Protein 7D54 (pdb70)

InterPro domains:
  IPR017926 Glutamine amidotransferase [PF00117] (78-181)
  IPR029062 Class I glutamine amidotransferase-like [G3DSA:3.40.50.880] (1-235)
  IPR029062 Class I glutamine amidotransferase-like [SSF52317] (1-197)
  IPR044992 Glutamine amidotransferase domain containing protein ChyE-like [PTHR42695] (47-231)
  IPR044992 Glutamine amidotransferase domain containing protein ChyE-like [cd01741] (4-189)

Structure (mmCIF, N/CA/C/O backbone):
data_7D54
#
_entry.id   7D54
#
_cell.length_a   69.376
_cell.length_b   72.494
_cell.length_c   69.529
_cell.angle_alpha   90.000
_cell.angle_beta   111.370
_cell.angle_gamma   90.000
#
_symmetry.space_group_name_H-M   'P 1 21 1'
#
loop_
_entity.id
_entity.type
_entity.pdbx_description
1 polymer 'Glutamine amidotransferase class-I'
2 non-polymer GLUTAMINE
3 water water
#
loop_
_atom_site.group_PDB
_atom_site.id
_atom_site.type_symbol
_atom_site.label_atom_id
_atom_site.label_alt_id
_atom_site.label_comp_id
_atom_site.label_asym_id
_atom_site.label_entity_id
_atom_site.label_seq_id
_atom_site.pdbx_PDB_ins_code
_atom_site.Cartn_x
_atom_site.Cartn_y
_atom_site.Cartn_z
_atom_site.occupancy
_atom_site.B_iso_or_equiv
_atom_site.auth_seq_id
_atom_site.auth_comp_id
_atom_site.auth_asym_id
_atom_site.auth_atom_id
_atom_site.pdbx_PDB_model_num
ATOM 1 N N . GLU A 1 1 ? 18.18009 2.26792 48.53629 1.000 64.73888 -1 GLU A N 1
ATOM 2 C CA . GLU A 1 1 ? 18.62686 1.85382 47.20574 1.000 68.31498 -1 GLU A CA 1
ATOM 3 C C . GLU A 1 1 ? 19.41380 2.98940 46.55033 1.000 65.07788 -1 GLU A C 1
ATOM 4 O O . GLU A 1 1 ? 18.93898 4.11372 46.46270 1.000 63.86277 -1 GLU A O 1
ATOM 10 N N . PHE A 1 2 ? 20.64210 2.67521 46.14776 1.000 69.79946 0 PHE A N 1
ATOM 11 C CA . PHE A 1 2 ? 21.53869 3.65073 45.53518 1.000 77.70210 0 PHE A CA 1
ATOM 12 C C . PHE A 1 2 ? 21.08189 3.90570 44.09164 1.000 71.15216 0 PHE A C 1
ATOM 13 O O . PHE A 1 2 ? 20.76861 2.94737 43.38572 1.000 60.61766 0 PHE A O 1
ATOM 21 N N . MET A 1 3 ? 20.98680 5.18357 43.63311 1.000 65.44857 1 MET A N 1
ATOM 22 C CA . MET A 1 3 ? 20.59087 5.47379 42.24087 1.000 67.04873 1 MET A CA 1
ATOM 23 C C . MET A 1 3 ? 21.85745 5.63103 41.39205 1.000 49.33667 1 MET A C 1
ATOM 24 O O . MET A 1 3 ? 22.50131 6.68852 41.43978 1.000 44.75643 1 MET A O 1
ATOM 38 N N . ALA A 1 4 ? 22.13387 4.66442 40.51671 1.000 44.25067 2 ALA A N 1
ATOM 39 C CA . ALA A 1 4 ? 23.13851 4.85171 39.47281 1.000 38.06822 2 ALA A CA 1
ATOM 40 C C . ALA A 1 4 ? 22.68737 5.93936 38.50141 1.000 36.59070 2 ALA A C 1
ATOM 41 O O . ALA A 1 4 ? 21.48429 6.06701 38.24006 1.000 36.24896 2 ALA A O 1
ATOM 48 N N . PRO A 1 5 ? 23.60794 6.74822 37.96874 1.000 31.09107 3 PRO A N 1
ATOM 49 C CA . PRO A 1 5 ? 23.20164 7.71482 36.94111 1.000 26.27378 3 PRO A CA 1
ATOM 50 C C . PRO A 1 5 ? 22.66013 6.98446 35.71662 1.000 26.74770 3 PRO A C 1
ATOM 51 O O . PRO A 1 5 ? 23.00042 5.82741 35.44179 1.000 28.09160 3 PRO A O 1
ATOM 62 N N . LYS A 1 6 ? 21.78251 7.66507 34.98166 1.000 28.72109 4 LYS A N 1
ATOM 63 C CA . LYS A 1 6 ? 21.05567 7.05408 33.87275 1.000 24.47430 4 LYS A CA 1
ATOM 64 C C . LYS A 1 6 ? 21.31723 7.86566 32.61925 1.000 22.80400 4 LYS A C 1
ATOM 65 O O . LYS A 1 6 ? 21.31689 9.09013 32.67923 1.000 22.96275 4 LYS A O 1
ATOM 84 N N . VAL A 1 7 ? 21.56949 7.19470 31.49631 1.000 25.91794 5 VAL A N 1
ATOM 85 C CA . VAL A 1 7 ? 21.71570 7.85978 30.20485 1.000 19.83331 5 VAL A CA 1
ATOM 86 C C . VAL A 1 7 ? 20.70124 7.24523 29.25460 1.000 19.66426 5 VAL A C 1
ATOM 87 O O . VAL A 1 7 ? 20.45200 6.03860 29.30682 1.000 22.98305 5 VAL A O 1
ATOM 100 N N . LEU A 1 8 ? 20.12337 8.08184 28.40965 1.000 21.78840 6 LEU A N 1
ATOM 101 C CA . LEU A 1 8 ? 19.28045 7.66295 27.29632 1.000 22.08674 6 LEU A CA 1
ATOM 102 C C . LEU A 1 8 ? 19.97978 7.92783 25.96789 1.000 20.68309 6 LEU A C 1
ATOM 103 O O . LEU A 1 8 ? 20.25702 9.08540 25.63623 1.000 24.10708 6 LEU A O 1
ATOM 119 N N . PHE A 1 9 ? 20.20502 6.86886 25.18634 1.000 21.28777 7 PHE A N 1
ATOM 120 C CA . PHE A 1 9 ? 20.67853 7.00068 23.80886 1.000 23.52537 7 PHE A CA 1
ATOM 121 C C . PHE A 1 9 ? 19.46649 7.11961 22.86975 1.000 21.80716 7 PHE A C 1
ATOM 122 O O . PHE A 1 9 ? 18.58594 6.25262 22.86028 1.000 21.26304 7 PHE A O 1
ATOM 139 N N . ILE A 1 10 ? 19.42205 8.19620 22.09040 1.000 21.99708 8 ILE A N 1
ATOM 140 C CA . ILE A 1 10 ? 18.31577 8.46157 21.16739 1.000 21.14859 8 ILE A CA 1
ATOM 141 C C . ILE A 1 10 ? 18.78333 8.02701 19.78826 1.000 21.81489 8 ILE A C 1
ATOM 142 O O . ILE A 1 10 ? 19.63827 8.68960 19.19047 1.000 20.19632 8 ILE A O 1
ATOM 158 N N . HIS A 1 11 ? 18.24373 6.89847 19.29914 1.000 18.47327 9 HIS A N 1
ATOM 159 C CA . HIS A 1 11 ? 18.56671 6.30920 18.00637 1.000 21.99185 9 HIS A CA 1
ATOM 160 C C . HIS A 1 11 ? 17.73441 7.03245 16.96607 1.000 23.56479 9 HIS A C 1
ATOM 161 O O . HIS A 1 11 ? 16.63103 6.60922 16.60763 1.000 24.64909 9 HIS A O 1
ATOM 175 N N . ASN A 1 12 ? 18.26178 8.13064 16.46930 1.000 21.01208 10 ASN A N 1
ATOM 176 C CA . ASN A 1 12 ? 17.56593 8.82357 15.39663 1.000 22.17825 10 ASN A CA 1
ATOM 177 C C . ASN A 1 12 ? 17.45567 7.94632 14.16248 1.000 24.09046 10 ASN A C 1
ATOM 178 O O . ASN A 1 12 ? 16.44044 8.01031 13.46394 1.000 29.45274 10 ASN A O 1
ATOM 189 N N . GLU A 1 13 ? 18.45997 7.10749 13.89685 1.000 21.69970 11 GLU A N 1
ATOM 190 C CA . GLU A 1 13 ? 18.40443 6.12959 12.81986 1.000 23.59063 11 GLU A CA 1
ATOM 191 C C . GLU A 1 13 ? 18.94975 4.81063 13.33492 1.000 22.16757 11 GLU A C 1
ATOM 192 O O . GLU A 1 13 ? 19.85546 4.78061 14.17511 1.000 23.78271 11 GLU A O 1
ATOM 204 N N . HIS A 1 14 ? 18.40519 3.71677 12.80853 1.000 24.79208 12 HIS A N 1
ATOM 205 C CA . HIS A 1 14 ? 18.59544 2.43464 13.46664 1.000 24.86286 12 HIS A CA 1
ATOM 206 C C . HIS A 1 14 ? 20.00974 1.91569 13.28868 1.000 25.68237 12 HIS A C 1
ATOM 207 O O . HIS A 1 14 ? 20.47460 1.14173 14.12069 1.000 30.39745 12 HIS A O 1
ATOM 221 N N . MET A 1 15 ? 20.72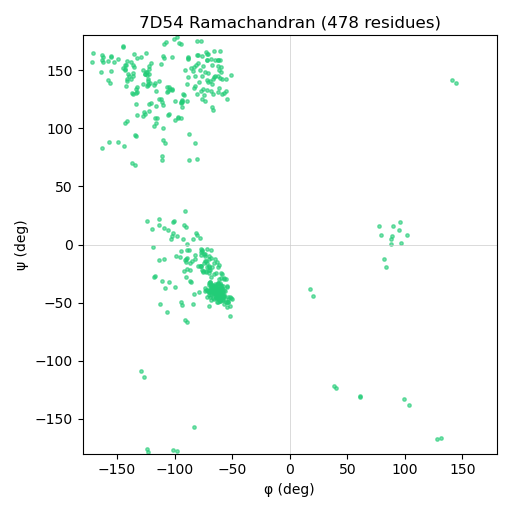593 2.34297 12.26154 1.000 27.68573 13 MET A N 1
ATOM 222 C CA . MET A 1 15 ? 22.10112 1.88936 12.10766 1.000 32.28543 13 MET A CA 1
ATOM 223 C C . MET A 1 15 ? 23.10380 2.79176 12.82818 1.000 24.54569 13 MET A C 1
ATOM 224 O O . MET A 1 15 ? 24.30427 2.55023 12.73300 1.000 25.51350 13 MET A O 1
ATOM 238 N N . CYS A 1 16 ? 22.63896 3.84412 13.49663 1.000 25.24390 14 CYS A N 1
ATOM 239 C CA . CYS A 1 16 ? 23.50677 4.78954 14.17895 1.000 25.48831 14 CYS A CA 1
ATOM 240 C C . CYS A 1 16 ? 23.32140 4.65704 15.68748 1.000 28.15470 14 CYS A C 1
ATOM 241 O O . CYS A 1 16 ? 22.71647 5.50391 16.35576 1.000 23.86397 14 CYS A O 1
ATOM 249 N N . THR A 1 17 ? 23.84990 3.56500 16.22444 1.000 25.53025 15 THR A N 1
ATOM 250 C CA . THR A 1 17 ? 23.67123 3.22273 17.62088 1.000 29.61374 15 THR A CA 1
ATOM 251 C C . THR A 1 17 ? 24.87847 3.66400 18.46071 1.000 23.06815 15 THR A C 1
ATOM 252 O O . THR A 1 17 ? 25.86227 4.18581 17.95476 1.000 24.88671 15 THR A O 1
ATOM 263 N N . GLU A 1 18 ? 24.80885 3.42818 19.76837 1.000 27.12145 16 GLU A N 1
ATOM 264 C CA . GLU A 1 18 ? 25.75497 4.09014 20.67850 1.000 25.94303 16 GLU A CA 1
ATOM 265 C C . GLU A 1 18 ? 27.16975 3.49843 20.65303 1.000 26.82035 16 GLU A C 1
ATOM 266 O O . GLU A 1 18 ? 28.12377 4.20264 20.99995 1.000 25.07614 16 GLU A O 1
ATOM 278 N N . ALA A 1 19 ? 27.32666 2.24370 20.23493 1.000 26.82809 17 ALA A N 1
ATOM 279 C CA . ALA A 1 19 ? 28.62635 1.59956 20.15095 1.000 27.84530 17 ALA A CA 1
ATOM 280 C C . ALA A 1 19 ? 29.52341 1.98547 21.32723 1.000 26.32988 17 ALA A C 1
ATOM 281 O O . ALA A 1 19 ? 29.15277 1.79276 22.48611 1.000 27.81731 17 ALA A O 1
ATOM 288 N N . MET A 1 20 ? 30.68599 2.56523 21.05374 1.000 25.28149 18 MET A N 1
ATOM 289 C CA . MET A 1 20 ? 31.67876 2.73185 22.12513 1.000 25.40656 18 MET A CA 1
ATOM 290 C C . MET A 1 20 ? 31.29594 3.80098 23.14470 1.000 24.64264 18 MET A C 1
ATOM 291 O O . MET A 1 20 ? 31.89631 3.83853 24.23228 1.000 28.12970 18 MET A O 1
ATOM 305 N N . LEU A 1 21 ? 30.38850 4.72448 22.80129 1.000 23.52083 19 LEU A N 1
ATOM 306 C CA . LEU A 1 21 ? 29.85130 5.62008 23.81154 1.000 26.15201 19 LEU A CA 1
ATOM 307 C C . LEU A 1 21 ? 29.06250 4.85119 24.86598 1.000 27.34759 19 LEU A C 1
ATOM 308 O O . LEU A 1 21 ? 29.07173 5.23221 26.05042 1.000 27.97781 19 LEU A O 1
ATOM 324 N N . GLY A 1 22 ? 28.36714 3.78968 24.46207 1.000 24.12890 20 GLY A N 1
ATOM 325 C CA . GLY A 1 22 ? 27.73040 2.92484 25.43654 1.000 23.71905 20 GLY A CA 1
ATOM 326 C C . GLY A 1 22 ? 28.73659 2.33735 26.40882 1.000 27.55360 20 GLY A C 1
ATOM 327 O O . GLY A 1 22 ? 28.50970 2.32355 27.62168 1.000 30.36792 20 GLY A O 1
ATOM 331 N N . ASP A 1 23 ? 29.84889 1.81652 25.88047 1.000 27.85842 21 ASP A N 1
ATOM 332 C CA . ASP A 1 23 ? 30.88612 1.26638 26.74243 1.000 30.19342 21 ASP A CA 1
ATOM 333 C C . ASP A 1 23 ? 31.42092 2.34782 27.67797 1.000 30.27131 21 ASP A C 1
ATOM 334 O O . ASP A 1 23 ? 31.56039 2.13068 28.88565 1.000 34.77654 21 ASP A O 1
ATOM 343 N N . ALA A 1 24 ? 31.75391 3.51323 27.11681 1.000 28.38619 22 ALA A N 1
ATOM 344 C CA . ALA A 1 24 ? 32.26468 4.63321 27.89156 1.000 24.37151 22 ALA A CA 1
ATOM 345 C C . ALA A 1 24 ? 31.32664 5.01027 29.02593 1.000 29.32053 22 ALA A C 1
ATOM 346 O O . ALA A 1 24 ? 31.76320 5.17641 30.16480 1.000 29.92407 22 ALA A O 1
ATOM 353 N N . PHE A 1 25 ? 30.02995 5.17939 28.73590 1.000 27.63302 23 PHE A N 1
ATOM 354 C CA . PHE A 1 25 ? 29.09248 5.51417 29.80881 1.000 25.45265 23 PHE A CA 1
ATOM 355 C C . PHE A 1 25 ? 28.96868 4.36365 30.81287 1.000 30.70777 23 PHE A C 1
ATOM 356 O O . PHE A 1 25 ? 28.98091 4.59469 32.03220 1.000 31.47332 23 PHE A O 1
ATOM 373 N N . SER A 1 26 ? 28.92117 3.11446 30.33037 1.000 27.45993 24 SER A N 1
ATOM 374 C CA . SER A 1 26 ? 28.87350 1.97603 31.25122 1.000 34.87915 24 SER A CA 1
ATOM 375 C C . SER A 1 26 ? 30.06905 1.97912 32.19851 1.000 35.80937 24 SER A C 1
ATOM 376 O O . SER A 1 26 ? 29.95062 1.64127 33.38554 1.000 32.26870 24 SER A O 1
ATOM 384 N N . GLU A 1 27 ? 31.23699 2.33567 31.68252 1.000 32.24695 25 GLU A N 1
ATOM 385 C CA . GLU A 1 27 ? 32.44106 2.30837 32.49619 1.000 33.39895 25 GLU A CA 1
ATOM 386 C C . GLU A 1 27 ? 32.50142 3.47267 33.46949 1.000 33.26514 25 GLU A C 1
ATOM 387 O O . GLU A 1 27 ? 33.15456 3.34878 34.49929 1.000 35.22321 25 GLU A O 1
ATOM 399 N N . CYS A 1 28 ? 31.81691 4.57541 33.18347 1.000 29.13321 26 CYS A N 1
ATOM 400 C CA . CYS A 1 28 ? 31.59474 5.65727 34.12851 1.000 30.06256 26 CYS A CA 1
ATOM 401 C C . CYS A 1 28 ? 30.43357 5.37067 35.07481 1.000 25.31738 26 CYS A C 1
ATOM 402 O O . CYS A 1 28 ? 29.98020 6.27972 35.76948 1.000 29.70411 26 CYS A O 1
ATOM 410 N N . GLY A 1 29 ? 29.90790 4.14959 35.07704 1.000 28.31916 27 GLY A N 1
ATOM 411 C CA . GLY A 1 29 ? 28.93114 3.72820 36.05412 1.000 30.70321 27 GLY A CA 1
ATOM 412 C C . GLY A 1 29 ? 27.49134 3.96808 35.71124 1.000 27.75642 27 GLY A C 1
ATOM 413 O O . GLY A 1 29 ? 26.64148 3.85918 36.60318 1.000 29.31676 27 GLY A O 1
ATOM 417 N N . PHE A 1 30 ? 27.17719 4.24490 34.44653 1.000 30.54710 28 PHE A N 1
ATOM 418 C CA . PHE A 1 30 ? 25.83134 4.60084 34.03912 1.000 31.47181 28 PHE A CA 1
ATOM 419 C C . PHE A 1 30 ? 24.99192 3.38096 33.66991 1.000 30.44899 28 PHE A C 1
ATOM 420 O O . PHE A 1 30 ? 25.46117 2.47988 32.97640 1.000 32.36446 28 PHE A O 1
ATOM 437 N N . ASP A 1 31 ? 23.73000 3.38431 34.09562 1.000 26.59844 29 ASP A N 1
ATOM 438 C CA . ASP A 1 31 ? 22.73073 2.51230 33.49232 1.000 35.26107 29 ASP A CA 1
ATOM 439 C C . ASP A 1 31 ? 22.33002 3.09657 32.13720 1.000 26.65311 29 ASP A C 1
ATOM 440 O O . ASP A 1 31 ? 22.25636 4.31738 31.99066 1.000 27.45529 29 ASP A O 1
ATOM 449 N N . ILE A 1 32 ? 22.05327 2.22581 31.16110 1.000 29.75782 30 ILE A N 1
ATOM 450 C CA . ILE A 1 32 ? 21.81002 2.63558 29.77712 1.000 25.13190 30 ILE A CA 1
ATOM 451 C C . ILE A 1 32 ? 20.38515 2.28798 29.39369 1.000 31.55853 30 ILE A C 1
ATOM 452 O O . ILE A 1 32 ? 19.93398 1.15851 29.60592 1.000 26.24896 30 ILE A O 1
ATOM 468 N N . GLU A 1 33 ? 19.68370 3.24782 28.80051 1.000 27.74256 31 GLU A N 1
ATOM 469 C CA . GLU A 1 33 ? 18.45860 2.97120 28.07075 1.000 25.90938 31 GLU A CA 1
ATOM 470 C C . GLU A 1 33 ? 18.58583 3.52625 26.65749 1.000 26.93087 31 GLU A C 1
ATOM 471 O O . GLU A 1 33 ? 19.48743 4.31633 26.34766 1.000 23.98137 31 GLU A O 1
ATOM 483 N N . THR A 1 34 ? 17.68268 3.07867 25.78569 1.000 26.59185 32 THR A N 1
ATOM 484 C CA . THR A 1 34 ? 17.65031 3.57151 24.41534 1.000 30.74598 32 THR A CA 1
ATOM 485 C C . THR A 1 34 ? 16.21709 3.84458 23.98919 1.000 26.56913 32 THR A C 1
ATOM 486 O O . THR A 1 34 ? 15.27313 3.24034 24.50471 1.000 24.04173 32 THR A O 1
ATOM 497 N N . PHE A 1 35 ? 16.07285 4.75948 23.02411 1.000 25.69770 33 PHE A N 1
ATOM 498 C CA . PHE A 1 35 ? 14.79468 5.14012 22.45698 1.000 23.50691 33 PHE A CA 1
ATOM 499 C C . PHE A 1 35 ? 14.92776 5.16508 20.94316 1.000 23.35445 33 PHE A C 1
ATOM 500 O O . PHE A 1 35 ? 15.86726 5.77491 20.41747 1.000 24.14420 33 PHE A O 1
ATOM 517 N N . GLU A 1 36 ? 13.98525 4.51457 20.25341 1.000 22.72453 34 GLU A N 1
ATOM 518 C CA . GLU A 1 36 ? 13.97581 4.43085 18.80048 1.000 27.56482 34 GLU A CA 1
ATOM 519 C C . GLU A 1 36 ? 13.09367 5.53268 18.22166 1.000 22.17511 34 GLU A C 1
ATOM 520 O O . GLU A 1 36 ? 11.90385 5.60139 18.52760 1.000 24.72275 34 GLU A O 1
ATOM 532 N N . VAL A 1 37 ? 13.67099 6.37486 17.37681 1.000 19.21055 35 VAL A N 1
ATOM 533 C CA . VAL A 1 37 ? 12.91524 7.45890 16.76145 1.000 22.24999 35 VAL A CA 1
ATOM 534 C C . VAL A 1 37 ? 12.32934 6.96602 15.43318 1.000 21.12920 35 VAL A C 1
ATOM 535 O O . VAL A 1 37 ? 11.10679 6.86709 15.27897 1.000 22.79012 35 VAL A O 1
ATOM 548 N N . VAL A 1 38 ? 13.18841 6.65617 14.47704 1.000 20.41956 36 VAL A N 1
ATOM 549 C CA . VAL A 1 38 ? 12.76164 6.21379 13.14128 1.000 24.47741 36 VAL A CA 1
ATOM 550 C C . VAL A 1 38 ? 13.02275 4.71730 13.06204 1.000 24.87106 36 VAL A C 1
ATOM 551 O O . VAL A 1 38 ? 14.19834 4.30360 13.04052 1.000 28.23692 36 VAL A O 1
ATOM 564 N N . PRO A 1 39 ? 11.98744 3.87974 13.00871 1.000 24.45107 37 PRO A N 1
ATOM 565 C CA . PRO A 1 39 ? 12.21509 2.42842 12.90662 1.000 28.75065 37 PRO A CA 1
ATOM 566 C C . PRO A 1 39 ? 12.74450 2.06673 11.53396 1.000 31.95111 37 PRO A C 1
ATOM 567 O O . PRO A 1 39 ? 12.65562 2.86886 10.58969 1.000 29.85369 37 PRO A O 1
ATOM 578 N N . PRO A 1 40 ? 13.31185 0.86564 11.38046 1.000 36.13251 38 PRO A N 1
ATOM 579 C CA . PRO A 1 40 ? 13.94470 0.52569 10.08870 1.000 33.44452 38 PRO A CA 1
ATOM 580 C C . PRO A 1 40 ? 12.98320 0.56722 8.90941 1.000 35.83690 38 PRO A C 1
ATOM 581 O O . PRO A 1 40 ? 13.40476 0.88596 7.78524 1.000 29.33354 38 PRO A O 1
ATOM 592 N N . GLU A 1 41 ? 11.69146 0.30312 9.12897 1.000 31.24067 39 GLU A N 1
ATOM 593 C CA . GLU A 1 41 ? 10.75063 0.34032 8.00675 1.000 37.48235 39 GLU A CA 1
ATOM 594 C C . GLU A 1 41 ? 10.50367 1.75713 7.48965 1.000 31.57405 39 GLU A C 1
ATOM 595 O O . GLU A 1 41 ? 9.94110 1.90163 6.39494 1.000 30.78174 39 GLU A O 1
ATOM 607 N N . ARG A 1 42 ? 10.98105 2.79238 8.19563 1.000 23.38515 40 ARG A N 1
ATOM 608 C CA . ARG A 1 42 ? 10.81653 4.17877 7.76072 1.000 24.06617 40 ARG A CA 1
ATOM 609 C C . ARG A 1 42 ? 12.10457 4.83389 7.28813 1.000 26.45019 40 ARG A C 1
ATOM 610 O O . ARG A 1 42 ? 12.12615 6.06259 7.11210 1.000 23.69392 40 ARG A O 1
ATOM 631 N N . VAL A 1 43 ? 13.16556 4.05407 7.03261 1.000 27.69316 41 VAL A N 1
ATOM 632 C CA . VAL A 1 43 ? 14.46069 4.64749 6.69779 1.000 28.12577 41 VAL A CA 1
ATOM 633 C C . VAL A 1 43 ? 14.39128 5.47642 5.41920 1.000 28.14423 41 VAL A C 1
ATOM 634 O O . VAL A 1 43 ? 15.09292 6.48614 5.30053 1.000 29.49150 41 VAL A O 1
ATOM 647 N N . GLU A 1 44 ? 13.50781 5.12451 4.47318 1.000 30.69596 42 GLU A N 1
ATOM 648 C CA . GLU A 1 44 ? 13.32055 5.92645 3.26227 1.000 31.13381 42 GLU A CA 1
ATOM 649 C C . GLU A 1 44 ? 12.16276 6.92152 3.36999 1.000 24.31680 42 GLU A C 1
ATOM 650 O O . GLU A 1 44 ? 12.02340 7.80087 2.50733 1.000 26.39998 42 GLU A O 1
ATOM 662 N N . THR A 1 45 ? 11.34342 6.81587 4.40993 1.000 23.88225 43 THR A N 1
ATOM 663 C CA . THR A 1 45 ? 10.23831 7.73971 4.66346 1.000 26.13526 43 THR A CA 1
ATOM 664 C C . THR A 1 45 ? 10.27023 8.12237 6.13550 1.000 26.41451 43 THR A C 1
ATOM 665 O O . THR A 1 45 ? 9.41391 7.71210 6.92929 1.000 23.43340 43 THR A O 1
ATOM 676 N N . PRO A 1 46 ? 11.29338 8.87482 6.55025 1.000 25.64244 44 PRO A N 1
ATOM 677 C CA . PRO A 1 46 ? 11.43128 9.20520 7.97545 1.000 21.34058 44 PRO A CA 1
ATOM 678 C C . PRO A 1 46 ? 10.34973 10.12853 8.52780 1.000 24.63186 44 PRO A C 1
ATOM 679 O O . PRO A 1 46 ? 10.21243 10.18336 9.75179 1.000 25.72666 44 PRO A O 1
ATOM 690 N N . ALA A 1 47 ? 9.60994 10.87299 7.69384 1.000 20.79196 45 ALA A N 1
ATOM 691 C CA . ALA A 1 47 ? 8.68013 11.86859 8.22779 1.000 19.80621 45 ALA A CA 1
ATOM 692 C C . ALA A 1 47 ? 7.52200 11.21938 8.99619 1.000 24.33734 45 ALA A C 1
ATOM 693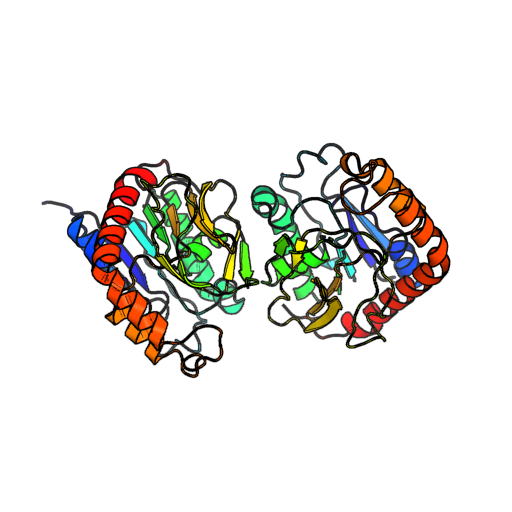 O O . ALA A 1 47 ? 7.00870 10.15930 8.62316 1.000 23.68659 45 ALA A O 1
ATOM 700 N N . GLY A 1 48 ? 7.11603 11.86709 10.08464 1.000 22.15677 46 GLY A N 1
ATOM 701 C CA . GLY A 1 48 ? 5.99530 11.43149 10.89655 1.000 26.13618 46 GLY A CA 1
ATOM 702 C C . GLY A 1 48 ? 6.21575 11.69269 12.37335 1.000 25.07169 46 GLY A C 1
ATOM 703 O O . GLY A 1 48 ? 7.30342 11.45619 12.89360 1.000 22.95978 46 GLY A O 1
ATOM 707 N N . ASP A 1 49 ? 5.17804 12.14702 13.07033 1.000 26.46624 47 ASP A N 1
ATOM 708 C CA . ASP A 1 49 ? 5.30487 12.50848 14.47687 1.000 26.79001 47 ASP A CA 1
ATOM 709 C C . ASP A 1 49 ? 5.75176 11.31617 15.31854 1.000 27.86180 47 ASP A C 1
ATOM 710 O O . ASP A 1 49 ? 5.40300 10.15832 15.04804 1.000 23.81739 47 ASP A O 1
ATOM 719 N N . VAL A 1 50 ? 6.50725 11.62399 16.37551 1.000 25.62037 48 VAL A N 1
ATOM 720 C CA . VAL A 1 50 ? 7.03448 10.62700 17.30088 1.000 22.87122 48 VAL A CA 1
ATOM 721 C C . VAL A 1 50 ? 6.97441 11.21824 18.70899 1.000 27.22068 48 VAL A C 1
ATOM 722 O O . VAL A 1 50 ? 7.32184 12.38544 18.91263 1.000 26.25185 48 VAL A O 1
ATOM 735 N N . ALA A 1 51 ? 6.53502 10.42439 19.68297 1.000 29.48714 49 ALA A N 1
ATOM 736 C CA . ALA A 1 51 ? 6.33834 10.90815 21.04821 1.000 28.24192 49 ALA A CA 1
ATOM 737 C C . ALA A 1 51 ? 7.58099 10.55504 21.86005 1.000 26.11266 49 ALA A C 1
ATOM 738 O O . ALA A 1 51 ? 7.81708 9.38753 22.16800 1.000 26.38358 49 ALA A O 1
ATOM 745 N N . PHE A 1 52 ? 8.36070 11.55392 22.19461 1.000 28.66887 50 PHE A N 1
ATOM 746 C CA . PHE A 1 52 ? 9.60569 11.34237 22.90496 1.000 26.85397 50 PHE A CA 1
ATOM 747 C C . PHE A 1 52 ? 9.36499 11.17585 24.39819 1.000 26.78136 50 PHE A C 1
ATOM 748 O O . PHE A 1 52 ? 8.39495 11.69656 24.95302 1.000 27.99028 50 PHE A O 1
ATOM 765 N N . PRO A 1 53 ? 10.25741 10.48232 25.07991 1.000 26.25988 51 PRO A N 1
ATOM 766 C CA . PRO A 1 53 ? 10.09967 10.32045 26.52539 1.000 33.07216 51 PRO A CA 1
ATOM 767 C C . PRO A 1 53 ? 10.48827 11.57176 27.29507 1.000 31.25102 51 PRO A C 1
ATOM 768 O O . PRO A 1 53 ? 11.14720 12.48963 26.79433 1.000 30.72147 51 PRO A O 1
ATOM 779 N N . ASP A 1 54 ? 10.02916 11.60244 28.53157 1.000 32.58873 52 ASP A N 1
ATOM 780 C CA . ASP A 1 54 ? 10.32086 12.69187 29.43473 1.000 33.97229 52 ASP A CA 1
ATOM 781 C C . ASP A 1 54 ? 11.80685 12.68779 29.74822 1.000 27.95285 52 ASP A C 1
ATOM 782 O O . ASP A 1 54 ? 12.29804 11.72422 30.34656 1.000 29.42475 52 ASP A O 1
ATOM 791 N N . PRO A 1 55 ? 12.55711 13.72571 29.36696 1.000 31.90732 53 PRO A N 1
ATOM 792 C CA . PRO A 1 55 ? 14.01710 13.68351 29.57002 1.000 30.18066 53 PRO A CA 1
ATOM 793 C C . PRO A 1 55 ? 14.44294 13.75760 31.02020 1.000 32.47733 53 PRO A C 1
ATOM 794 O O . PRO A 1 55 ? 15.56322 13.33587 31.34812 1.000 26.50343 53 PRO A O 1
ATOM 805 N N . THR A 1 56 ? 13.59848 14.28004 31.90094 1.000 30.45663 54 THR A N 1
ATOM 806 C CA . THR A 1 56 ? 14.03646 14.49367 33.27811 1.000 28.48613 54 THR A CA 1
ATOM 807 C C . THR A 1 56 ? 14.17705 13.18684 34.05247 1.000 30.28412 54 THR A C 1
ATOM 808 O O . THR A 1 56 ? 14.61358 13.21536 35.21165 1.000 34.81460 54 THR A O 1
ATOM 819 N N . ALA A 1 57 ? 13.82471 12.04937 33.45029 1.000 29.97285 55 ALA A N 1
ATOM 820 C CA . ALA A 1 57 ? 14.10074 10.74052 34.02734 1.000 32.10214 55 ALA A CA 1
ATOM 821 C C . ALA A 1 57 ? 15.57093 10.34999 33.92890 1.000 32.69576 55 ALA A C 1
ATOM 822 O O . ALA A 1 57 ? 15.96803 9.33560 34.50713 1.000 28.56648 55 ALA A O 1
ATOM 829 N N . TYR A 1 58 ? 16.37449 11.12508 33.21556 1.000 30.52674 56 TYR A N 1
ATOM 830 C CA . TYR A 1 58 ? 17.75746 10.80380 32.90379 1.000 26.70978 56 TYR A CA 1
ATOM 831 C C . TYR A 1 58 ? 18.68449 11.88820 33.41368 1.000 22.24383 56 TYR A C 1
ATOM 832 O O . TYR A 1 58 ? 18.28817 13.04708 33.54430 1.000 26.98433 56 TYR A O 1
ATOM 850 N N . ASP A 1 59 ? 19.93149 11.49890 33.69363 1.000 27.97005 57 ASP A N 1
ATOM 851 C CA . ASP A 1 59 ? 20.98186 12.46489 33.98108 1.000 28.33902 57 ASP A CA 1
ATOM 852 C C . ASP A 1 59 ? 21.64277 12.97892 32.71219 1.000 24.76943 57 ASP A C 1
ATOM 853 O O . ASP A 1 59 ? 22.10877 14.13029 32.66505 1.000 24.76143 57 ASP A O 1
ATOM 862 N N . VAL A 1 60 ? 21.72205 12.14943 31.68928 1.000 23.18929 58 VAL A N 1
ATOM 863 C CA . VAL A 1 60 ? 22.28925 12.56511 30.41000 1.000 21.25091 58 VAL A CA 1
ATOM 864 C C . VAL A 1 60 ? 21.39233 11.99898 29.32270 1.000 21.58274 58 VAL A C 1
ATOM 865 O O . VAL A 1 60 ? 20.88760 10.88188 29.45955 1.000 20.75402 58 VAL A O 1
ATOM 878 N N . ILE A 1 61 ? 21.18609 12.75848 28.25285 1.000 20.45040 59 ILE A N 1
ATOM 879 C CA . ILE A 1 61 ? 20.54493 12.20744 27.06389 1.000 23.54866 59 ILE A CA 1
ATOM 880 C C . ILE A 1 61 ? 21.46779 12.42931 25.86765 1.000 21.95897 59 ILE A C 1
ATOM 881 O O . ILE A 1 61 ? 22.18044 13.43432 25.80016 1.000 22.35205 59 ILE A O 1
ATOM 897 N N . VAL A 1 62 ? 21.42063 11.51407 24.90053 1.000 24.64207 60 VAL A N 1
ATOM 898 C CA . VAL A 1 62 ? 22.41516 11.49387 23.82927 1.000 20.10123 60 VAL A CA 1
ATOM 899 C C . VAL A 1 62 ? 21.72386 11.30318 22.48868 1.000 23.77969 60 VAL A C 1
ATOM 900 O O . VAL A 1 62 ? 21.47609 10.16846 22.07228 1.000 23.24829 60 VAL A O 1
ATOM 913 N N . PRO A 1 63 ? 21.40860 12.37031 21.76301 1.000 22.61546 61 PRO A N 1
ATOM 914 C CA . PRO A 1 63 ? 20.90087 12.17630 20.39720 1.000 20.65071 61 PRO A CA 1
ATOM 915 C C . PRO A 1 63 ? 22.04919 11.81987 19.45261 1.000 19.72689 61 PRO A C 1
ATOM 916 O O . PRO A 1 63 ? 23.03431 12.55052 19.34086 1.000 20.53102 61 PRO A O 1
ATOM 927 N N . LEU A 1 64 ? 21.89862 10.70061 18.75104 1.000 19.88437 62 LEU A N 1
ATOM 928 C CA . LEU A 1 64 ? 22.93261 10.15352 17.88531 1.000 21.50778 62 LEU A CA 1
ATOM 929 C C . LEU A 1 64 ? 22.63831 10.48246 16.41929 1.000 25.48359 62 LEU A C 1
ATOM 930 O O . LEU A 1 64 ? 21.69866 11.19851 16.10047 1.000 20.98101 62 LEU A O 1
ATOM 946 N N . GLY A 1 65 ? 23.47549 9.97682 15.51279 1.000 18.65590 63 GLY A N 1
ATOM 947 C CA . GLY A 1 65 ? 23.51520 10.48268 14.15681 1.000 22.80894 63 GLY A CA 1
ATOM 948 C C . GLY A 1 65 ? 22.39614 9.91453 13.28539 1.000 19.66205 63 GLY A C 1
ATOM 949 O O . GLY A 1 65 ? 21.62476 9.04808 13.69014 1.000 21.97864 63 GLY A O 1
ATOM 953 N N . ALA A 1 66 ? 22.32466 10.42614 12.06312 1.000 23.22055 64 ALA A N 1
ATOM 954 C CA . ALA A 1 66 ? 21.34005 9.94419 11.09635 1.000 19.71725 64 ALA A CA 1
ATOM 955 C C . ALA A 1 66 ? 21.67324 10.55810 9.75472 1.000 24.53268 64 ALA A C 1
ATOM 956 O O . ALA A 1 66 ? 22.43623 11.53103 9.66398 1.000 24.30423 64 ALA A O 1
ATOM 963 N N . ARG A 1 67 ? 21.08089 9.97893 8.70591 1.000 22.96138 65 ARG A N 1
ATOM 964 C CA . ARG A 1 67 ? 21.44360 10.37956 7.34728 1.000 28.38200 65 ARG A CA 1
ATOM 965 C C . ARG A 1 67 ? 20.61296 11.52114 6.79152 1.000 28.96822 65 ARG A C 1
ATOM 966 O O . ARG A 1 67 ? 20.95978 12.05184 5.72586 1.000 30.05433 65 ARG A O 1
ATOM 987 N N . TRP A 1 68 ? 19.51452 11.87840 7.42339 1.000 24.64050 66 TRP A N 1
ATOM 988 C CA . TRP A 1 68 ? 18.65431 12.89250 6.80910 1.000 24.91131 66 TRP A CA 1
ATOM 989 C C . TRP A 1 68 ? 19.08221 14.29644 7.21507 1.000 22.22263 66 TRP A C 1
ATOM 990 O O . TRP A 1 68 ? 19.79632 14.47721 8.21414 1.000 24.07830 66 TRP A O 1
ATOM 1011 N N . PRO A 1 69 ? 18.67109 15.32475 6.45830 1.000 27.36357 67 PRO A N 1
ATOM 1012 C CA . PRO A 1 69 ? 18.97719 16.70008 6.88467 1.000 23.14990 67 PRO A CA 1
ATOM 1013 C C . PRO A 1 69 ? 18.08516 17.08757 8.04941 1.000 22.80312 67 PRO A C 1
ATOM 1014 O O . PRO A 1 69 ? 16.85519 16.97710 7.97813 1.000 25.02438 67 PRO A O 1
ATOM 1025 N N . VAL A 1 70 ? 18.71898 17.58788 9.11205 1.000 24.22338 68 VAL A N 1
ATOM 1026 C CA . VAL A 1 70 ? 17.99320 18.03094 10.29342 1.000 22.76482 68 VAL A CA 1
ATOM 1027 C C . VAL A 1 70 ? 17.06698 19.19857 9.99471 1.000 24.02183 68 VAL A C 1
ATOM 1028 O O . VAL A 1 70 ? 16.14785 19.46871 10.77980 1.000 23.00606 68 VAL A O 1
ATOM 1041 N N . TYR A 1 71 ? 17.24426 19.86305 8.85142 1.000 21.31831 69 TYR A N 1
ATOM 1042 C CA . TYR A 1 71 ? 16.44384 21.01833 8.46887 1.000 25.42839 69 TYR A CA 1
ATOM 1043 C C . TYR A 1 71 ? 15.37642 20.66455 7.44064 1.000 27.18492 69 TYR A C 1
ATOM 1044 O O . TYR A 1 71 ? 14.68580 21.56163 6.93772 1.000 25.40760 69 TYR A O 1
ATOM 1062 N N . GLU A 1 72 ? 15.20454 19.38386 7.15136 1.000 25.57024 70 GLU A N 1
ATOM 1063 C CA . GLU A 1 72 ? 14.20570 18.94760 6.18171 1.000 28.72907 70 GLU A CA 1
ATOM 1064 C C . GLU A 1 72 ? 12.81514 19.40590 6.60763 1.000 25.98513 70 GLU A C 1
ATOM 1065 O O . GLU A 1 72 ? 12.37540 19.16151 7.73090 1.000 26.29202 70 GLU A O 1
ATOM 1077 N N . GLN A 1 73 ? 12.10020 20.04571 5.68796 1.000 25.89643 71 GLN A N 1
ATOM 1078 C CA . GLN A 1 73 ? 10.80933 20.63155 6.03041 1.000 22.70797 71 GLN A CA 1
ATOM 1079 C C . GLN A 1 73 ? 9.89813 19.64263 6.72985 1.000 16.61609 71 GLN A C 1
ATOM 1080 O O . GLN A 1 73 ? 9.19914 19.99900 7.68149 1.000 24.52395 71 GLN A O 1
ATOM 1094 N N . SER A 1 74 ? 9.80108 18.41077 6.20845 1.000 20.00746 72 SER A N 1
ATOM 1095 C CA . SER A 1 74 ? 8.84030 17.47734 6.77514 1.000 23.67695 72 SER A CA 1
ATOM 1096 C C . SER A 1 74 ? 9.36178 16.77685 8.02136 1.000 25.16314 72 SER A C 1
ATOM 1097 O O . SER A 1 74 ? 8.55685 16.15599 8.73460 1.000 23.23720 72 SER A O 1
ATOM 1105 N N . LEU A 1 75 ? 10.66638 16.88416 8.29970 1.000 22.16229 73 LEU A N 1
ATOM 1106 C CA . LEU A 1 75 ? 11.19847 16.38994 9.56330 1.000 26.86367 73 LEU A CA 1
ATOM 1107 C C . LEU A 1 75 ? 11.01817 17.45500 10.63049 1.000 22.79107 73 LEU A C 1
ATOM 1108 O O . LEU A 1 75 ? 10.43775 17.18057 11.68160 1.000 22.90808 73 LEU A O 1
ATOM 1124 N N . VAL A 1 76 ? 11.46189 18.69530 10.35646 1.000 24.48866 74 VAL A N 1
ATOM 1125 C CA . VAL A 1 76 ? 11.18026 19.80063 11.28032 1.000 25.09551 74 VAL A CA 1
ATOM 1126 C C . VAL A 1 76 ? 9.67463 19.88602 11.52593 1.000 24.98175 74 VAL A C 1
ATOM 1127 O O . VAL A 1 76 ? 9.19949 20.22984 12.61834 1.000 24.17875 74 VAL A O 1
ATOM 1140 N N . GLY A 1 77 ? 8.90205 19.62307 10.48447 1.000 26.91877 75 GLY A N 1
ATOM 1141 C CA . GLY A 1 77 ? 7.47458 19.64281 10.58861 1.000 27.29720 75 GLY A CA 1
ATOM 1142 C C . GLY A 1 77 ? 6.89941 18.52332 11.40041 1.000 24.62008 75 GLY A C 1
ATOM 1143 O O . GLY A 1 77 ? 5.74523 18.64567 11.80129 1.000 21.89381 75 GLY A O 1
ATOM 1147 N N . THR A 1 78 ? 7.68955 17.49376 11.72889 1.000 22.84287 76 THR A N 1
ATOM 1148 C CA . THR A 1 78 ? 7.23714 16.41170 12.59607 1.000 22.18408 76 THR A CA 1
ATOM 1149 C C . THR A 1 78 ? 8.23523 16.16970 13.71789 1.000 24.89692 76 THR A C 1
ATOM 1150 O O . THR A 1 78 ? 8.34778 17.01307 14.61584 1.000 25.18590 76 THR A O 1
ATOM 1161 N N . TRP A 1 79 ? 8.97828 15.05633 13.68383 1.000 23.79012 77 TRP A N 1
ATOM 1162 C CA . TRP A 1 79 ? 9.65182 14.61563 14.91313 1.000 23.58633 77 TRP A CA 1
ATOM 1163 C C . TRP A 1 79 ? 10.91702 15.39092 15.25712 1.000 24.65994 77 TRP A C 1
ATOM 1164 O O . TRP A 1 79 ? 11.36882 15.33201 16.41730 1.000 22.63602 77 TRP A O 1
ATOM 1185 N N . VAL A 1 80 ? 11.51659 16.10236 14.30291 1.000 20.54099 78 VAL A N 1
ATOM 1186 C CA . VAL A 1 80 ? 12.70318 16.88712 14.65833 1.000 23.84296 78 VAL A CA 1
ATOM 1187 C C . VAL A 1 80 ? 12.35363 17.99318 15.64310 1.000 22.57995 78 VAL A C 1
ATOM 1188 O O . VAL A 1 80 ? 13.08858 18.24124 16.61832 1.000 20.69743 78 VAL A O 1
ATOM 1201 N N . THR A 1 81 ? 11.24333 18.67620 15.41505 1.000 25.85660 79 THR A N 1
ATOM 1202 C CA . THR A 1 81 ? 10.81448 19.70125 16.35749 1.000 22.53341 79 THR A CA 1
ATOM 1203 C C . THR A 1 81 ? 10.44464 19.09647 17.71052 1.000 24.86822 79 THR A C 1
ATOM 1204 O O . THR A 1 81 ? 10.75294 19.68781 18.76253 1.000 22.24321 79 THR A O 1
ATOM 1215 N N . ALA A 1 82 ? 9.81572 17.91788 17.72412 1.000 22.53275 80 ALA A N 1
ATOM 1216 C CA . ALA A 1 82 ? 9.56696 17.24786 19.00704 1.000 23.42835 80 ALA A CA 1
ATOM 1217 C C . ALA A 1 82 ? 10.88048 16.91204 19.73402 1.000 26.26386 80 ALA A C 1
ATOM 1218 O O . ALA A 1 82 ? 10.96671 17.00493 20.96592 1.000 22.25482 80 ALA A O 1
ATOM 1225 N N . GLU A 1 83 ? 11.91055 16.48637 18.99097 1.000 25.60017 81 GLU A N 1
ATOM 1226 C CA . GLU A 1 83 ? 13.20460 16.20690 19.62267 1.000 19.99643 81 GLU A CA 1
ATOM 1227 C C . GLU A 1 83 ? 13.85193 17.48786 20.11778 1.000 22.40176 81 GLU A C 1
ATOM 1228 O O . GLU A 1 83 ? 14.42974 17.52305 21.22992 1.000 18.44178 81 GLU A O 1
ATOM 1240 N N . MET A 1 84 ? 13.73836 18.55670 19.31633 1.000 18.70294 82 MET A N 1
ATOM 1241 C CA . MET A 1 84 ? 14.24578 19.86452 19.73287 1.000 19.59954 82 MET A CA 1
ATOM 1242 C C . MET A 1 84 ? 13.56045 20.31407 21.00623 1.000 23.81227 82 MET A C 1
ATOM 1243 O O . MET A 1 84 ? 14.21569 20.83218 21.92435 1.000 23.25087 82 MET A O 1
ATOM 1257 N N . ASP A 1 85 ? 12.24972 20.10301 21.09364 1.000 20.06877 83 ASP A N 1
ATOM 1258 C CA . ASP A 1 85 ? 11.51358 20.44239 22.31571 1.000 23.90151 83 ASP A CA 1
ATOM 1259 C C . ASP A 1 85 ? 12.01006 19.62141 23.50768 1.000 25.93248 83 ASP A C 1
ATOM 1260 O O . ASP A 1 85 ? 12.20025 20.15775 24.61206 1.000 25.44349 83 ASP A O 1
ATOM 1269 N N . MET A 1 86 ? 12.22631 18.31935 23.30350 1.000 23.41257 84 MET A N 1
ATOM 1270 C CA . MET A 1 86 ? 12.82237 17.49772 24.36264 1.000 27.40320 84 MET A CA 1
ATOM 1271 C C . MET A 1 86 ? 14.17959 18.02885 24.80827 1.000 25.55360 84 MET A C 1
ATOM 1272 O O . MET A 1 86 ? 14.47503 18.06070 26.01065 1.000 24.25593 84 MET A O 1
ATOM 1286 N N . MET A 1 87 ? 15.05068 18.40040 23.86822 1.000 22.22100 85 MET A N 1
ATOM 1287 C CA . MET A 1 87 ? 16.35101 18.93968 24.27046 1.000 19.61063 85 MET A CA 1
ATOM 1288 C C . MET A 1 87 ? 16.20246 20.22078 25.09647 1.000 24.63282 85 MET A C 1
ATOM 1289 O O . MET A 1 87 ? 16.94245 20.42989 26.07075 1.000 28.09594 85 MET A O 1
ATOM 1303 N N . ARG A 1 88 ? 15.28136 21.11215 24.69685 1.000 26.08956 86 ARG A N 1
ATOM 1304 C CA . ARG A 1 88 ? 15.06995 22.35379 25.44006 1.000 26.60386 86 ARG A CA 1
ATOM 1305 C C . ARG A 1 88 ? 14.58461 22.06298 26.85426 1.000 28.73496 86 ARG A C 1
ATOM 1306 O O . ARG A 1 88 ? 15.11778 22.60939 27.84044 1.000 25.76689 86 ARG A O 1
ATOM 1327 N N . LYS A 1 89 ? 13.61810 21.15461 26.97503 1.000 23.16375 87 LYS A N 1
ATOM 1328 C CA . LYS A 1 89 ? 13.10875 20.77092 28.28777 1.000 31.54772 87 LYS A CA 1
ATOM 1329 C C . LYS A 1 89 ? 14.20588 20.15811 29.15310 1.000 28.34448 87 LYS A C 1
ATOM 1330 O O . LYS A 1 89 ? 14.31662 20.45548 30.34685 1.000 28.73095 87 LYS A O 1
ATOM 1349 N N . ALA A 1 90 ? 15.02736 19.29344 28.56574 1.000 29.00352 88 ALA A N 1
ATOM 1350 C CA . ALA A 1 90 ? 16.15360 18.72510 29.30459 1.000 28.51536 88 ALA A CA 1
ATOM 1351 C C . ALA A 1 90 ? 17.14811 19.80025 29.71784 1.000 24.92412 88 ALA A C 1
ATOM 1352 O O . ALA A 1 90 ? 17.57790 19.85767 30.88133 1.000 27.71418 88 ALA A O 1
ATOM 1359 N N . ALA A 1 91 ? 17.55714 20.65331 28.77615 1.000 25.64373 89 ALA A N 1
ATOM 1360 C CA . ALA A 1 91 ? 18.46453 21.73302 29.14642 1.000 24.20275 89 ALA A CA 1
ATOM 1361 C C . ALA A 1 91 ? 17.90203 22.50847 30.33351 1.000 30.21181 89 ALA A C 1
ATOM 1362 O O . ALA A 1 91 ? 18.60637 22.80317 31.30808 1.000 28.13345 89 ALA A O 1
ATOM 1369 N N . ASP A 1 92 ? 16.61920 22.82083 30.27860 1.000 23.18926 90 ASP A N 1
ATOM 1370 C CA . ASP A 1 92 ? 16.03701 23.68008 31.30056 1.000 29.13984 90 ASP A CA 1
ATOM 1371 C C . ASP A 1 92 ? 15.97039 22.97750 32.64549 1.000 33.03065 90 ASP A C 1
ATOM 1372 O O . ASP A 1 92 ? 16.10375 23.63203 33.69183 1.000 32.58578 90 ASP A O 1
ATOM 1381 N N . ALA A 1 93 ? 15.78734 21.65442 32.63837 1.000 31.07763 91 ALA A N 1
ATOM 1382 C CA . ALA A 1 93 ? 15.77115 20.87453 33.86934 1.000 31.51848 91 ALA A CA 1
ATOM 1383 C C . ALA A 1 93 ? 17.16037 20.48294 34.36510 1.000 33.46529 91 ALA A C 1
ATOM 1384 O O . ALA A 1 93 ? 17.24659 19.69466 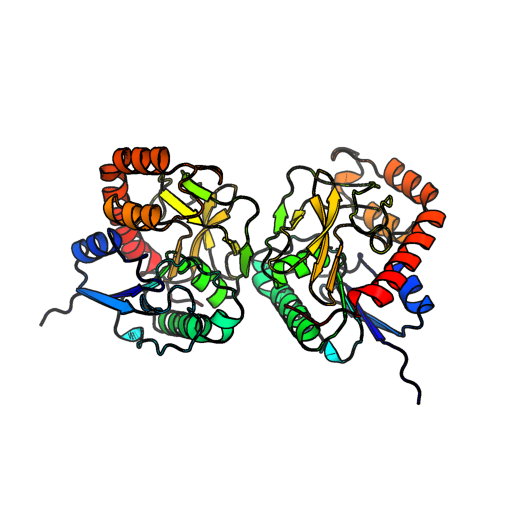35.31769 1.000 33.72147 91 ALA A O 1
ATOM 1391 N N . GLY A 1 94 ? 18.23207 20.94354 33.71608 1.000 30.78419 92 GLY A N 1
ATOM 1392 C CA . GLY A 1 94 ? 19.57737 20.58875 34.14442 1.000 32.65568 92 GLY A CA 1
ATOM 1393 C C . GLY A 1 94 ? 20.05833 19.20954 33.76020 1.000 30.38074 92 GLY A C 1
ATOM 1394 O O . GLY A 1 94 ? 21.01464 18.70371 34.36067 1.000 29.61246 92 GLY A O 1
ATOM 1398 N N . VAL A 1 95 ? 19.39452 18.55329 32.81324 1.000 24.86739 93 VAL A N 1
ATOM 1399 C CA . VAL A 1 95 ? 19.90468 17.30043 32.28592 1.000 22.97974 93 VAL A CA 1
ATOM 1400 C C . VAL A 1 95 ? 21.14039 17.60089 31.44547 1.000 18.81306 93 VAL A C 1
ATOM 1401 O O . VAL A 1 95 ? 21.26839 18.67815 30.86425 1.000 24.41461 93 VAL A O 1
ATOM 1414 N N . GLY A 1 96 ? 22.09466 16.67649 31.42546 1.000 24.75957 94 GLY A N 1
ATOM 1415 C CA . GLY A 1 96 ? 23.21603 16.81044 30.50209 1.000 22.24621 94 GLY A CA 1
ATOM 1416 C C . GLY A 1 96 ? 22.85331 16.28769 29.12062 1.000 22.05245 94 GLY A C 1
ATOM 1417 O O . GLY A 1 96 ? 21.99693 15.41690 28.96255 1.000 22.11219 94 GLY A O 1
ATOM 1421 N N . ILE A 1 97 ? 23.52161 16.83423 28.10099 1.000 21.13944 95 ILE A N 1
ATOM 1422 C CA . ILE A 1 97 ? 23.21828 16.47419 26.72339 1.000 19.55987 95 ILE A CA 1
ATOM 1423 C C . ILE A 1 97 ? 24.53341 16.30090 25.97750 1.000 20.63469 95 ILE A C 1
ATOM 1424 O O . ILE A 1 97 ? 25.36060 17.21431 25.95464 1.000 20.02488 95 ILE A O 1
ATOM 1440 N N . LEU A 1 98 ? 24.67659 15.18495 25.27344 1.000 18.40794 96 LEU A N 1
ATOM 1441 C CA . LEU A 1 98 ? 25.80782 14.94972 24.37704 1.000 19.39675 96 LEU A CA 1
ATOM 1442 C C . LEU A 1 98 ? 25.22946 14.56307 23.02048 1.000 20.53045 96 LEU A C 1
ATOM 1443 O O . LEU A 1 98 ? 24.55996 13.53331 22.90971 1.000 22.65753 96 LEU A O 1
ATOM 1459 N N . GLY A 1 99 ? 25.38030 15.44155 22.02860 1.000 21.01222 97 GLY A N 1
ATOM 1460 C CA . GLY A 1 99 ? 24.80046 15.24430 20.71236 1.000 21.48767 97 GLY A CA 1
ATOM 1461 C C . GLY A 1 99 ? 25.88170 14.88559 19.72280 1.000 20.32577 97 GLY A C 1
ATOM 1462 O O . GLY A 1 99 ? 26.95551 15.50246 19.69635 1.000 22.21901 97 GLY A O 1
ATOM 1466 N N . VAL A 1 100 ? 25.59490 13.88619 18.89281 1.000 22.11580 98 VAL A N 1
ATOM 1467 C CA . VAL A 1 100 ? 26.58305 13.39758 17.94026 1.000 20.93622 98 VAL A CA 1
ATOM 1468 C C . VAL A 1 100 ? 26.11248 13.52799 16.49547 1.000 22.34094 98 VAL A C 1
ATOM 1469 O O . VAL A 1 100 ? 25.09234 12.96959 16.13666 1.000 20.95899 98 VAL A O 1
ATOM 1494 N N . PHE A 1 102 ? 24.34711 14.36439 13.40982 1.000 22.03518 100 PHE A N 1
ATOM 1495 C CA . PHE A 1 102 ? 22.94663 14.82422 13.31096 1.000 24.27323 100 PHE A CA 1
ATOM 1496 C C . PHE A 1 102 ? 22.44401 15.32560 14.68564 1.000 25.22833 100 PHE A C 1
ATOM 1497 O O . PHE A 1 102 ? 21.76155 16.35142 14.79601 1.000 19.33679 100 PHE A O 1
ATOM 1514 N N . GLY A 1 103 ? 22.84556 14.63174 15.75301 1.000 23.02688 101 GLY A N 1
ATOM 1515 C CA . GLY A 1 103 ? 22.40867 15.03671 17.07414 1.000 22.88770 101 GLY A CA 1
ATOM 1516 C C . GLY A 1 103 ? 23.03757 16.33316 17.54317 1.000 20.95316 101 GLY A C 1
ATOM 1517 O O . GLY A 1 103 ? 22.38773 17.11916 18.23996 1.000 23.98452 101 GLY A O 1
ATOM 1521 N N . GLY A 1 104 ? 24.29830 16.57375 17.16571 1.000 19.72750 102 GLY A N 1
ATOM 1522 C CA . GLY A 1 104 ? 24.92187 17.85290 17.44591 1.000 20.38154 102 GLY A CA 1
ATOM 1523 C C . GLY A 1 104 ? 24.30260 18.94172 16.60017 1.000 21.88159 102 GLY A C 1
ATOM 1524 O O . GLY A 1 104 ? 24.09821 20.06339 17.07109 1.000 19.54838 102 GLY A O 1
ATOM 1528 N N . GLN A 1 105 ? 24.02979 18.63409 15.32977 1.000 20.06347 103 GLN A N 1
ATOM 1529 C CA . GLN A 1 105 ? 23.33004 19.59463 14.47463 1.000 18.64487 103 GLN A CA 1
ATOM 1530 C C . GLN A 1 105 ? 21.94256 19.90211 15.01712 1.000 15.92816 103 GLN A C 1
ATOM 1531 O O . GLN A 1 105 ? 21.51302 21.05659 15.00968 1.000 19.08301 103 GLN A O 1
ATOM 1545 N N . LEU A 1 106 ? 21.25226 18.90267 15.53932 1.000 17.14148 104 LEU A N 1
ATOM 1546 C CA . LEU A 1 106 ? 19.94390 19.13495 16.14020 1.000 25.84090 104 LEU A CA 1
ATOM 1547 C C . LEU A 1 106 ? 20.06147 20.07653 17.32981 1.000 20.26924 104 LEU A C 1
ATOM 1548 O O . LEU A 1 106 ? 19.21648 20.95611 17.52086 1.000 18.40788 104 LEU A O 1
ATOM 1564 N N . LEU A 1 107 ? 21.12650 19.93836 18.12054 1.000 21.27157 105 LEU A N 1
ATOM 1565 C CA . LEU A 1 107 ? 21.31227 20.85262 19.23469 1.000 19.08795 105 LEU A CA 1
ATOM 1566 C C . LEU A 1 107 ? 21.49975 22.27221 18.73377 1.000 18.50980 105 LEU A C 1
ATOM 1567 O O . LEU A 1 107 ? 20.95178 23.22343 19.30441 1.000 18.88103 105 LEU A O 1
ATOM 1583 N N . ALA A 1 108 ? 22.30557 22.44271 17.68422 1.000 18.34756 106 ALA A N 1
ATOM 1584 C CA . ALA A 1 108 ? 22.50743 23.76944 17.14187 1.000 17.48865 106 ALA A CA 1
ATOM 1585 C C . ALA A 1 108 ? 21.18292 24.38411 16.70832 1.000 23.19261 106 ALA A C 1
ATOM 1586 O O . ALA A 1 108 ? 20.86182 25.51586 17.08082 1.000 22.49936 106 ALA A O 1
ATOM 1593 N N . GLN A 1 109 ? 20.37199 23.63443 15.96517 1.000 19.73745 107 GLN A N 1
ATOM 1594 C CA . GLN A 1 109 ? 19.07393 24.15870 15.52678 1.000 20.40987 107 GLN A CA 1
ATOM 1595 C C . GLN A 1 109 ? 18.15181 24.44832 16.71422 1.000 21.09312 107 GLN A C 1
ATOM 1596 O O . GLN A 1 109 ? 17.42768 25.45528 16.73223 1.000 19.19057 107 GLN A O 1
ATOM 1610 N N . THR A 1 110 ? 18.14515 23.56699 17.70027 1.000 18.92830 108 THR A N 1
ATOM 1611 C CA . THR A 1 110 ? 17.34211 23.79970 18.89335 1.000 21.92266 108 THR A CA 1
ATOM 1612 C C . THR A 1 110 ? 17.57556 25.19388 19.48013 1.000 23.87768 108 THR A C 1
ATOM 1613 O O . THR A 1 110 ? 16.63210 25.86012 19.93253 1.000 21.86482 108 THR A O 1
ATOM 1624 N N . PHE A 1 111 ? 18.84823 25.58896 19.60539 1.000 23.60382 109 PHE A N 1
ATOM 1625 C CA . PHE A 1 111 ? 19.22217 26.81768 20.29263 1.000 22.27858 109 PHE A CA 1
ATOM 1626 C C . PHE A 1 111 ? 19.53320 27.96365 19.33887 1.000 24.13826 109 PHE A C 1
ATOM 1627 O O . PHE A 1 111 ? 20.20702 28.91096 19.73039 1.000 26.47591 109 PHE A O 1
ATOM 1644 N N . GLY A 1 112 ? 19.06966 27.89990 18.09952 1.000 24.34749 110 GLY A N 1
ATOM 1645 C CA . GLY A 1 112 ? 19.07796 29.05963 17.23426 1.000 22.70814 110 GLY A CA 1
ATOM 1646 C C . GLY A 1 112 ? 20.26244 29.18201 16.29355 1.000 20.24543 110 GLY A C 1
ATOM 1647 O O . GLY A 1 112 ? 20.49403 30.27335 15.77891 1.000 19.00014 110 GLY A O 1
ATOM 1651 N N . GLY A 1 113 ? 20.99148 28.10384 16.02561 1.000 19.51900 111 GLY A N 1
ATOM 1652 C CA . GLY A 1 113 ? 22.01403 28.09103 14.99529 1.000 22.03038 111 GLY A CA 1
ATOM 1653 C C . GLY A 1 113 ? 21.59673 27.19917 13.84813 1.000 23.00224 111 GLY A C 1
ATOM 1654 O O . GLY A 1 113 ? 21.25343 26.03216 14.03928 1.000 25.43517 111 GLY A O 1
ATOM 1658 N N . SER A 1 114 ? 21.59436 27.75181 12.64641 1.000 23.71176 112 SER A N 1
ATOM 1659 C CA . SER A 1 114 ? 21.07016 26.96716 11.54728 1.000 22.56736 112 SER A CA 1
ATOM 1660 C C . SER A 1 114 ? 22.09987 25.96006 11.03010 1.000 24.27347 112 SER A C 1
ATOM 1661 O O . SER A 1 114 ? 23.28788 26.01971 11.34437 1.000 24.45241 112 SER A O 1
ATOM 1669 N N . VAL A 1 115 ? 21.59110 24.98186 10.28629 1.000 22.16124 113 VAL A N 1
ATOM 1670 C CA . VAL A 1 115 ? 22.35513 23.87778 9.71827 1.000 22.17602 113 VAL A CA 1
ATOM 1671 C C . VAL A 1 115 ? 22.14500 23.88836 8.21738 1.000 21.93131 113 VAL A C 1
ATOM 1672 O O . VAL A 1 115 ? 21.03268 24.15324 7.74558 1.000 26.90738 113 VAL A O 1
ATOM 1685 N N . ALA A 1 116 ? 23.21009 23.60743 7.47449 1.000 25.67358 114 ALA A N 1
ATOM 1686 C CA . ALA A 1 116 ? 23.13913 23.72149 6.02795 1.000 30.50238 114 ALA A CA 1
ATOM 1687 C C . ALA A 1 116 ? 24.18197 22.82585 5.38359 1.000 31.44514 114 ALA A C 1
ATOM 1688 O O . ALA A 1 116 ? 25.17282 22.42084 6.00841 1.000 26.27912 114 ALA A O 1
ATOM 1695 N N . ARG A 1 117 ? 23.95479 22.56344 4.09638 1.000 28.46962 115 ARG A N 1
ATOM 1696 C CA . ARG A 1 117 ? 24.93451 21.82642 3.30840 1.000 34.80536 115 ARG A CA 1
ATOM 1697 C C . ARG A 1 117 ? 26.29978 22.51631 3.36448 1.000 33.58050 115 ARG A C 1
ATOM 1698 O O . ARG A 1 117 ? 26.41472 23.72681 3.23940 1.000 30.20298 115 ARG A O 1
ATOM 1719 N N . ALA A 1 118 ? 27.32954 21.74354 3.62905 1.000 35.37302 116 ALA A N 1
ATOM 1720 C CA . ALA A 1 118 ? 28.68353 22.24770 3.75421 1.000 37.84764 116 ALA A CA 1
ATOM 1721 C C . ALA A 1 118 ? 29.32314 22.36698 2.38229 1.000 43.90303 116 ALA A C 1
ATOM 1722 O O . ALA A 1 118 ? 29.02482 21.60510 1.45552 1.000 36.90850 116 ALA A O 1
ATOM 1729 N N . GLU A 1 119 ? 30.21679 23.33951 2.27318 1.000 41.19680 117 GLU A N 1
ATOM 1730 C CA . GLU A 1 119 ? 30.96181 23.50907 1.03904 1.000 46.65185 117 GLU A CA 1
ATOM 1731 C C . GLU A 1 119 ? 31.82459 22.28682 0.75235 1.000 48.92395 117 GLU A C 1
ATOM 1732 O O . GLU A 1 119 ? 31.92113 21.85060 -0.39873 1.000 37.83414 117 GLU A O 1
ATOM 1744 N N . THR A 1 120 ? 32.45834 21.70745 1.77426 1.000 42.75250 118 THR A N 1
ATOM 1745 C CA . THR A 1 120 ? 33.25789 20.50490 1.56569 1.000 44.12576 118 THR A CA 1
ATOM 1746 C C . THR A 1 120 ? 32.93547 19.47572 2.63371 1.000 44.17292 118 THR A C 1
ATOM 1747 O O . THR A 1 120 ? 33.13097 19.73140 3.82963 1.000 44.17319 118 THR A O 1
ATOM 1758 N N . ALA A 1 121 ? 32.47575 18.30703 2.19252 1.000 42.48622 119 ALA A N 1
ATOM 1759 C CA . ALA A 1 121 ? 32.18908 17.19950 3.08769 1.000 43.67748 119 ALA A CA 1
ATOM 1760 C C . ALA A 1 121 ? 33.45431 16.77757 3.83888 1.000 37.98780 119 ALA A C 1
ATOM 1761 O O . ALA A 1 121 ? 34.57978 17.18484 3.52894 1.000 33.79346 119 ALA A O 1
ATOM 1768 N N . GLU A 1 122 ? 33.24970 15.97575 4.87046 1.000 33.53139 120 GLU A N 1
ATOM 1769 C CA . GLU A 1 122 ? 34.32300 15.30010 5.58007 1.000 32.78411 120 GLU A CA 1
ATOM 1770 C C . GLU A 1 122 ? 33.88500 13.84683 5.71371 1.000 31.40345 120 GLU A C 1
ATOM 1771 O O . GLU A 1 122 ? 32.95560 13.55697 6.46925 1.000 23.21340 120 GLU A O 1
ATOM 1783 N N . VAL A 1 123 ? 34.57131 12.93343 5.01739 1.000 25.29225 121 VAL A N 1
ATOM 1784 C CA . VAL A 1 123 ? 34.35733 11.49287 5.14700 1.000 27.03335 121 VAL A CA 1
ATOM 1785 C C . VAL A 1 123 ? 35.70494 10.84916 5.46989 1.000 25.69479 121 VAL A C 1
ATOM 1786 O O . VAL A 1 123 ? 36.58749 10.81119 4.61204 1.000 26.61566 121 VAL A O 1
ATOM 1799 N N . GLY A 1 124 ? 35.85425 10.31839 6.66733 1.000 24.07068 122 GLY A N 1
ATOM 1800 C CA . GLY A 1 124 ? 37.09224 9.69317 7.09087 1.000 24.04393 122 GLY A CA 1
ATOM 1801 C C . GLY A 1 124 ? 37.58834 10.23463 8.41363 1.000 27.59963 122 GLY A C 1
ATOM 1802 O O . GLY A 1 124 ? 36.87735 10.94480 9.12961 1.000 29.04737 122 GLY A O 1
ATOM 1806 N N . TRP A 1 125 ? 38.83952 9.90004 8.73976 1.000 23.97616 123 TRP A N 1
ATOM 1807 C CA . TRP A 1 125 ? 39.46305 10.28182 10.01200 1.000 25.77963 123 TRP A CA 1
ATOM 1808 C C . TRP A 1 125 ? 40.23070 11.58492 9.87285 1.000 27.06518 123 TRP A C 1
ATOM 1809 O O . TRP A 1 125 ? 41.04512 11.73491 8.95658 1.000 30.09049 123 TRP A O 1
ATOM 1830 N N . PHE A 1 126 ? 39.97467 12.52259 10.78231 1.000 26.35242 124 PHE A N 1
ATOM 1831 C CA . PHE A 1 126 ? 40.52527 13.86566 10.66218 1.000 29.17855 124 PHE A CA 1
ATOM 1832 C C . PHE A 1 126 ? 40.96619 14.37846 12.02222 1.000 29.59252 124 PHE A C 1
ATOM 1833 O O . PHE A 1 126 ? 40.31468 14.10337 13.02909 1.000 27.72553 124 PHE A O 1
ATOM 1850 N N . GLU A 1 127 ? 42.04744 15.14530 12.04654 1.000 24.95188 125 GLU A N 1
ATOM 1851 C CA . GLU A 1 127 ? 42.39064 15.89742 13.24206 1.000 34.71940 125 GLU A CA 1
ATOM 1852 C C . GLU A 1 127 ? 41.54394 17.16213 13.30555 1.000 30.87295 125 GLU A C 1
ATOM 1853 O O . GLU A 1 127 ? 40.94510 17.58780 12.32973 1.000 32.62977 125 GLU A O 1
ATOM 1865 N N . LEU A 1 128 ? 41.48207 17.76356 14.47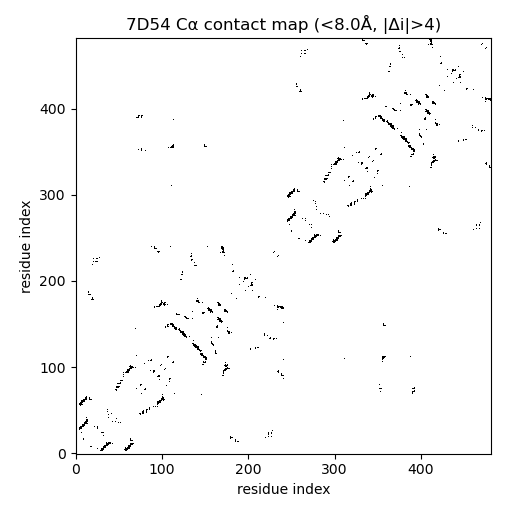701 1.000 29.55440 126 LEU A N 1
ATOM 1866 C CA . LEU A 1 128 ? 40.81603 19.04456 14.57738 1.000 32.31220 126 LEU A CA 1
ATOM 1867 C C . LEU A 1 128 ? 41.66839 19.98145 15.41991 1.000 35.20738 126 LEU A C 1
ATOM 1868 O O . LEU A 1 128 ? 42.59054 19.55874 16.13324 1.000 29.86360 126 LEU A O 1
ATOM 1884 N N . ASP A 1 129 ? 41.34336 21.26821 15.30883 1.000 30.01129 127 ASP A N 1
ATOM 1885 C CA . ASP A 1 129 ? 41.92314 22.31977 16.13688 1.000 33.16524 127 ASP A CA 1
ATOM 1886 C C . ASP A 1 129 ? 41.00388 22.53462 17.33481 1.000 31.20011 127 ASP A C 1
ATOM 1887 O O . ASP A 1 129 ? 39.81164 22.82121 17.15709 1.000 31.43779 127 ASP A O 1
ATOM 1896 N N . THR A 1 130 ? 41.54631 22.41375 18.54545 1.000 26.79459 128 THR A N 1
ATOM 1897 C CA . THR A 1 130 ? 40.74022 22.52407 19.75477 1.000 26.64840 128 THR A CA 1
ATOM 1898 C C . THR A 1 130 ? 41.30110 23.56503 20.71524 1.000 35.61509 128 THR A C 1
ATOM 1899 O O . THR A 1 130 ? 42.51630 23.71750 20.85176 1.000 32.57973 128 THR A O 1
ATOM 1910 N N . ASP A 1 131 ? 40.39799 24.23485 21.43374 1.000 32.55691 129 ASP A N 1
ATOM 1911 C CA . ASP A 1 131 ? 40.78164 25.22781 22.43497 1.000 32.87344 129 ASP A CA 1
ATOM 1912 C C . ASP A 1 131 ? 40.97831 24.62584 23.81585 1.000 36.46609 129 ASP A C 1
ATOM 1913 O O . ASP A 1 131 ? 41.53454 25.29529 24.69905 1.000 33.30249 129 ASP A O 1
ATOM 1922 N N . ASP A 1 132 ? 40.49364 23.39296 24.03152 1.000 35.06014 130 ASP A N 1
ATOM 1923 C CA . ASP A 1 132 ? 40.52866 22.71243 25.32791 1.000 34.82679 130 ASP A CA 1
ATOM 1924 C C . ASP A 1 132 ? 40.77996 21.22842 25.04941 1.000 34.88154 130 ASP A C 1
ATOM 1925 O O . ASP A 1 132 ? 39.84079 20.41917 25.00928 1.000 26.25212 130 ASP A O 1
ATOM 1934 N N . ALA A 1 133 ? 42.06395 20.85916 24.89338 1.000 31.76048 131 ALA A N 1
ATOM 1935 C CA . ALA A 1 133 ? 42.39263 19.47197 24.57314 1.000 32.36663 131 ALA A CA 1
ATOM 1936 C C . ALA A 1 133 ? 42.02730 18.54000 25.71454 1.000 32.81166 131 ALA A C 1
ATOM 1937 O O . ALA A 1 133 ? 41.90328 17.33177 25.50268 1.000 31.07978 131 ALA A O 1
ATOM 1944 N N . GLY A 1 134 ? 41.80032 19.08040 26.90680 1.000 34.13015 132 GLY A N 1
ATOM 1945 C CA . GLY A 1 134 ? 41.34610 18.26754 28.01417 1.000 38.07661 132 GLY A CA 1
ATOM 1946 C C . GLY A 1 134 ? 39.90001 17.84794 27.91328 1.000 35.89898 132 GLY A C 1
ATOM 1947 O O . GLY A 1 134 ? 39.48319 16.94579 28.64752 1.000 36.26617 132 GLY A O 1
ATOM 1951 N N . LEU A 1 135 ? 39.13137 18.47915 27.02976 1.000 31.14732 133 LEU A N 1
ATOM 1952 C CA . LEU A 1 135 ? 37.74093 18.11395 26.79140 1.000 28.98493 133 LEU A CA 1
ATOM 1953 C C . LEU A 1 135 ? 37.53685 17.53156 25.39981 1.000 26.70969 133 LEU A C 1
ATOM 1954 O O . LEU A 1 135 ? 37.01169 16.43263 25.26434 1.000 27.17890 133 LEU A O 1
ATOM 1970 N N . ILE A 1 136 ? 38.00369 18.21296 24.35864 1.000 25.54902 134 ILE A N 1
ATOM 1971 C CA . ILE A 1 136 ? 37.91785 17.70939 22.99146 1.000 29.25433 134 ILE A CA 1
ATOM 1972 C C . ILE A 1 136 ? 39.35037 17.54536 22.49371 1.000 24.16863 134 ILE A C 1
ATOM 1973 O O . ILE A 1 136 ? 39.99381 18.53613 22.13243 1.000 25.93068 134 ILE A O 1
ATOM 1989 N N . ALA A 1 137 ? 39.85771 16.31856 22.47991 1.000 24.33075 135 ALA A N 1
ATOM 1990 C CA . ALA A 1 137 ? 41.22886 16.08559 22.03030 1.000 28.90143 135 ALA A CA 1
ATOM 1991 C C . ALA A 1 137 ? 41.35487 16.34243 20.52995 1.000 31.40832 135 ALA A C 1
ATOM 1992 O O . ALA A 1 137 ? 40.36861 16.26910 19.78556 1.000 30.11915 135 ALA A O 1
ATOM 1999 N N . PRO A 1 138 ? 42.57480 16.58396 20.04028 1.000 29.08089 136 PRO A N 1
ATOM 2000 C CA . PRO A 1 138 ? 42.71754 16.81720 18.59882 1.000 27.55512 136 PRO A CA 1
ATOM 2001 C C . PRO A 1 138 ? 42.30772 15.61670 17.76952 1.000 28.93352 136 PRO A C 1
ATOM 2002 O O . PRO A 1 138 ? 42.01721 15.77863 16.58251 1.000 29.77649 136 PRO A O 1
ATOM 2013 N N . GLY A 1 139 ? 42.25388 14.42576 18.35408 1.000 26.33406 137 GLY A N 1
ATOM 2014 C CA . GLY A 1 139 ? 41.80163 13.26217 17.63624 1.000 26.65940 137 GLY A CA 1
ATOM 2015 C C . GLY A 1 139 ? 42.94547 12.36659 17.23110 1.000 28.98341 137 GLY A C 1
ATOM 2016 O O . GLY A 1 139 ? 43.87354 12.13565 18.01591 1.000 27.99856 137 GLY A O 1
ATOM 2020 N N . PRO A 1 140 ? 42.90588 11.83087 15.98404 1.000 25.78890 138 PRO A N 1
ATOM 2021 C CA . PRO A 1 140 ? 41.84534 12.01352 14.97452 1.000 25.55043 138 PRO A CA 1
ATOM 2022 C C . PRO A 1 140 ? 40.50155 11.42250 15.40588 1.000 22.43670 138 PRO A C 1
ATOM 2023 O O . PRO A 1 140 ? 40.42067 10.54235 16.27599 1.000 27.11173 138 PRO A O 1
ATOM 2034 N N . TRP A 1 141 ? 39.46200 11.94459 14.76544 1.000 23.89245 139 TRP A N 1
ATOM 2035 C CA . TRP A 1 141 ? 38.08946 11.52785 14.96117 1.000 25.64338 139 TRP A CA 1
ATOM 2036 C C . TRP A 1 141 ? 37.48416 11.12405 13.63274 1.000 21.40229 139 TRP A C 1
ATOM 2037 O O . TRP A 1 141 ? 37.80019 11.71897 12.59874 1.000 25.43539 139 TRP A O 1
ATOM 2058 N N . PHE A 1 142 ? 36.55416 10.16935 13.67607 1.000 22.05968 140 PHE A N 1
ATOM 2059 C CA . PHE A 1 142 ? 35.90117 9.75478 12.44257 1.000 22.13733 140 PHE A CA 1
ATOM 2060 C C . PHE A 1 142 ? 34.76888 10.69176 12.09431 1.000 25.58483 140 PHE A C 1
ATOM 2061 O O . PHE A 1 142 ? 33.94374 11.02784 12.95222 1.000 25.47946 140 PHE A O 1
ATOM 2078 N N . GLN A 1 143 ? 34.70919 11.06951 10.82313 1.000 21.27022 141 GLN A N 1
ATOM 2079 C CA . GLN A 1 143 ? 33.71432 11.98113 10.29996 1.000 24.44417 141 GLN A CA 1
ATOM 2080 C C . GLN A 1 143 ? 32.97644 11.32275 9.14509 1.000 25.23661 141 GLN A C 1
ATOM 2081 O O . GLN A 1 143 ? 33.57523 10.61152 8.34132 1.000 23.91852 141 GLN A O 1
ATOM 2095 N N . TRP A 1 144 ? 31.69400 11.62698 9.02172 1.000 22.45238 142 TRP A N 1
ATOM 2096 C CA . TRP A 1 144 ? 30.93660 11.26423 7.82718 1.000 23.56492 142 TRP A CA 1
ATOM 2097 C C . TRP A 1 144 ? 29.75030 12.23791 7.77958 1.000 29.13493 142 TRP A C 1
ATOM 2098 O O . TRP A 1 144 ? 28.68036 11.94913 8.31901 1.000 27.87069 142 TRP A O 1
ATOM 2119 N N . HIS A 1 145 ? 29.96378 13.39429 7.14413 1.000 24.71695 143 HIS A N 1
ATOM 2120 C CA . HIS A 1 145 ? 28.86767 14.36619 7.12186 1.000 31.13857 143 HIS A CA 1
ATOM 2121 C C . HIS A 1 145 ? 28.98624 15.30979 5.92815 1.000 31.49396 143 HIS A C 1
ATOM 2122 O O . HIS A 1 145 ? 30.09006 15.63850 5.48264 1.000 31.09077 143 HIS A O 1
ATOM 2137 N N . PHE A 1 146 ? 27.82091 15.76505 5.43710 1.000 24.44614 144 PHE A N 1
ATOM 2138 C CA . PHE A 1 146 ? 27.75600 16.72755 4.33978 1.000 28.59583 144 PHE A CA 1
ATOM 2139 C C . PHE A 1 146 ? 27.07380 18.04737 4.68175 1.000 32.83162 144 PHE A C 1
ATOM 2140 O O . PHE A 1 146 ? 27.01597 18.93469 3.81429 1.000 29.89014 144 PHE A O 1
ATOM 2157 N N . ASP A 1 147 ? 26.56218 18.18757 5.90231 1.000 21.16624 145 ASP A N 1
ATOM 2158 C CA . ASP A 1 147 ? 25.97279 19.38388 6.47918 1.000 21.46856 145 ASP A CA 1
ATOM 2159 C C . ASP A 1 147 ? 26.89343 19.88762 7.58698 1.000 25.08911 145 ASP A C 1
ATOM 2160 O O . ASP A 1 147 ? 27.67911 19.12938 8.16626 1.000 21.90298 145 ASP A O 1
ATOM 2169 N N . ARG A 1 148 ? 26.80960 21.17984 7.87440 1.000 22.62308 146 ARG A N 1
ATOM 2170 C CA . ARG A 1 148 ? 27.53450 21.76193 8.99507 1.000 22.36707 146 ARG A CA 1
ATOM 2171 C C . ARG A 1 148 ? 26.61599 22.73460 9.72166 1.000 24.29710 146 ARG A C 1
ATOM 2172 O O . ARG A 1 148 ? 25.68892 23.29809 9.13648 1.000 21.43846 146 ARG A O 1
ATOM 2193 N N . TRP A 1 149 ? 26.92353 22.99121 10.98587 1.000 25.22027 147 TRP A N 1
ATOM 2194 C CA . TRP A 1 149 ? 26.08924 23.87533 11.77784 1.000 22.44106 147 TRP A CA 1
ATOM 2195 C C . TRP A 1 149 ? 26.70656 25.25840 11.91896 1.000 25.96353 147 TRP A C 1
ATOM 2196 O O . TRP A 1 149 ? 27.89623 25.46556 11.67339 1.000 23.30611 147 TRP A O 1
ATOM 2217 N N . THR A 1 150 ? 25.84897 26.21415 12.27761 1.000 22.13365 148 THR A N 1
ATOM 2218 C CA . THR A 1 150 ? 26.23330 27.54300 12.73324 1.000 24.80615 148 THR A CA 1
ATOM 2219 C C . THR A 1 150 ? 26.14201 27.49055 14.25090 1.000 24.02833 148 THR A C 1
ATOM 2220 O O . THR A 1 150 ? 25.07549 27.14537 14.79302 1.000 22.65145 148 THR A O 1
ATOM 2231 N N . VAL A 1 151 ? 27.24224 27.81560 14.93747 1.000 24.97916 149 VAL A N 1
ATOM 2232 C CA . VAL A 1 151 ? 27.24136 27.72284 16.40169 1.000 24.72219 149 VAL A CA 1
ATOM 2233 C C . VAL A 1 151 ? 26.11673 28.59874 16.93368 1.000 26.61156 149 VAL A C 1
ATOM 2234 O O . VAL A 1 151 ? 25.97299 29.76073 16.47759 1.000 26.73948 149 VAL A O 1
ATOM 2247 N N . PRO A 1 152 ? 25.26051 28.09246 17.81566 1.000 24.37080 150 PRO A N 1
ATOM 2248 C CA . PRO A 1 152 ? 24.09897 28.86404 18.22470 1.000 20.44158 150 PRO A CA 1
ATOM 2249 C C . PRO A 1 152 ? 24.49203 30.02654 19.11674 1.000 29.28511 150 PRO A C 1
ATOM 2250 O O . PRO A 1 152 ? 25.54393 30.00972 19.75277 1.000 25.64776 150 PRO A O 1
ATOM 2261 N N . PRO A 1 153 ? 23.64443 31.03867 19.22189 1.000 28.44128 151 PRO A N 1
ATOM 2262 C CA . PRO A 1 153 ? 23.90435 32.11925 20.18676 1.000 29.02501 151 PRO A CA 1
ATOM 2263 C C . PRO A 1 153 ? 24.00707 31.59291 21.60410 1.000 32.22594 151 PRO A C 1
ATOM 2264 O O . PRO A 1 153 ? 23.26907 30.69015 22.00727 1.000 33.02028 151 PRO A O 1
ATOM 2275 N N . GLY A 1 154 ? 24.92121 32.18969 22.36841 1.000 32.69716 152 GLY A N 1
ATOM 2276 C CA . GLY A 1 154 ? 25.19354 31.76524 23.71721 1.000 31.39879 152 GLY A CA 1
ATOM 2277 C C . GLY A 1 154 ? 26.14486 30.60774 23.82671 1.000 32.91401 152 GLY A C 1
ATOM 2278 O O . GLY A 1 154 ? 26.72530 30.40618 24.90272 1.000 33.10934 152 GLY A O 1
ATOM 2282 N N . ALA A 1 155 ? 26.33687 29.84660 22.75025 1.000 24.77817 153 ALA A N 1
ATOM 2283 C CA . ALA A 1 155 ? 27.24999 28.70752 22.77701 1.000 25.71505 153 ALA A CA 1
ATOM 2284 C C . ALA A 1 155 ? 28.69775 29.16303 22.62599 1.000 28.86176 153 ALA A C 1
ATOM 2285 O O . ALA A 1 155 ? 28.98980 30.21934 22.06408 1.000 27.45682 153 ALA A O 1
ATOM 2292 N N . THR A 1 156 ? 29.61755 28.33234 23.11644 1.000 23.59411 154 THR A N 1
ATOM 2293 C CA . THR A 1 156 ? 31.03650 28.53679 22.89817 1.000 26.25394 154 THR A CA 1
ATOM 2294 C C . THR A 1 156 ? 31.56601 27.41332 22.02520 1.000 25.21027 154 THR A C 1
ATOM 2295 O O . THR A 1 156 ? 31.41095 26.24073 22.36995 1.000 22.53136 154 THR A O 1
ATOM 2306 N N . GLU A 1 157 ? 32.19499 27.77322 20.91198 1.000 24.82551 155 GLU A N 1
ATOM 2307 C CA . GLU A 1 157 ? 32.81059 26.78218 20.04816 1.000 28.72124 155 GLU A CA 1
ATOM 2308 C C . GLU A 1 157 ? 34.11140 26.34010 20.68936 1.000 31.24310 155 GLU A C 1
ATOM 2309 O O . GLU A 1 157 ? 34.92379 27.18209 21.09295 1.000 27.97302 155 GLU A O 1
ATOM 2321 N N . ILE A 1 158 ? 34.31710 25.02731 20.75485 1.000 25.96743 156 ILE A N 1
ATOM 2322 C CA . ILE A 1 158 ? 35.46592 24.44603 21.42775 1.000 26.72317 156 ILE A CA 1
ATOM 2323 C C . ILE A 1 158 ? 36.47089 23.94897 20.40330 1.000 30.50139 156 ILE A C 1
ATOM 2324 O O . ILE A 1 158 ? 37.66380 23.92054 20.67146 1.000 29.28669 156 ILE A O 1
ATOM 2340 N N . ALA A 1 159 ? 36.00014 23.48278 19.24819 1.000 26.98130 157 ALA A N 1
ATOM 2341 C CA . ALA A 1 159 ? 36.89665 22.83843 18.30483 1.000 27.31823 157 ALA A CA 1
ATOM 2342 C C . ALA A 1 159 ? 36.34866 23.01429 16.89402 1.000 24.81282 157 ALA A C 1
ATOM 2343 O O . ALA A 1 159 ? 35.15809 23.26791 16.69074 1.000 26.38872 157 ALA A O 1
ATOM 2350 N N . ARG A 1 160 ? 37.23863 22.91114 15.91516 1.000 21.60472 158 ARG A N 1
ATOM 2351 C CA . ARG A 1 160 ? 36.83698 23.08473 14.52758 1.000 26.02247 158 ARG A CA 1
ATOM 2352 C C . ARG A 1 160 ? 37.90858 22.52687 13.60865 1.000 28.09156 158 ARG A C 1
ATOM 2353 O O . ARG A 1 160 ? 39.05731 22.33228 14.01278 1.000 27.55258 158 ARG A O 1
ATOM 2374 N N . THR A 1 161 ? 37.49609 22.21934 12.37825 1.000 27.82695 159 THR A N 1
ATOM 2375 C CA . THR A 1 161 ? 38.41594 22.06206 11.26147 1.000 28.89186 159 THR A CA 1
ATOM 2376 C C . THR A 1 161 ? 38.23748 23.26740 10.35831 1.000 31.20133 159 THR A C 1
ATOM 2377 O O . THR A 1 161 ? 37.32828 24.07075 10.54863 1.000 28.92388 159 THR A O 1
ATOM 2388 N N . SER A 1 162 ? 39.08690 23.36257 9.33587 1.000 24.48551 160 SER A N 1
ATOM 2389 C CA . SER A 1 162 ? 38.90758 24.38610 8.32745 1.000 30.36522 160 SER A CA 1
ATOM 2390 C C . SER A 1 162 ? 37.53834 24.28758 7.68238 1.000 26.34216 160 SER A C 1
ATOM 2391 O O . SER A 1 162 ? 36.98170 25.29553 7.24875 1.000 31.77786 160 SER A O 1
ATOM 2399 N N . ARG A 1 163 ? 36.97755 23.08603 7.61510 1.000 30.80267 161 ARG A N 1
ATOM 2400 C CA . ARG A 1 163 ? 35.75973 22.84984 6.87023 1.000 27.63330 161 ARG A CA 1
ATOM 2401 C C . ARG A 1 163 ? 34.48140 22.99532 7.69153 1.000 28.09183 161 ARG A C 1
ATOM 2402 O O . ARG A 1 163 ? 33.42352 23.24520 7.09300 1.000 24.43992 161 ARG A O 1
ATOM 2423 N N . SER A 1 164 ? 34.53929 22.85357 9.01696 1.000 29.00688 162 SER A N 1
ATOM 2424 C CA . SER A 1 164 ? 33.30676 22.80238 9.79495 1.000 26.41402 162 SER A CA 1
ATOM 2425 C C . SER A 1 164 ? 33.62525 23.04045 11.25114 1.000 28.40815 162 SER A C 1
ATOM 2426 O O . SER A 1 164 ? 34.66734 22.58753 11.74284 1.000 26.76404 162 SER A O 1
ATOM 2434 N N . SER A 1 165 ? 32.66060 23.65073 11.95086 1.000 25.91067 163 SER A N 1
ATOM 2435 C CA . SER A 1 165 ? 32.67667 23.68566 13.39782 1.000 26.02020 163 SER A CA 1
ATOM 2436 C C . SER A 1 165 ? 32.44922 22.25742 13.88833 1.000 24.91920 163 SER A C 1
ATOM 2437 O O . SER A 1 165 ? 31.65841 21.50481 13.31011 1.000 22.82026 163 SER A O 1
ATOM 2445 N N . GLN A 1 166 ? 33.19053 21.85912 14.90104 1.000 24.36622 164 GLN A N 1
ATOM 2446 C CA . GLN A 1 166 ? 33.21385 20.45872 15.31710 1.000 23.85007 164 GLN A CA 1
ATOM 2447 C C . GLN A 1 166 ? 32.70232 20.20109 16.72480 1.000 24.14194 164 GLN A C 1
ATOM 2448 O O . GLN A 1 166 ? 32.25012 19.08698 16.99375 1.000 21.96172 164 GLN A O 1
ATOM 2462 N N . ALA A 1 167 ? 32.79063 21.17081 17.63037 1.000 22.31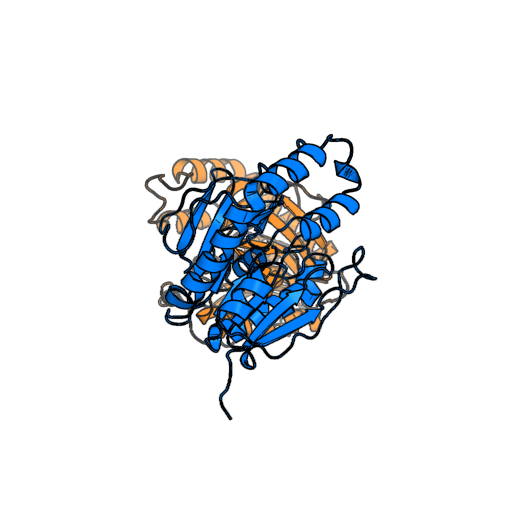471 165 ALA A N 1
ATOM 2463 C CA . ALA A 1 167 ? 32.26599 21.00603 18.97512 1.000 18.99466 165 ALA A CA 1
ATOM 2464 C C . ALA A 1 167 ? 31.95267 22.35777 19.59816 1.000 21.37015 165 ALA A C 1
ATOM 2465 O O . ALA A 1 167 ? 32.77144 23.28064 19.52987 1.000 26.53296 165 ALA A O 1
ATOM 2472 N N . PHE A 1 168 ? 30.81877 22.42446 20.30172 1.000 23.15150 166 PHE A N 1
ATOM 2473 C CA . PHE A 1 168 ? 30.43595 23.60077 21.07048 1.000 18.88483 166 PHE A CA 1
ATOM 2474 C C . PHE A 1 168 ? 29.75751 23.15266 22.35308 1.000 20.69489 166 PHE A C 1
ATOM 2475 O O . PHE A 1 168 ? 29.22111 22.04484 22.46589 1.000 19.70982 166 PHE A O 1
ATOM 2492 N N . VAL A 1 169 ? 29.84158 24.02933 23.34136 1.000 21.58979 167 VAL A N 1
ATOM 2493 C CA . VAL A 1 169 ? 29.21415 23.83455 24.63339 1.000 20.12488 167 VAL A CA 1
ATOM 2494 C C . VAL A 1 169 ? 28.19483 24.94415 24.81547 1.000 23.57558 167 VAL A C 1
ATOM 2495 O O . VAL A 1 169 ? 28.46116 26.10826 24.49601 1.000 24.59655 167 VAL A O 1
ATOM 2508 N N . LEU A 1 170 ? 27.04713 24.58333 25.36262 1.000 26.71969 168 LEU A N 1
ATOM 2509 C CA . LEU A 1 170 ? 26.02351 25.53888 25.77289 1.000 23.03381 168 LEU A CA 1
ATOM 2510 C C . LEU A 1 170 ? 25.46486 24.98616 27.06818 1.000 24.47582 168 LEU A C 1
ATOM 2511 O O . LEU A 1 170 ? 24.79611 23.95506 27.04614 1.000 25.14206 168 LEU A O 1
ATOM 2527 N N . GLY A 1 171 ? 25.80960 25.60198 28.20627 1.000 28.78855 169 GLY A N 1
ATOM 2528 C CA . GLY A 1 171 ? 25.35074 25.04875 29.46808 1.000 25.92642 169 GLY A CA 1
ATOM 2529 C C . GLY A 1 171 ? 25.90178 23.64436 29.62553 1.000 30.19749 169 GLY A C 1
ATOM 2530 O O . GLY A 1 171 ? 27.09809 23.39395 29.43829 1.000 28.98282 169 GLY A O 1
ATOM 2534 N N . ARG A 1 172 ? 25.03053 22.69865 29.95174 1.000 22.73893 170 ARG A N 1
ATOM 2535 C CA . ARG A 1 172 ? 25.42570 21.30487 30.10919 1.000 24.24404 170 ARG A CA 1
ATOM 2536 C C . ARG A 1 172 ? 25.27483 20.50730 28.82857 1.000 24.78820 170 ARG A C 1
ATOM 2537 O O . ARG A 1 172 ? 25.19934 19.27613 28.89454 1.000 22.78692 170 ARG A O 1
ATOM 2558 N N . ALA A 1 173 ? 25.15868 21.17924 27.67586 1.000 26.62385 171 ALA A N 1
ATOM 2559 C CA . ALA A 1 173 ? 25.09067 20.49745 26.39459 1.000 21.42511 171 ALA A CA 1
ATOM 2560 C C . ALA A 1 173 ? 26.43367 20.57776 25.67119 1.000 20.61939 171 ALA A C 1
ATOM 2561 O O . ALA A 1 173 ? 27.04209 21.64749 25.58450 1.000 21.99165 171 ALA A O 1
ATOM 2568 N N . LEU A 1 174 ? 26.88672 19.44299 25.15285 1.000 21.53573 172 LEU A N 1
ATOM 2569 C CA . LEU A 1 174 ? 28.01911 19.39058 24.23888 1.000 22.06174 172 LEU A CA 1
ATOM 2570 C C . LEU A 1 174 ? 27.56933 18.77942 22.90887 1.000 22.85422 172 LEU A C 1
ATOM 2571 O O . LEU A 1 174 ? 27.07378 17.65037 22.86498 1.000 21.89163 172 LEU A O 1
ATOM 2587 N N . ALA A 1 175 ? 27.74253 19.52521 21.83341 1.000 20.94091 173 ALA A N 1
ATOM 2588 C CA . ALA A 1 175 ? 27.45840 19.04989 20.49662 1.000 21.44811 173 ALA A CA 1
ATOM 2589 C C . ALA A 1 175 ? 28.75120 18.71525 19.77506 1.000 22.21030 173 ALA A C 1
ATOM 2590 O O . ALA A 1 175 ? 29.63525 19.56703 19.67838 1.000 19.99894 173 ALA A O 1
ATOM 2597 N N . LEU A 1 176 ? 28.77402 17.54901 19.12068 1.000 21.72266 174 LEU A N 1
ATOM 2598 C CA . LEU A 1 176 ? 29.92078 17.08145 18.34646 1.000 23.03081 174 LEU A CA 1
ATOM 2599 C C . LEU A 1 176 ? 29.51107 16.84018 16.90358 1.000 20.90753 174 LEU A C 1
ATOM 2600 O O . LEU A 1 176 ? 28.44874 16.27745 16.65420 1.000 20.27404 174 LEU A O 1
ATOM 2616 N N . GLN A 1 177 ? 30.36350 17.23240 15.95485 1.000 19.98138 175 GLN A N 1
ATOM 2617 C CA . GLN A 1 177 ? 30.06978 16.96431 14.54882 1.000 20.63259 175 GLN A CA 1
ATOM 2618 C C . GLN A 1 177 ? 30.62266 15.62035 14.09687 1.000 25.17860 175 GLN A C 1
ATOM 2619 O O . GLN A 1 177 ? 30.13322 15.06050 13.09394 1.000 25.53134 175 GLN A O 1
ATOM 2633 N N . PHE A 1 178 ? 31.60899 15.09767 14.82618 1.000 17.57275 176 PHE A N 1
ATOM 2634 C CA . PHE A 1 178 ? 32.24261 13.81434 14.54519 1.000 24.60954 176 PHE A CA 1
ATOM 2635 C C . PHE A 1 178 ? 31.59787 12.67598 15.33654 1.000 22.56099 176 PHE A C 1
ATOM 2636 O O . PHE A 1 178 ? 30.75760 12.88623 16.23628 1.000 21.69503 176 PHE A O 1
ATOM 2653 N N . HIS A 1 179 ? 32.02621 11.44424 15.00675 1.000 22.90292 177 HIS A N 1
ATOM 2654 C CA . HIS A 1 179 ? 31.50828 10.22244 15.61157 1.000 21.28151 177 HIS A CA 1
ATOM 2655 C C . HIS A 1 179 ? 32.54336 9.61087 16.53277 1.000 25.91527 177 HIS A C 1
ATOM 2656 O O . HIS A 1 179 ? 33.34979 8.78586 16.08719 1.000 26.09856 177 HIS A O 1
ATOM 2671 N N . PRO A 1 180 ? 32.61456 10.00091 17.80188 1.000 21.24170 178 PRO A N 1
ATOM 2672 C CA . PRO A 1 180 ? 33.63279 9.39515 18.67667 1.000 21.05632 178 PRO A CA 1
ATOM 2673 C C . PRO A 1 180 ? 33.34804 7.92114 18.96100 1.000 25.92614 178 PRO A C 1
ATOM 2674 O O . PRO A 1 180 ? 34.22600 7.20395 19.47063 1.000 28.65982 178 PRO A O 1
ATOM 2685 N N . GLU A 1 181 ? 32.16150 7.44110 18.62189 1.000 23.18197 179 GLU A N 1
ATOM 2686 C CA . GLU A 1 181 ? 31.70611 6.12265 19.03482 1.000 25.71203 179 GLU A CA 1
ATOM 2687 C C . GLU A 1 181 ? 32.08845 5.02621 18.05389 1.000 27.55421 179 GLU A C 1
ATOM 2688 O O . GLU A 1 181 ? 31.81366 3.85633 18.32211 1.000 24.45273 179 GLU A O 1
ATOM 2700 N N . VAL A 1 182 ? 32.68717 5.35642 16.92489 1.000 25.47203 180 VAL A N 1
ATOM 2701 C CA . VAL A 1 182 ? 32.71890 4.39469 15.83468 1.000 28.11016 180 VAL A CA 1
ATOM 2702 C C . VAL A 1 182 ? 33.82893 3.38210 16.06445 1.000 30.22006 180 VAL A C 1
ATOM 2703 O O . VAL A 1 182 ? 34.96825 3.73658 16.40305 1.000 29.29070 180 VAL A O 1
ATOM 2716 N N . ASP A 1 183 ? 33.46693 2.11074 15.95431 1.000 31.51281 181 ASP A N 1
ATOM 2717 C CA . ASP A 1 183 ? 34.39830 0.99470 15.98863 1.000 29.79528 181 ASP A CA 1
ATOM 2718 C C . ASP A 1 183 ? 34.20713 0.18221 14.71391 1.000 32.57997 181 ASP A C 1
ATOM 2719 O O . ASP A 1 183 ? 33.43319 0.55184 13.82500 1.000 26.64404 181 ASP A O 1
ATOM 2728 N N . VAL A 1 184 ? 34.92263 -0.93828 14.62272 1.000 30.96859 182 VAL A N 1
ATOM 2729 C CA . VAL A 1 184 ? 34.96280 -1.67712 13.36162 1.000 31.46627 182 VAL A CA 1
ATOM 2730 C C . VAL A 1 184 ? 33.55860 -2.12779 12.95399 1.000 30.66740 182 VAL A C 1
ATOM 2731 O O . VAL A 1 184 ? 33.12656 -1.92126 11.81381 1.000 34.48797 182 VAL A O 1
ATOM 2744 N N . ASP A 1 185 ? 32.80939 -2.73177 13.87907 1.000 29.73001 183 ASP A N 1
ATOM 2745 C CA . ASP A 1 185 ? 31.52198 -3.30460 13.47457 1.000 41.82418 183 ASP A CA 1
ATOM 2746 C C . ASP A 1 185 ? 30.49893 -2.22489 13.11885 1.000 32.25377 183 ASP A C 1
ATOM 2747 O O . ASP A 1 185 ? 29.70284 -2.39575 12.17758 1.000 29.56796 183 ASP A O 1
ATOM 2756 N N . LEU A 1 186 ? 30.47707 -1.11846 13.86844 1.000 27.51275 184 LEU A N 1
ATOM 2757 C CA . LEU A 1 186 ? 29.56256 -0.03931 13.51929 1.000 25.58645 184 LEU A CA 1
ATOM 2758 C C . LEU A 1 186 ? 29.88932 0.49232 12.12917 1.000 25.26439 184 LEU A C 1
ATOM 2759 O O . LEU A 1 186 ? 28.99531 0.72437 11.30750 1.000 25.43297 184 LEU A O 1
ATOM 2775 N N . LEU A 1 187 ? 31.17545 0.68681 11.83343 1.000 24.98173 185 LEU A N 1
ATOM 2776 C CA . LEU A 1 187 ? 31.52304 1.16122 10.50304 1.000 23.09613 185 LEU A CA 1
ATOM 2777 C C . LEU A 1 187 ? 31.03363 0.18366 9.43945 1.000 27.49838 185 LEU A C 1
ATOM 2778 O O . LEU A 1 187 ? 30.53969 0.60067 8.39491 1.000 26.72214 185 LEU A O 1
ATOM 2794 N N . GLU A 1 188 ? 31.20227 -1.11728 9.67463 1.000 30.13233 186 GLU A N 1
ATOM 2795 C CA . GLU A 1 188 ? 30.82781 -2.09773 8.66348 1.000 32.54483 186 GLU A CA 1
ATOM 2796 C C . GLU A 1 188 ? 29.34716 -1.99721 8.35199 1.000 31.36036 186 GLU A C 1
ATOM 2797 O O . GLU A 1 188 ? 28.92546 -2.26621 7.22367 1.000 30.36651 186 GLU A O 1
ATOM 2809 N N . GLY A 1 189 ? 28.53109 -1.68287 9.36565 1.000 30.33417 187 GLY A N 1
ATOM 2810 C CA . GLY A 1 189 ? 27.11453 -1.52039 9.12893 1.000 26.73911 187 GLY A CA 1
ATOM 2811 C C . GLY A 1 189 ? 26.84062 -0.37100 8.19026 1.000 29.66895 187 GLY A C 1
ATOM 2812 O O . GLY A 1 189 ? 26.00773 -0.47308 7.28497 1.000 31.61208 187 GLY A O 1
ATOM 2816 N N . TRP A 1 190 ? 27.55957 0.72886 8.37914 1.000 26.62119 188 TRP A N 1
ATOM 2817 C CA . TRP A 1 190 ? 27.45255 1.85803 7.47053 1.000 28.50390 188 TRP A CA 1
ATOM 2818 C C . TRP A 1 190 ? 27.98831 1.50864 6.09005 1.000 29.49849 188 TRP A C 1
ATOM 2819 O O . TRP A 1 190 ? 27.37769 1.85868 5.08182 1.000 28.82648 188 TRP A O 1
ATOM 2840 N N . LEU A 1 191 ? 29.16062 0.87041 6.01545 1.000 29.75512 189 LEU A N 1
ATOM 2841 C CA . LEU A 1 191 ? 29.73503 0.59734 4.69381 1.000 31.79122 189 LEU A CA 1
ATOM 2842 C C . LEU A 1 191 ? 28.81108 -0.29836 3.87405 1.000 31.55110 189 LEU A C 1
ATOM 2843 O O . LEU A 1 191 ? 28.63511 -0.08425 2.68047 1.000 32.57924 189 LEU A O 1
ATOM 2859 N N . ALA A 1 192 ? 28.16905 -1.27883 4.51353 1.000 33.61214 190 ALA A N 1
ATOM 2860 C CA . ALA A 1 192 ? 27.28966 -2.17660 3.76629 1.000 42.38443 190 ALA A CA 1
ATOM 2861 C C . ALA A 1 192 ? 26.07163 -1.44405 3.19985 1.000 40.69421 190 ALA A C 1
ATOM 2862 O O . ALA A 1 192 ? 25.49185 -1.89204 2.20357 1.000 39.52126 190 ALA A O 1
ATOM 2869 N N . ASP A 1 193 ? 25.65230 -0.32995 3.80227 1.000 34.58275 191 ASP A N 1
ATOM 2870 C CA . ASP A 1 193 ? 24.51168 0.39723 3.24100 1.000 41.49482 191 ASP A CA 1
ATOM 2871 C C . ASP A 1 193 ? 24.90321 1.52793 2.29604 1.000 41.73492 191 ASP A C 1
ATOM 2872 O O . ASP A 1 193 ? 24.01292 2.18188 1.72948 1.000 35.37719 191 ASP A O 1
ATOM 2881 N N . ASP A 1 194 ? 26.20017 1.82235 2.16155 1.000 35.00785 192 ASP A N 1
ATOM 2882 C CA . ASP A 1 194 ? 26.64878 2.92182 1.31103 1.000 36.95969 192 ASP A CA 1
ATOM 2883 C C . ASP A 1 194 ? 26.66673 2.48282 -0.15606 1.000 44.40948 192 ASP A C 1
ATOM 2884 O O . ASP A 1 194 ? 27.72170 2.29496 -0.76929 1.000 40.38113 192 ASP A O 1
ATOM 2893 N N . ARG A 1 195 ? 25.45718 2.37588 -0.71677 1.000 45.15420 193 ARG A N 1
ATOM 2894 C CA . ARG A 1 195 ? 25.25237 1.96387 -2.10556 1.000 52.84143 193 ARG A CA 1
ATOM 2895 C C . ARG A 1 195 ? 26.02970 2.82665 -3.08694 1.000 46.16338 193 ARG A C 1
ATOM 2896 O O . ARG A 1 195 ? 26.79173 2.30903 -3.91161 1.000 50.78170 193 ARG A O 1
ATOM 2917 N N . GLU A 1 196 ? 25.84825 4.14874 -3.01997 1.000 47.03267 194 GLU A N 1
ATOM 2918 C CA . GLU A 1 196 ? 26.46245 5.01732 -4.01931 1.000 49.61420 194 GLU A CA 1
ATOM 2919 C C . GLU A 1 196 ? 27.95888 5.23245 -3.82829 1.000 48.87119 194 GLU A C 1
ATOM 2920 O O . GLU A 1 196 ? 28.55986 5.95128 -4.63827 1.000 37.38265 194 GLU A O 1
ATOM 2932 N N . GLY A 1 197 ? 28.55551 4.70915 -2.75782 1.000 42.38951 195 GLY A N 1
ATOM 2933 C CA . GLY A 1 197 ? 29.95425 4.96289 -2.48130 1.000 42.63680 195 GLY A CA 1
ATOM 2934 C C . GLY A 1 197 ? 30.85968 3.77057 -2.67323 1.000 40.03074 195 GLY A C 1
ATOM 2935 O O . GLY A 1 197 ? 32.08523 3.92291 -2.69718 1.000 42.69023 195 GLY A O 1
ATOM 2939 N N . ILE A 1 198 ? 30.27618 2.57872 -2.82543 1.000 41.00479 196 ILE A N 1
ATOM 2940 C CA . ILE A 1 198 ? 31.10557 1.38438 -2.95857 1.000 45.50053 196 ILE A CA 1
ATOM 2941 C C . ILE A 1 198 ? 32.06352 1.51057 -4.13665 1.000 46.29811 196 ILE A C 1
ATOM 2942 O O . ILE A 1 198 ? 33.14782 0.91103 -4.13607 1.000 44.18460 196 ILE A O 1
ATOM 2958 N N . SER A 1 199 ? 31.68271 2.27341 -5.15867 1.000 41.76900 197 SER A N 1
ATOM 2959 C CA . SER A 1 199 ? 32.47709 2.39007 -6.37406 1.000 47.10635 197 SER A CA 1
ATOM 2960 C C . SER A 1 199 ? 33.62171 3.38889 -6.25597 1.000 53.00789 197 SER A C 1
ATOM 2961 O O . SER A 1 199 ? 34.45354 3.45458 -7.16977 1.000 57.40028 197 SER A O 1
ATOM 2969 N N . GLY A 1 200 ? 33.67958 4.16830 -5.17251 1.000 46.03807 198 GLY A N 1
ATOM 2970 C CA . GLY A 1 200 ? 34.72866 5.14229 -4.97443 1.000 41.54646 198 GLY A CA 1
ATOM 2971 C C . GLY A 1 200 ? 34.47033 6.50443 -5.57167 1.000 45.63625 198 GLY A C 1
ATOM 2972 O O . GLY A 1 200 ? 35.33955 7.38513 -5.46419 1.000 46.97723 198 GLY A O 1
ATOM 2976 N N . LYS A 1 201 ? 33.32699 6.70408 -6.21553 1.000 40.98259 199 LYS A N 1
ATOM 2977 C CA . LYS A 1 201 ? 33.10161 7.90394 -7.00097 1.000 46.99338 199 LYS A CA 1
ATOM 2978 C C . LYS A 1 201 ? 32.76416 9.13827 -6.15917 1.000 48.67280 199 LYS A C 1
ATOM 2979 O O . LYS A 1 201 ? 32.41055 10.18169 -6.71978 1.000 47.80759 199 LYS A O 1
ATOM 2998 N N . LEU A 1 202 ? 32.80726 9.05966 -4.83391 1.000 41.30400 200 LEU A N 1
ATOM 2999 C CA . LEU A 1 202 ? 32.46306 10.21109 -4.00590 1.000 42.00747 200 LEU A CA 1
ATOM 3000 C C . LEU A 1 202 ? 33.66757 10.74051 -3.23366 1.000 37.38667 200 LEU A C 1
ATOM 3001 O O . LEU A 1 202 ? 33.49930 11.41967 -2.21736 1.000 38.30078 200 LEU A O 1
ATOM 3017 N N . GLY A 1 203 ? 34.88096 10.44999 -3.70310 1.000 35.26361 201 GLY A N 1
ATOM 3018 C CA . GLY A 1 203 ? 36.09894 10.98452 -3.10205 1.000 33.75287 201 GLY A CA 1
ATOM 3019 C C . GLY A 1 203 ? 36.67356 10.16596 -1.96419 1.000 33.85456 201 GLY A C 1
ATOM 3020 O O . GLY A 1 203 ? 37.65386 10.59815 -1.32980 1.000 30.35677 201 GLY A O 1
ATOM 3024 N N . TYR A 1 204 ? 36.09350 9.01019 -1.68435 1.000 27.27412 202 TYR A N 1
ATOM 3025 C CA . TYR A 1 204 ? 36.58296 8.09497 -0.67546 1.000 35.74969 202 TYR A CA 1
ATOM 3026 C C . TYR A 1 204 ? 36.32502 6.68288 -1.18052 1.000 26.29648 202 TYR A C 1
ATOM 3027 O O . TYR A 1 204 ? 35.61338 6.48352 -2.16485 1.000 28.62826 202 TYR A O 1
ATOM 3045 N N . ASN A 1 205 ? 36.89308 5.69783 -0.48027 1.000 30.86285 203 ASN A N 1
ATOM 3046 C CA . ASN A 1 205 ? 36.59544 4.29683 -0.75657 1.000 26.06220 203 ASN A CA 1
ATOM 3047 C C . ASN A 1 205 ? 36.54379 3.49544 0.54311 1.000 29.38164 203 ASN A C 1
ATOM 3048 O O . ASN A 1 205 ? 37.24444 3.78924 1.52027 1.000 26.29156 203 ASN A O 1
ATOM 3059 N N . HIS A 1 206 ? 35.72494 2.44759 0.51729 1.000 26.62609 204 HIS A N 1
ATOM 3060 C CA . HIS A 1 206 ? 35.47869 1.62744 1.70533 1.000 30.98137 204 HIS A CA 1
ATOM 3061 C C . HIS A 1 206 ? 36.75077 0.95252 2.22836 1.000 36.16410 204 HIS A C 1
ATOM 3062 O O . HIS A 1 206 ? 36.97206 0.87062 3.44684 1.000 25.46849 204 HIS A O 1
ATOM 3076 N N . ASP A 1 207 ? 37.62395 0.48489 1.33041 1.000 29.99002 205 ASP A N 1
ATOM 3077 C CA . ASP A 1 207 ? 38.80688 -0.22998 1.79063 1.000 28.68243 205 ASP A CA 1
ATOM 3078 C C . ASP A 1 207 ? 39.70137 0.65542 2.65999 1.000 29.69392 205 ASP A C 1
ATOM 3079 O O . ASP A 1 207 ? 40.22410 0.21082 3.69451 1.000 26.22761 205 ASP A O 1
ATOM 3088 N N . ASP A 1 208 ? 39.90545 1.90452 2.24265 1.000 26.43685 206 ASP A N 1
ATOM 3089 C CA . ASP A 1 208 ? 40.76567 2.80250 2.98674 1.000 32.72318 206 ASP A CA 1
ATOM 3090 C C . ASP A 1 208 ? 40.10032 3.26826 4.27821 1.000 27.46816 206 ASP A C 1
ATOM 3091 O O . ASP A 1 208 ? 40.77452 3.37798 5.31685 1.000 24.49786 206 ASP A O 1
ATOM 3100 N N . LEU A 1 209 ? 38.78435 3.53641 4.24821 1.000 22.86000 207 LEU A N 1
ATOM 3101 C CA . LEU A 1 209 ? 38.07632 3.82978 5.50019 1.000 27.71837 207 LEU A CA 1
ATOM 3102 C C . LEU A 1 209 ? 38.22833 2.67315 6.48799 1.000 27.60210 207 LEU A C 1
ATOM 3103 O O . LEU A 1 209 ? 38.53606 2.86582 7.67157 1.000 26.67894 207 LEU A O 1
ATOM 3119 N N . ARG A 1 210 ? 38.00172 1.45249 6.00507 1.000 27.93739 208 ARG A N 1
ATOM 3120 C CA . ARG A 1 210 ? 38.09158 0.26261 6.85501 1.000 28.59177 208 ARG A CA 1
ATOM 3121 C C . ARG A 1 210 ? 39.47740 0.10905 7.44054 1.000 27.94525 208 ARG A C 1
ATOM 3122 O O . ARG A 1 210 ? 39.62973 -0.17862 8.64000 1.000 25.78850 208 ARG A O 1
ATOM 3143 N N . LEU A 1 211 ? 40.49899 0.33208 6.61797 1.000 30.46779 209 LEU A N 1
ATOM 3144 C CA . LEU A 1 211 ? 41.87275 0.13127 7.05383 1.000 32.89431 209 LEU A CA 1
ATOM 3145 C C . LEU A 1 211 ? 42.30041 1.15738 8.08855 1.000 29.87926 209 LEU A C 1
ATOM 3146 O O . LEU A 1 211 ? 42.94265 0.80410 9.08824 1.000 31.45951 209 LEU A O 1
ATOM 3162 N N . ARG A 1 212 ? 42.02238 2.44435 7.82540 1.000 28.41006 210 ARG A N 1
ATOM 3163 C CA . ARG A 1 212 ? 42.35851 3.48534 8.79765 1.000 30.50739 210 ARG A CA 1
ATOM 3164 C C . ARG A 1 212 ? 41.66395 3.20637 10.12610 1.000 31.35889 210 ARG A C 1
ATOM 3165 O O . ARG A 1 212 ? 42.27265 3.31024 11.20167 1.000 30.73731 210 ARG A O 1
ATOM 3186 N N . THR A 1 213 ? 40.40560 2.77531 10.06137 1.000 26.24424 211 THR A N 1
ATOM 3187 C CA . THR A 1 213 ? 39.66512 2.45451 11.27203 1.000 29.55412 211 THR A CA 1
ATOM 3188 C C . THR A 1 213 ? 40.29870 1.28019 12.00232 1.000 35.57401 211 THR A C 1
ATOM 3189 O O . THR A 1 213 ? 40.42162 1.29176 13.23901 1.000 30.85103 211 THR A O 1
ATOM 3200 N N . LYS A 1 214 ? 40.65940 0.23010 11.25760 1.000 32.26503 212 LYS A N 1
ATOM 3201 C CA . LYS A 1 214 ? 41.33056 -0.90581 11.88480 1.000 32.54759 212 LYS A CA 1
ATOM 3202 C C . LYS A 1 214 ? 42.54778 -0.43524 12.65958 1.000 32.81514 212 LYS A C 1
ATOM 3203 O O . LYS A 1 214 ? 42.73603 -0.80481 13.82262 1.000 38.63483 212 LYS A O 1
ATOM 3222 N N . GLU A 1 215 ? 43.35284 0.44033 12.05220 1.000 29.69815 213 GLU A N 1
ATOM 3223 C CA . GLU A 1 215 ? 44.59416 0.88679 12.68323 1.000 36.36485 213 GLU A CA 1
ATOM 3224 C C . GLU A 1 215 ? 44.35809 1.68585 13.95947 1.000 38.86653 213 GLU A C 1
ATOM 3225 O O . GLU A 1 215 ? 45.10901 1.54049 14.92951 1.000 33.16780 213 GLU A O 1
ATOM 3237 N N . LEU A 1 216 ? 43.33009 2.51691 13.98733 1.000 35.06126 214 LEU A N 1
ATOM 3238 C CA . LEU A 1 216 ? 43.12446 3.46710 15.06483 1.000 33.00650 214 LEU A CA 1
ATOM 3239 C C . LEU A 1 216 ? 42.24198 2.94691 16.19083 1.000 35.05888 214 LEU A C 1
ATOM 3240 O O . LEU A 1 216 ? 41.95201 3.70967 17.12491 1.000 34.23952 214 LEU A O 1
ATOM 3256 N N . VAL A 1 217 ? 41.83660 1.67475 16.14306 1.000 31.73010 215 VAL A N 1
ATOM 3257 C CA . VAL A 1 217 ? 40.86464 1.14512 17.10097 1.000 38.61564 215 VAL A CA 1
ATOM 3258 C C . VAL A 1 217 ? 41.29711 1.44153 18.52715 1.000 36.40402 215 VAL A C 1
ATOM 3259 O O . VAL A 1 217 ? 40.55181 2.05789 19.30315 1.000 38.36956 215 VAL A O 1
ATOM 3272 N N . ASP A 1 218 ? 42.46656 0.91496 18.92259 1.000 36.52475 216 ASP A N 1
ATOM 3273 C CA . ASP A 1 218 ? 42.87308 1.00266 20.31762 1.000 40.37895 216 ASP A CA 1
ATOM 3274 C C . ASP A 1 218 ? 42.95592 2.45499 20.76705 1.000 30.21857 216 ASP A C 1
ATOM 3275 O O . ASP A 1 218 ? 42.41632 2.81303 21.81863 1.000 33.88574 216 ASP A O 1
ATOM 3284 N N . ASP A 1 219 ? 43.54063 3.31726 19.93400 1.000 28.63141 217 ASP A N 1
ATOM 3285 C CA . ASP A 1 219 ? 43.62210 4.73691 20.25532 1.000 29.59752 217 ASP A CA 1
ATOM 3286 C C . ASP A 1 219 ? 42.23103 5.36188 20.39173 1.000 31.62942 217 ASP A C 1
ATOM 3287 O O . ASP A 1 219 ? 41.96431 6.12280 21.32884 1.000 29.12677 217 ASP A O 1
ATOM 3296 N N . ALA A 1 220 ? 41.34049 5.08313 19.43477 1.000 32.36669 218 ALA A N 1
ATOM 3297 C CA . ALA A 1 220 ? 40.02011 5.69490 19.44224 1.000 27.52056 218 ALA A CA 1
ATOM 3298 C C . ALA A 1 220 ? 39.18870 5.18374 20.60446 1.000 28.52985 218 ALA A C 1
ATOM 3299 O O . ALA A 1 220 ? 38.32497 5.89887 21.11137 1.000 29.27740 218 ALA A O 1
ATOM 3306 N N . ALA A 1 221 ? 39.44446 3.95684 21.06990 1.000 26.84472 219 ALA A N 1
ATOM 3307 C CA . ALA A 1 221 ? 38.67245 3.47755 22.20815 1.000 26.46428 219 ALA A CA 1
ATOM 3308 C C . ALA A 1 221 ? 39.04865 4.22076 23.47808 1.000 27.95647 219 ALA A C 1
ATOM 3309 O O . ALA A 1 221 ? 38.19483 4.42922 24.35926 1.000 25.96136 219 ALA A O 1
ATOM 3316 N N . VAL A 1 222 ? 40.31438 4.60810 23.59668 1.000 30.57920 220 VAL A N 1
ATOM 3317 C CA . VAL A 1 222 ? 40.73586 5.34979 24.78222 1.000 27.65374 220 VAL A CA 1
ATOM 3318 C C . VAL A 1 222 ? 40.16899 6.77361 24.73743 1.000 28.03878 220 VAL A C 1
ATOM 3319 O O . VAL A 1 222 ? 39.66246 7.28142 25.74036 1.000 31.10657 220 VAL A O 1
ATOM 3332 N N . ARG A 1 223 ? 40.14547 7.38967 23.55253 1.000 30.72471 221 ARG A N 1
ATOM 3333 C CA . ARG A 1 223 ? 39.71070 8.78095 23.43490 1.000 30.85071 221 ARG A CA 1
ATOM 3334 C C . ARG A 1 223 ? 38.23287 8.94667 23.77355 1.000 27.20925 221 ARG A C 1
ATOM 3335 O O . ARG A 1 223 ? 37.85073 9.94473 24.38275 1.000 29.32598 221 ARG A O 1
ATOM 3356 N N . VAL A 1 224 ? 37.37867 7.99779 23.37876 1.000 27.86168 222 VAL A N 1
ATOM 3357 C CA . VAL A 1 224 ? 35.95704 8.18035 23.64072 1.000 24.61721 222 VAL A CA 1
ATOM 3358 C C . VAL A 1 224 ? 35.70716 8.09276 25.13578 1.000 23.70290 222 VAL A C 1
ATOM 3359 O O . VAL A 1 224 ? 34.89484 8.83706 25.69447 1.000 28.83316 222 VAL A O 1
ATOM 3372 N N . ARG A 1 225 ? 36.43155 7.20116 25.81937 1.000 26.57156 223 ARG A N 1
ATOM 3373 C CA . ARG A 1 225 ? 36.31378 7.09901 27.26857 1.000 29.91376 223 ARG A CA 1
ATOM 3374 C C . ARG A 1 225 ? 36.78376 8.38481 27.95316 1.000 27.66034 223 ARG A C 1
ATOM 3375 O O . ARG A 1 225 ? 36.13557 8.87363 28.87964 1.000 24.29990 223 ARG A O 1
ATOM 3396 N N . GLU A 1 226 ? 37.87986 8.96875 27.49140 1.000 21.54594 224 GLU A N 1
ATOM 3397 C CA . GLU A 1 226 ? 38.34019 10.23801 28.05572 1.000 23.00232 224 GLU A CA 1
ATOM 3398 C C . GLU A 1 226 ? 37.39148 11.37790 27.71945 1.000 26.89283 224 GLU A C 1
ATOM 3399 O O . GLU A 1 226 ? 37.20071 12.30726 28.52328 1.000 28.50536 224 GLU A O 1
ATOM 3411 N N . LEU A 1 227 ? 36.80718 11.33817 26.51899 1.000 25.90190 225 LEU A N 1
ATOM 3412 C CA . LEU A 1 227 ? 35.82771 12.35258 26.13742 1.000 21.99361 225 LEU A CA 1
ATOM 3413 C C . LEU A 1 227 ? 34.61754 12.31423 27.05295 1.000 23.26020 225 LEU A C 1
ATOM 3414 O O . LEU A 1 227 ? 34.19685 13.34491 27.59133 1.000 24.53694 225 LEU A O 1
ATOM 3430 N N . VAL A 1 228 ? 34.05331 11.12950 27.26693 1.000 21.40362 226 VAL A N 1
ATOM 3431 C CA . VAL A 1 228 ? 32.88103 11.03797 28.12786 1.000 21.47884 226 VAL A CA 1
ATOM 3432 C C . VAL A 1 228 ? 33.22594 11.48385 29.54966 1.000 23.65938 226 VAL A C 1
ATOM 3433 O O . VAL A 1 228 ? 32.49888 12.26896 30.17051 1.000 20.99448 226 VAL A O 1
ATOM 3446 N N . ARG A 1 229 ? 34.34523 10.99671 30.07386 1.000 23.21661 227 ARG A N 1
ATOM 3447 C CA . ARG A 1 229 ? 34.74927 11.36529 31.43244 1.000 22.94897 227 ARG A CA 1
ATOM 3448 C C . ARG A 1 229 ? 34.92456 12.87094 31.56415 1.000 25.79660 227 ARG A C 1
ATOM 3449 O O . ARG A 1 229 ? 34.53875 13.46789 32.57549 1.000 27.87521 227 ARG A O 1
ATOM 3470 N N . ALA A 1 230 ? 35.51825 13.50734 30.55519 1.000 25.93039 228 ALA A N 1
ATOM 3471 C CA . ALA A 1 230 ? 35.70206 14.95375 30.63033 1.000 25.78670 228 ALA A CA 1
ATOM 3472 C C . ALA A 1 230 ? 34.36951 15.69311 30.49555 1.000 28.05572 228 ALA A C 1
ATOM 3473 O O . ALA A 1 230 ? 34.15066 16.72028 31.15096 1.000 27.49516 228 ALA A O 1
ATOM 3480 N N . PHE A 1 231 ? 33.49341 15.21823 29.60624 1.000 25.02048 229 PHE A N 1
ATOM 3481 C CA . PHE A 1 231 ? 32.13407 15.75161 29.50965 1.000 26.64282 229 PHE A CA 1
ATOM 3482 C C . PHE A 1 231 ? 31.43242 15.72104 30.86564 1.000 23.19160 229 PHE A C 1
ATOM 3483 O O . PHE A 1 231 ? 30.84690 16.71680 31.30370 1.000 22.76495 229 PHE A O 1
ATOM 3500 N N . LEU A 1 232 ? 31.47222 14.58146 31.55179 1.000 28.48653 230 LEU A N 1
ATOM 3501 C CA . LEU A 1 232 ? 30.84898 14.51910 32.86933 1.000 25.72300 230 LEU A CA 1
ATOM 3502 C C . LEU A 1 232 ? 31.51627 15.48192 33.83779 1.000 32.43594 230 LEU A C 1
ATOM 3503 O O . LEU A 1 232 ? 30.83470 16.06747 34.69877 1.000 33.77849 230 LEU A O 1
ATOM 3519 N N . ASP A 1 233 ? 32.82858 15.69488 33.68045 1.000 27.40867 231 ASP A N 1
ATOM 3520 C CA . ASP A 1 233 ? 33.59695 16.45121 34.66932 1.000 31.91427 231 ASP A CA 1
ATOM 3521 C C . ASP A 1 233 ? 33.39005 17.95211 34.49732 1.000 36.55711 231 ASP A C 1
ATOM 3522 O O . ASP A 1 233 ? 33.31368 18.70267 35.48680 1.000 33.25071 231 ASP A O 1
ATOM 3531 N N . LYS A 1 234 ? 33.35612 18.39757 33.23811 1.000 34.62593 232 LYS A N 1
ATOM 3532 C CA . LYS A 1 234 ? 33.46587 19.80263 32.86862 1.000 33.44375 232 LYS A CA 1
ATOM 3533 C C . LYS A 1 234 ? 32.15938 20.40225 32.37107 1.000 36.61661 232 LYS A C 1
ATOM 3534 O O . LYS A 1 234 ? 31.86215 21.55221 32.66793 1.000 36.50352 232 LYS A O 1
ATOM 3553 N N . VAL A 1 235 ? 31.35447 19.65716 31.61836 1.000 29.85838 233 VAL A N 1
ATOM 3554 C CA . VAL A 1 235 ? 30.17885 20.24539 30.97172 1.000 27.45778 233 VAL A CA 1
ATOM 3555 C C . VAL A 1 235 ? 28.93904 20.05614 31.81793 1.000 29.82930 233 VAL A C 1
ATOM 3556 O O . VAL A 1 235 ? 28.21733 21.01783 32.10355 1.000 29.00598 233 VAL A O 1
ATOM 3569 N N . VAL A 1 236 ? 28.68871 18.82651 32.26907 1.000 23.48828 234 VAL A N 1
ATOM 3570 C CA . VAL A 1 236 ? 27.50496 18.59751 33.07798 1.000 34.66870 234 VAL A CA 1
ATOM 3571 C C . VAL A 1 236 ? 27.59475 19.42113 34.35596 1.000 32.52355 234 VAL A C 1
ATOM 3572 O O . VAL A 1 236 ? 26.57960 19.64919 35.01067 1.000 37.21095 234 VAL A O 1
ATOM 3585 N N . ARG A 1 237 ? 28.80237 19.88453 34.71294 1.000 43.07776 235 ARG A N 1
ATOM 3586 C CA . ARG A 1 237 ? 29.00392 20.72647 35.89134 1.000 44.51680 235 ARG A CA 1
ATOM 3587 C C . ARG A 1 237 ? 28.63923 22.19057 35.66117 1.000 43.81956 235 ARG A C 1
ATOM 3588 O O . ARG A 1 237 ? 28.47206 22.93049 36.63555 1.000 43.05577 235 ARG A O 1
ATOM 3609 N N . ALA A 1 238 ? 28.55466 22.63625 34.40903 1.000 40.78211 236 ALA A N 1
ATOM 3610 C CA . ALA A 1 238 ? 28.22976 24.02551 34.12852 1.000 39.80879 236 ALA A CA 1
ATOM 3611 C C . ALA A 1 238 ? 26.85545 24.35686 34.69469 1.000 41.53191 236 ALA A C 1
ATOM 3612 O O . ALA A 1 238 ? 26.04000 23.47374 34.96423 1.000 34.82542 236 ALA A O 1
ATOM 3619 N N . ASP A 1 239 ? 26.60495 25.64386 34.91238 1.000 44.71835 237 ASP A N 1
ATOM 3620 C CA . ASP A 1 239 ? 25.22337 26.06849 35.09799 1.000 48.93467 237 ASP A CA 1
ATOM 3621 C C . ASP A 1 239 ? 24.44358 25.73307 33.82836 1.000 43.38367 237 ASP A C 1
ATOM 3622 O O . ASP A 1 239 ? 25.00512 25.81913 32.72616 1.000 33.28887 237 ASP A O 1
ATOM 3631 N N . PRO A 1 240 ? 23.17985 25.31188 33.94019 1.000 43.51987 238 PRO A N 1
ATOM 3632 C CA . PRO A 1 240 ? 22.36636 25.09274 32.72836 1.000 42.61569 238 PRO A CA 1
ATOM 3633 C C . PRO A 1 240 ? 22.17503 26.38978 31.95757 1.000 45.45952 238 PRO A C 1
ATOM 3634 O O . PRO A 1 240 ? 22.28079 27.48857 32.50388 1.000 41.98083 238 PRO A O 1
ATOM 3645 N N . ALA A 1 241 ? 21.85490 26.25454 30.67356 1.000 41.47436 239 ALA A N 1
ATOM 3646 C CA . ALA A 1 241 ? 21.71779 27.43046 29.82396 1.000 45.76419 239 ALA A CA 1
ATOM 3647 C C . ALA A 1 241 ? 20.94582 27.07419 28.56192 1.000 46.10773 239 ALA A C 1
ATOM 3648 O O . ALA A 1 241 ? 20.82391 25.90477 28.19353 1.000 41.63186 239 ALA A O 1
ATOM 3655 N N . SER A 1 242 ? 20.43296 28.10868 27.90343 1.000 45.82554 240 SER A N 1
ATOM 3656 C CA . SER A 1 242 ? 19.58332 27.93890 26.73545 1.000 50.06399 240 SER A CA 1
ATOM 3657 C C . SER A 1 242 ? 19.64102 29.18214 25.86054 1.000 55.79403 240 SER A C 1
ATOM 3658 O O . SER A 1 242 ? 18.74981 30.04038 25.93039 1.000 68.76129 240 SER A O 1
ATOM 3666 N N . GLU B 1 1 ? -22.79584 53.28115 0.89780 1.000 70.07948 -1 GLU B N 1
ATOM 3667 C CA . GLU B 1 1 ? -22.45683 52.45241 2.04647 1.000 74.24825 -1 GLU B CA 1
ATOM 3668 C C . GLU B 1 1 ? -21.23792 51.56899 1.77871 1.000 63.51559 -1 GLU B C 1
ATOM 3669 O O . GLU B 1 1 ? -21.10434 50.50511 2.37330 1.000 63.10702 -1 GLU B O 1
ATOM 3675 N N . PHE B 1 2 ? -20.35477 52.00201 0.88144 1.000 60.83576 0 PHE B N 1
ATOM 3676 C CA . PHE B 1 2 ? -19.33526 51.09912 0.35995 1.000 66.45936 0 PHE B CA 1
ATOM 3677 C C . PHE B 1 2 ? -18.26122 50.78947 1.39225 1.000 64.69050 0 PHE B C 1
ATOM 3678 O O . PHE B 1 2 ? -17.80216 51.67340 2.13121 1.000 52.05015 0 PHE B O 1
ATOM 3686 N N . MET B 1 3 ? -17.82881 49.51687 1.37149 1.000 60.96140 1 MET B N 1
ATOM 3687 C CA . MET B 1 3 ? -16.89992 48.91313 2.31960 1.000 60.45798 1 MET B CA 1
ATOM 3688 C C . MET B 1 3 ? -15.58295 48.63325 1.61854 1.000 53.39165 1 MET B C 1
ATOM 3689 O O . MET B 1 3 ? -15.43124 47.58965 0.97182 1.000 49.88579 1 MET B O 1
ATOM 3695 N N . ALA B 1 4 ? -14.60055 49.51928 1.82581 1.000 43.12417 2 ALA B N 1
ATOM 3696 C CA . ALA B 1 4 ? -13.33396 49.18771 1.18142 1.000 38.81533 2 ALA B CA 1
ATOM 3697 C C . ALA B 1 4 ? -12.59424 48.10223 1.97912 1.000 37.77551 2 ALA B C 1
ATOM 3698 O O . ALA B 1 4 ? -12.72998 48.03610 3.20245 1.000 31.96576 2 ALA B O 1
ATOM 3705 N N . PRO B 1 5 ? -11.79096 47.24643 1.32551 1.000 34.51134 3 PRO B N 1
ATOM 3706 C CA . PRO B 1 5 ? -10.98115 46.27943 2.09889 1.000 27.94999 3 PRO B CA 1
ATOM 3707 C C . PRO B 1 5 ? -10.04620 47.00278 3.05205 1.000 24.76945 3 PRO B C 1
ATOM 3708 O O . PRO B 1 5 ? -9.62915 48.13179 2.80360 1.000 27.33051 3 PRO B O 1
ATOM 3719 N N . LYS B 1 6 ? -9.70648 46.32414 4.14837 1.000 26.73576 4 LYS B N 1
ATOM 3720 C CA . LYS B 1 6 ? -8.92218 46.90121 5.22933 1.000 28.56501 4 LYS B CA 1
ATOM 3721 C C . LYS B 1 6 ? -7.67469 46.06537 5.45149 1.000 23.28031 4 LYS B C 1
ATOM 3722 O O . LYS B 1 6 ? -7.73654 44.82623 5.41062 1.000 22.13098 4 LYS B O 1
ATOM 3741 N N . VAL B 1 7 ? -6.55140 46.74913 5.66541 1.000 22.33386 5 VAL B N 1
ATOM 3742 C CA . VAL B 1 7 ? -5.27267 46.10814 5.95368 1.000 20.32665 5 VAL B CA 1
ATOM 3743 C C . VAL B 1 7 ? -4.70091 46.72069 7.22772 1.000 20.30484 5 VAL B C 1
ATOM 3744 O O . VAL B 1 7 ? -4.78274 47.93596 7.44061 1.000 21.77315 5 VAL B O 1
ATOM 3757 N N . LEU B 1 8 ? -4.14668 45.87352 8.08257 1.000 22.18034 6 LEU B N 1
ATOM 3758 C CA . LEU B 1 8 ? -3.49639 46.30506 9.31508 1.000 22.08138 6 LEU B CA 1
ATOM 3759 C C . LEU B 1 8 ? -2.00642 46.04369 9.15117 1.000 21.13508 6 LEU B C 1
ATOM 3760 O O . LEU B 1 8 ? -1.59885 44.89568 8.93022 1.000 23.49006 6 LEU B O 1
ATOM 3776 N N . PHE B 1 9 ? -1.19816 47.08521 9.28598 1.000 23.17699 7 PHE B N 1
ATOM 3777 C CA . PHE B 1 9 ? 0.24393 46.92796 9.32232 1.000 24.64355 7 PHE B CA 1
ATOM 3778 C C . PHE B 1 9 ? 0.68906 46.81739 10.78002 1.000 21.06437 7 PHE B C 1
ATOM 3779 O O . PHE B 1 9 ? 0.43974 47.71687 11.58843 1.000 21.34587 7 PHE B O 1
ATOM 3796 N N . ILE B 1 10 ? 1.38178 45.74419 11.09251 1.000 19.35304 8 ILE B N 1
ATOM 3797 C CA . ILE B 1 10 ? 1.82080 45.46516 12.45400 1.000 23.08964 8 ILE B CA 1
ATOM 3798 C C . ILE B 1 10 ? 3.25568 45.94886 12.52725 1.000 21.13828 8 ILE B C 1
ATOM 3799 O O . ILE B 1 10 ? 4.15726 45.34176 11.93294 1.000 17.81136 8 ILE B O 1
ATOM 3815 N N . HIS B 1 11 ? 3.48188 47.03534 13.27437 1.000 19.26727 9 HIS B N 1
ATOM 3816 C CA . HIS B 1 11 ? 4.82366 47.58921 13.38200 1.000 20.55816 9 HIS B CA 1
ATOM 3817 C C . HIS B 1 11 ? 5.54655 46.89457 14.52342 1.000 25.71065 9 HIS B C 1
ATOM 3818 O O . HIS B 1 11 ? 5.46035 47.30783 15.68151 1.000 23.95583 9 HIS B O 1
ATOM 3832 N N . ASN B 1 12 ? 6.30758 45.86240 14.20162 1.000 21.83281 10 ASN B N 1
ATOM 3833 C CA . ASN B 1 12 ? 7.03461 45.16165 15.24508 1.000 20.75122 10 ASN B CA 1
ATOM 3834 C C . ASN B 1 12 ? 8.15591 46.02400 15.82611 1.000 26.29760 10 ASN B C 1
ATOM 3835 O O . ASN B 1 12 ? 8.45376 45.92179 17.02141 1.000 27.98313 10 ASN B O 1
ATOM 3846 N N . GLU B 1 13 ? 8.76392 46.88532 15.01887 1.000 21.87998 11 GLU B N 1
ATOM 3847 C CA . GLU B 1 13 ? 9.79702 47.81190 15.45936 1.000 23.62470 11 GLU B CA 1
ATOM 3848 C C . GLU B 1 13 ? 9.47860 49.14655 14.81234 1.000 25.28851 11 GLU B C 1
ATOM 3849 O O . GLU B 1 13 ? 8.99637 49.19640 13.67780 1.000 24.45340 11 GLU B O 1
ATOM 3861 N N . HIS B 1 14 ? 9.74877 50.23206 15.52871 1.000 26.56192 12 HIS B N 1
ATOM 3862 C CA . HIS B 1 14 ? 9.22615 51.51018 15.05881 1.000 26.27243 12 HIS B CA 1
ATOM 3863 C C . HIS B 1 14 ? 9.91682 51.99996 13.79843 1.000 29.65398 12 HIS B C 1
ATOM 3864 O O . HIS B 1 14 ? 9.31155 52.76315 13.03786 1.000 30.27426 12 HIS B O 1
ATOM 3878 N N . MET B 1 15 ? 11.11811 51.53774 13.51461 1.000 24.91703 13 MET B N 1
ATOM 3879 C CA . MET B 1 15 ? 11.79872 51.94820 12.29268 1.000 32.03217 13 MET B CA 1
ATOM 3880 C C . MET B 1 15 ? 11.47193 51.09485 11.07227 1.000 23.03463 13 MET B C 1
ATOM 3881 O O . MET B 1 15 ? 11.94055 51.41977 9.97696 1.000 25.38048 13 MET B O 1
ATOM 3895 N N . CYS B 1 16 ? 10.70879 50.02570 11.22860 1.000 23.06633 14 CYS B N 1
ATOM 3896 C CA . CYS B 1 16 ? 10.35911 49.14678 10.10590 1.000 25.99929 14 CYS B CA 1
ATOM 3897 C C . CYS B 1 16 ? 8.87057 49.29399 9.80399 1.000 20.85143 14 CYS B C 1
ATOM 3898 O O . CYS B 1 16 ? 8.04958 48.43910 10.13375 1.000 22.61051 14 CYS B O 1
ATOM 3906 N N . THR B 1 17 ? 8.52223 50.39354 9.15801 1.000 24.29750 15 THR B N 1
ATOM 3907 C CA . THR B 1 17 ? 7.13850 50.71942 8.86179 1.000 24.87705 15 THR B CA 1
ATOM 3908 C C . THR B 1 17 ? 6.83501 50.35575 7.41389 1.000 20.16622 15 THR B C 1
ATOM 3909 O O . THR B 1 17 ? 7.70884 49.92038 6.66343 1.000 24.11810 15 THR B O 1
ATOM 3920 N N . GLU B 1 18 ? 5.57057 50.53655 7.01601 1.000 23.72478 16 GLU B N 1
ATOM 3921 C CA . GLU B 1 18 ? 5.06241 49.90463 5.78482 1.000 22.93909 16 GLU B CA 1
ATOM 3922 C C . GLU B 1 18 ? 5.57705 50.52736 4.48747 1.000 24.03954 16 GLU B C 1
ATOM 3923 O O . GLU B 1 18 ? 5.58099 49.84256 3.45390 1.000 23.33355 16 GLU B O 1
ATOM 3935 N N . ALA B 1 19 ? 6.02146 51.77890 4.51936 1.000 26.06126 17 ALA B N 1
ATOM 3936 C CA . ALA B 1 19 ? 6.61302 52.43484 3.35783 1.000 23.00508 17 ALA B CA 1
ATOM 3937 C C . ALA B 1 19 ? 5.86161 52.08504 2.08210 1.000 23.99227 17 ALA B C 1
ATOM 3938 O O . ALA B 1 19 ? 4.63931 52.28797 2.00454 1.000 26.22292 17 ALA B O 1
ATOM 3945 N N . MET B 1 20 ? 6.55330 51.54007 1.08201 1.000 22.34135 18 MET B N 1
ATOM 3946 C CA . MET B 1 20 ? 5.88636 51.39107 -0.21699 1.000 24.83762 18 MET B CA 1
ATOM 3947 C C . MET B 1 20 ? 4.78343 50.33550 -0.20909 1.000 26.48699 18 MET B C 1
ATOM 3948 O O . MET B 1 20 ? 3.94803 50.31655 -1.12490 1.000 24.64393 18 MET B O 1
ATOM 3962 N N . LEU B 1 21 ? 4.76883 49.43569 0.76952 1.000 23.25026 19 LEU B N 1
ATOM 3963 C CA . LEU B 1 21 ? 3.67026 48.49169 0.86289 1.000 26.25863 19 LEU B CA 1
ATOM 3964 C C . LEU B 1 21 ? 2.38134 49.21334 1.21627 1.000 26.42982 19 LEU B C 1
ATOM 3965 O O . LEU B 1 21 ? 1.30257 48.83874 0.74643 1.000 24.87862 19 LEU B O 1
ATOM 3981 N N . GLY B 1 22 ? 2.46798 50.22771 2.07107 1.000 23.18500 20 GLY B N 1
ATOM 3982 C CA . GLY B 1 22 ? 1.31471 51.08098 2.28955 1.000 25.44672 20 GLY B CA 1
ATOM 3983 C C . GLY B 1 22 ? 0.81608 51.71032 1.00557 1.000 28.75022 20 GLY B C 1
ATOM 3984 O O . GLY B 1 22 ? -0.38368 51.72654 0.74318 1.000 23.32476 20 GLY B O 1
ATOM 3988 N N . ASP B 1 23 ? 1.72810 52.22683 0.18273 1.000 29.31359 21 ASP B N 1
ATOM 3989 C CA . ASP B 1 23 ? 1.27901 52.88988 -1.03635 1.000 26.05441 21 ASP B CA 1
ATOM 3990 C C . ASP B 1 23 ? 0.61830 51.89426 -1.97280 1.000 26.56586 21 ASP B C 1
ATOM 3991 O O . ASP B 1 23 ? -0.37195 52.22054 -2.65008 1.000 25.09355 21 ASP B O 1
ATOM 4000 N N . ALA B 1 24 ? 1.17679 50.68604 -2.05029 1.000 24.03463 22 ALA B N 1
ATOM 4001 C CA . ALA B 1 24 ? 0.66771 49.66987 -2.96320 1.000 22.31555 22 ALA B CA 1
ATOM 4002 C C . ALA B 1 24 ? -0.69699 49.16489 -2.52741 1.000 29.79868 22 ALA B C 1
ATOM 4003 O O . ALA B 1 24 ? -1.59829 48.98771 -3.36162 1.000 24.65339 22 ALA B O 1
ATOM 4010 N N . PHE B 1 25 ? -0.86636 48.88013 -1.23646 1.000 23.24314 23 PHE B N 1
ATOM 4011 C CA . PHE B 1 25 ? -2.20809 48.55169 -0.75209 1.000 26.51494 23 PHE B CA 1
ATOM 4012 C C . PHE B 1 25 ? -3.19687 49.71462 -0.94375 1.000 26.91201 23 PHE B C 1
ATOM 4013 O O . PHE B 1 25 ? -4.36237 49.49356 -1.29599 1.000 24.23211 23 PHE B O 1
ATOM 4030 N N . SER B 1 26 ? -2.77601 50.95768 -0.69114 1.000 26.88811 24 SER B N 1
ATOM 4031 C CA . SER B 1 26 ? -3.71756 52.07131 -0.85825 1.000 24.77696 24 SER B CA 1
ATOM 4032 C C . SER B 1 26 ? -4.18528 52.17927 -2.30070 1.000 26.13098 24 SER B C 1
ATOM 4033 O O . SER B 1 26 ? -5.37039 52.43766 -2.56564 1.000 26.78246 24 SER B O 1
ATOM 4041 N N . GLU B 1 27 ? -3.25585 52.00974 -3.25134 1.000 27.06361 25 GLU B N 1
ATOM 4042 C CA . GLU B 1 27 ? -3.59628 52.07850 -4.66633 1.000 28.84278 25 GLU B CA 1
ATOM 4043 C C . GLU B 1 27 ? -4.43158 50.89616 -5.10286 1.000 30.77345 25 GLU B C 1
ATOM 4044 O O . GLU B 1 27 ? -5.15783 50.99823 -6.09584 1.000 30.05048 25 GLU B O 1
ATOM 4056 N N . CYS B 1 28 ? -4.34465 49.77670 -4.40549 1.000 27.50740 26 CYS B N 1
ATOM 4057 C CA . CYS B 1 28 ? -5.29831 48.69735 -4.60315 1.000 24.60862 26 CYS B CA 1
ATOM 4058 C C . CYS B 1 28 ? -6.61568 48.92334 -3.86810 1.000 25.73096 26 CYS B C 1
ATOM 4059 O O . CYS B 1 28 ? -7.40952 47.99063 -3.76717 1.000 27.67634 26 CYS B O 1
ATOM 4067 N N . GLY B 1 29 ? -6.83246 50.10382 -3.29303 1.000 26.45957 27 GLY B N 1
ATOM 4068 C CA . GLY B 1 29 ? -8.12104 50.47336 -2.74825 1.000 29.45847 27 GLY B CA 1
ATOM 4069 C C . GLY B 1 29 ? -8.31904 50.22714 -1.27968 1.000 26.91315 27 GLY B C 1
ATOM 4070 O O . GLY B 1 29 ? -9.46409 50.29042 -0.81163 1.000 26.37153 27 GLY B O 1
ATOM 4074 N N . PHE B 1 30 ? -7.25597 49.93067 -0.53478 1.000 25.35485 28 PHE B N 1
ATOM 4075 C CA . PHE B 1 30 ? -7.40808 49.53806 0.84973 1.000 26.13878 28 PHE B CA 1
ATOM 4076 C C . PHE B 1 30 ? -7.40799 50.75056 1.76320 1.000 23.13521 28 PHE B C 1
ATOM 4077 O O . PHE B 1 30 ? -6.66272 51.70411 1.53894 1.000 26.57459 28 PHE B O 1
ATOM 4094 N N . ASP B 1 31 ? -8.21170 50.67767 2.81799 1.000 23.58219 29 ASP B N 1
ATOM 4095 C CA . ASP B 1 31 ? -8.04426 51.55493 3.96764 1.000 27.51377 29 ASP B CA 1
ATOM 4096 C C . ASP B 1 31 ? -6.96118 50.94820 4.85840 1.000 20.89809 29 ASP B C 1
ATOM 4097 O O . ASP B 1 31 ? -6.87486 49.72478 4.98220 1.000 22.29931 29 ASP B O 1
ATOM 4106 N N . ILE B 1 32 ? -6.16001 51.80354 5.49854 1.000 27.62950 30 ILE B N 1
ATOM 4107 C CA . ILE B 1 32 ? -4.95243 51.36144 6.18861 1.000 27.29068 30 ILE B CA 1
ATOM 4108 C C . ILE B 1 32 ? -5.06846 51.66645 7.67195 1.000 27.60233 30 ILE B C 1
ATOM 4109 O O . ILE B 1 32 ? -5.45563 52.77288 8.05609 1.000 24.65351 30 ILE B O 1
ATOM 4125 N N . GLU B 1 33 ? -4.64968 50.71010 8.49904 1.000 23.94920 31 GLU B N 1
ATOM 4126 C CA . GLU B 1 33 ? -4.47988 50.90303 9.92858 1.000 27.56270 31 GLU B CA 1
ATOM 4127 C C . GLU B 1 33 ? -3.12588 50.32860 10.31113 1.000 25.64394 31 GLU B C 1
ATOM 4128 O O . GLU B 1 33 ? -2.53808 49.53387 9.56827 1.000 24.69880 31 GLU B O 1
ATOM 4140 N N . THR B 1 34 ? -2.61824 50.76547 11.46469 1.000 24.59537 32 THR B N 1
ATOM 4141 C CA . THR B 1 34 ? -1.31960 50.30288 11.93904 1.000 23.52301 32 THR B CA 1
ATOM 4142 C C . THR B 1 34 ? -1.44751 49.98109 13.41618 1.000 27.09239 32 THR B C 1
ATOM 4143 O O . THR B 1 34 ? -2.27422 50.56366 14.12382 1.000 24.58880 32 THR B O 1
ATOM 4154 N N . PHE B 1 35 ? -0.60515 49.06899 13.88342 1.000 25.57193 33 PHE B N 1
ATOM 4155 C CA . PHE B 1 35 ? -0.54811 48.70451 15.28535 1.000 25.34005 33 PHE B CA 1
ATOM 4156 C C . PHE B 1 35 ? 0.91787 48.70031 15.73167 1.000 23.99462 33 PHE B C 1
ATOM 4157 O O . PHE B 1 35 ? 1.77610 48.10904 15.06307 1.000 22.85600 33 PHE B O 1
ATOM 4174 N N . GLU B 1 36 ? 1.20237 49.35055 16.85555 1.000 28.67345 34 GLU B N 1
ATOM 4175 C CA . GLU B 1 36 ? 2.56247 49.42673 17.37864 1.000 23.91945 34 GLU B CA 1
ATOM 4176 C C . GLU B 1 36 ? 2.78276 48.31548 18.39318 1.000 23.40202 34 GLU B C 1
ATOM 4177 O O . GLU B 1 36 ? 2.03720 48.20455 19.37137 1.000 23.74219 34 GLU B O 1
ATOM 4189 N N . VAL B 1 37 ? 3.78216 47.47467 18.14998 1.000 23.90474 35 VAL B N 1
ATOM 4190 C CA . VAL B 1 37 ? 4.09637 46.38593 19.07502 1.000 25.28126 35 VAL B CA 1
ATOM 4191 C C . VAL B 1 37 ? 5.08936 46.88887 20.12479 1.000 24.00580 35 VAL B C 1
ATOM 4192 O O . VAL B 1 37 ? 4.77010 46.96386 21.32363 1.000 24.92062 35 VAL B O 1
ATOM 4205 N N . VAL B 1 38 ? 6.30610 47.21306 19.68200 1.000 24.86735 36 VAL B N 1
ATOM 4206 C CA . VAL B 1 38 ? 7.37094 47.72567 20.53503 1.000 24.90391 36 VAL B CA 1
ATOM 4207 C C . VAL B 1 38 ? 7.50802 49.23386 20.27917 1.000 28.14106 36 VAL B C 1
ATOM 4208 O O . VAL B 1 38 ? 7.96819 49.62435 19.19526 1.000 25.49106 36 VAL B O 1
ATOM 4221 N N . PRO B 1 39 ? 7.17966 50.08648 21.24261 1.000 26.52378 37 PRO B N 1
ATOM 4222 C CA . PRO B 1 39 ? 7.34941 51.55239 21.04328 1.000 27.65065 37 PRO B CA 1
ATOM 4223 C C . PRO B 1 39 ? 8.80948 51.96823 21.07589 1.000 28.25312 37 PRO B C 1
ATOM 4224 O O . PRO B 1 39 ? 9.68424 51.21920 21.55091 1.000 27.71575 37 PRO B O 1
ATOM 4235 N N . PRO B 1 40 ? 9.11524 53.18494 20.61595 1.000 31.74946 38 PRO B N 1
ATOM 4236 C CA . PRO B 1 40 ? 10.53203 53.60842 20.53353 1.000 33.70078 38 PRO B CA 1
ATOM 4237 C C . PRO B 1 40 ? 11.31742 53.48436 21.83402 1.000 29.67576 38 PRO B C 1
ATOM 4238 O O . PRO B 1 40 ? 12.49260 53.10688 21.80530 1.000 27.06115 38 PRO B O 1
ATOM 4249 N N . GLU B 1 41 ? 10.69495 53.73323 22.98461 1.000 32.50892 39 GLU B N 1
ATOM 4250 C CA . GLU B 1 41 ? 11.45644 53.68666 24.23721 1.000 30.17366 39 GLU B CA 1
ATOM 4251 C C . GLU B 1 41 ? 11.80249 52.26446 24.66786 1.000 30.22953 39 GLU B C 1
ATOM 4252 O O . GLU B 1 41 ? 12.57510 52.08457 25.62619 1.000 28.28607 39 GLU B O 1
ATOM 4264 N N . ARG B 1 42 ? 11.23855 51.24943 24.01103 1.000 22.18670 40 ARG B N 1
ATOM 4265 C CA . ARG B 1 42 ? 11.55016 49.85982 24.30287 1.000 25.44038 40 ARG B CA 1
ATOM 4266 C C . ARG B 1 42 ? 12.43662 49.21992 23.24398 1.000 23.22836 40 ARG B C 1
ATOM 4267 O O . ARG B 1 42 ? 12.63809 47.99556 23.26934 1.000 24.68587 40 ARG B O 1
ATOM 4288 N N . VAL B 1 43 ? 13.03406 50.00994 22.35166 1.000 26.09987 41 VAL B N 1
ATOM 4289 C CA . VAL B 1 43 ? 13.81705 49.39141 21.28039 1.000 28.27894 41 VAL B CA 1
ATOM 4290 C C . VAL B 1 43 ? 14.97123 48.54644 21.82338 1.000 34.50877 41 VAL B C 1
ATOM 4291 O O . VAL B 1 43 ? 15.31040 47.50322 21.24418 1.000 29.49199 41 VAL B O 1
ATOM 4304 N N . GLU B 1 44 ? 15.57957 48.95713 22.93598 1.000 30.32459 42 GLU B N 1
ATOM 4305 C CA . GLU B 1 44 ? 16.66869 48.20241 23.55223 1.000 34.91654 42 GLU B CA 1
ATOM 4306 C C . GLU B 1 44 ? 16.21157 47.15953 24.57055 1.000 30.17900 42 GLU B C 1
ATOM 4307 O O . GLU B 1 44 ? 17.05045 46.39913 25.07618 1.000 28.51185 42 GLU B O 1
ATOM 4319 N N . THR B 1 45 ? 14.94660 47.20154 24.97380 1.000 24.43209 43 THR B N 1
ATOM 4320 C CA . THR B 1 45 ? 14.34701 46.26972 25.93044 1.000 23.22715 43 THR B CA 1
ATOM 4321 C C . THR B 1 45 ? 12.96249 45.88690 25.39556 1.000 24.14850 43 THR B C 1
ATOM 4322 O O . THR B 1 45 ? 11.92062 46.21290 25.97906 1.000 25.89686 43 THR B O 1
ATOM 4333 N N . PRO B 1 46 ? 12.92722 45.11301 24.31110 1.000 26.20106 44 PRO B N 1
ATOM 4334 C CA . PRO B 1 46 ? 11.63649 44.77092 23.68360 1.000 23.65898 44 PRO B CA 1
ATOM 4335 C C . PRO B 1 46 ? 10.74399 43.81744 24.46126 1.000 25.24101 44 PRO B C 1
ATOM 4336 O O . PRO B 1 46 ? 9.54816 43.74066 24.13489 1.000 27.50789 44 PRO B O 1
ATOM 4347 N N . ALA B 1 47 ? 11.28291 43.05064 25.41107 1.000 20.36347 45 ALA B N 1
ATOM 4348 C CA . ALA B 1 47 ? 10.50474 42.02862 26.08329 1.000 21.43969 45 ALA B CA 1
ATOM 4349 C C . ALA B 1 47 ? 9.39242 42.66435 26.90597 1.000 29.47067 45 ALA B C 1
ATOM 4350 O O . ALA B 1 47 ? 9.57133 43.73476 27.49115 1.000 29.79131 45 ALA B O 1
ATOM 4357 N N . GLY B 1 48 ? 8.24509 41.98766 26.94796 1.000 20.59113 46 GLY B N 1
ATOM 4358 C CA . GLY B 1 48 ? 7.09767 42.41651 27.71783 1.000 25.13998 46 GLY B CA 1
ATOM 4359 C C . GLY B 1 48 ? 5.79954 42.17346 26.98373 1.000 29.04890 46 GLY B C 1
ATOM 4360 O O . GLY B 1 48 ? 5.74335 42.34809 25.76530 1.000 28.35244 46 GLY B O 1
ATOM 4364 N N . ASP B 1 49 ? 4.74965 41.75950 27.69248 1.000 26.89444 47 ASP B N 1
ATOM 4365 C CA . ASP B 1 49 ? 3.50941 41.39463 27.01585 1.000 26.86139 47 ASP B CA 1
ATOM 4366 C C . ASP B 1 49 ? 2.91539 42.58222 26.26719 1.000 26.22891 47 ASP B C 1
ATOM 4367 O O . ASP B 1 49 ? 2.99863 43.73250 26.70666 1.000 27.62241 47 ASP B O 1
ATOM 4376 N N . VAL B 1 50 ? 2.29921 42.27517 25.11548 1.000 25.18609 48 VAL B N 1
ATOM 4377 C CA . VAL B 1 50 ? 1.55904 43.22330 24.29069 1.000 25.08412 48 VAL B CA 1
ATOM 4378 C C . VAL B 1 50 ? 0.23251 42.56998 23.92650 1.000 25.86244 48 VAL B C 1
ATOM 4379 O O . VAL B 1 50 ? 0.19541 41.39077 23.55774 1.000 27.04217 48 VAL B O 1
ATOM 4392 N N . ALA B 1 51 ? -0.85747 43.31886 24.03317 1.000 30.07617 49 ALA B N 1
ATOM 4393 C CA . ALA B 1 51 ? -2.17098 42.78672 23.67387 1.000 30.66104 49 ALA B CA 1
ATOM 4394 C C . ALA B 1 51 ? -2.45402 43.15055 22.22797 1.000 31.84957 49 ALA B C 1
ATOM 4395 O O . ALA B 1 51 ? -2.50115 44.33635 21.88859 1.000 27.76644 49 ALA B O 1
ATOM 4402 N N . PHE B 1 52 ? -2.62157 42.17070 21.40264 1.000 29.56282 50 PHE B N 1
ATOM 4403 C CA . PHE B 1 52 ? -2.75160 42.37184 19.97474 1.000 27.06588 50 PHE B CA 1
ATOM 4404 C C . PHE B 1 52 ? -4.22077 42.53196 19.58888 1.000 26.63370 50 PHE B C 1
ATOM 4405 O O . PHE B 1 52 ? -5.11532 42.00791 20.26297 1.000 25.48454 50 PHE B O 1
ATOM 4422 N N . PRO B 1 53 ? -4.48762 43.27663 18.53561 1.000 26.21219 51 PRO B N 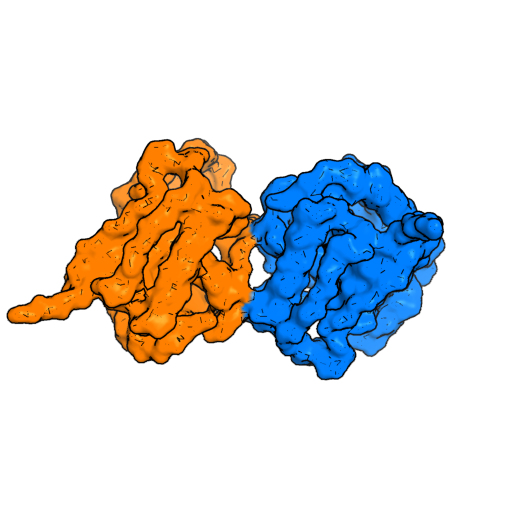1
ATOM 4423 C CA . PRO B 1 53 ? -5.87890 43.46053 18.11398 1.000 31.97860 51 PRO B CA 1
ATOM 4424 C C . PRO B 1 53 ? -6.46090 42.20283 17.49580 1.000 28.65841 51 PRO B C 1
ATOM 4425 O O . PRO B 1 53 ? -5.74956 41.27831 17.09095 1.000 32.09311 51 PRO B O 1
ATOM 4436 N N . ASP B 1 54 ? -7.78668 42.19773 17.40344 1.000 27.39823 52 ASP B N 1
ATOM 4437 C CA . ASP B 1 54 ? -8.51604 41.12979 16.73654 1.000 28.85274 52 ASP B CA 1
ATOM 4438 C C . ASP B 1 54 ? -8.24833 41.14299 15.23832 1.000 23.63679 52 ASP B C 1
ATOM 4439 O O . ASP B 1 54 ? -8.63498 42.11250 14.56858 1.000 28.31228 52 ASP B O 1
ATOM 4448 N N . PRO B 1 55 ? -7.66220 40.08495 14.65824 1.000 26.82571 53 PRO B N 1
ATOM 4449 C CA . PRO B 1 55 ? -7.32601 40.15059 13.22179 1.000 24.72087 53 PRO B CA 1
ATOM 4450 C C . PRO B 1 55 ? -8.52815 40.07747 12.30430 1.000 29.29947 53 PRO B C 1
ATOM 4451 O O . PRO B 1 55 ? -8.38452 40.45012 11.13162 1.000 24.79358 53 PRO B O 1
ATOM 4462 N N . THR B 1 56 ? -9.70326 39.63956 12.79119 1.000 30.14525 54 THR B N 1
ATOM 4463 C CA . THR B 1 56 ? -10.84799 39.37434 11.91953 1.000 24.40231 54 THR B CA 1
ATOM 4464 C C . THR B 1 56 ? -11.56694 40.64515 11.47676 1.000 29.15695 54 THR B C 1
ATOM 4465 O O . THR B 1 56 ? -12.47165 40.56705 10.63135 1.000 35.97006 54 THR B O 1
ATOM 4476 N N . ALA B 1 57 ? -11.18224 41.79187 12.02065 1.000 29.41016 55 ALA B N 1
ATOM 4477 C CA . ALA B 1 57 ? -11.64849 43.07619 11.53797 1.000 30.81722 55 ALA B CA 1
ATOM 4478 C C . ALA B 1 57 ? -10.99693 43.48760 10.22839 1.000 30.13936 55 ALA B C 1
ATOM 4479 O O . ALA B 1 57 ? -11.39217 44.50487 9.64883 1.000 28.12229 55 ALA B O 1
ATOM 4486 N N . TYR B 1 58 ? -9.98866 42.75585 9.77023 1.000 24.89054 56 TYR B N 1
ATOM 4487 C CA . TYR B 1 58 ? -9.20959 43.13677 8.60597 1.000 21.17620 56 TYR B CA 1
ATOM 4488 C C . TYR B 1 58 ? -9.29797 42.06605 7.53546 1.000 23.48033 56 TYR B C 1
ATOM 4489 O O . TYR B 1 58 ? -9.57127 40.89396 7.81105 1.000 25.16824 56 TYR B O 1
ATOM 4507 N N . ASP B 1 59 ? -9.06357 42.48981 6.30801 1.000 25.53781 57 ASP B N 1
ATOM 4508 C CA . ASP B 1 59 ? -8.96264 41.57579 5.18164 1.000 27.72503 57 ASP B CA 1
ATOM 4509 C C . ASP B 1 59 ? -7.55335 41.03726 5.02791 1.000 22.01762 57 ASP B C 1
ATOM 4510 O O . ASP B 1 59 ? -7.38042 39.89474 4.62617 1.000 19.99320 57 ASP B O 1
ATOM 4519 N N . VAL B 1 60 ? -6.54683 41.81891 5.39332 1.000 22.46463 58 VAL B N 1
ATOM 4520 C CA . VAL B 1 60 ? -5.15306 41.41295 5.31574 1.000 18.22063 58 VAL B CA 1
ATOM 4521 C C . VAL B 1 60 ? -4.47326 41.97830 6.55136 1.000 20.21801 58 VAL B C 1
ATOM 4522 O O . VAL B 1 60 ? -4.76049 43.10528 6.95516 1.000 22.08677 58 VAL B O 1
ATOM 4535 N N . ILE B 1 61 ? -3.57461 41.21703 7.14629 1.000 20.06656 59 ILE B N 1
ATOM 4536 C CA . ILE B 1 61 ? -2.71247 41.74488 8.19368 1.000 19.75308 59 ILE B CA 1
ATOM 4537 C C . ILE B 1 61 ? -1.28038 41.52508 7.74646 1.000 21.05502 59 ILE B C 1
ATOM 4538 O O . ILE B 1 61 ? -0.98062 40.52025 7.09608 1.000 18.23723 59 ILE B O 1
ATOM 4554 N N . VAL B 1 62 ? -0.39644 42.44820 8.12770 1.000 18.52027 60 VAL B N 1
ATOM 4555 C CA . VAL B 1 62 ? 0.97706 42.47799 7.62731 1.000 19.73114 60 VAL B CA 1
ATOM 4556 C C . VAL B 1 62 ? 1.99001 42.67558 8.75322 1.000 18.26717 60 VAL B C 1
ATOM 4557 O O . VAL B 1 62 ? 2.32129 43.81712 9.09542 1.000 18.52598 60 VAL B O 1
ATOM 4570 N N . PRO B 1 63 ? 2.54766 41.60780 9.32040 1.000 16.46030 61 PRO B N 1
ATOM 4571 C CA . PRO B 1 63 ? 3.65778 41.78853 10.28666 1.000 19.56165 61 PRO B CA 1
ATOM 4572 C C . PRO B 1 63 ? 4.95208 42.17321 9.57129 1.000 18.56933 61 PRO B C 1
ATOM 4573 O O . PRO B 1 63 ? 5.46047 41.43774 8.72508 1.000 18.41807 61 PRO B O 1
ATOM 4584 N N . LEU B 1 64 ? 5.52319 43.30389 9.95734 1.000 18.50291 62 LEU B N 1
ATOM 4585 C CA . LEU B 1 64 ? 6.72292 43.83700 9.32245 1.000 20.64274 62 LEU B CA 1
ATOM 4586 C C . LEU B 1 64 ? 7.97036 43.47310 10.12386 1.000 22.83118 62 LEU B C 1
ATOM 4587 O O . LEU B 1 64 ? 7.90628 42.78127 11.14510 1.000 22.58605 62 LEU B O 1
ATOM 4603 N N . GLY B 1 65 ? 9.11935 43.95657 9.65348 1.000 17.17217 63 GLY B N 1
ATOM 4604 C CA . GLY B 1 65 ? 10.39419 43.50817 10.15714 1.000 18.88973 63 GLY B CA 1
ATOM 4605 C C . GLY B 1 65 ? 10.79388 44.08865 11.52224 1.000 20.76682 63 GLY B C 1
ATOM 4606 O O . GLY B 1 65 ? 10.10466 44.88244 12.15426 1.000 20.37120 63 GLY B O 1
ATOM 4610 N N . ALA B 1 66 ? 11.91687 43.59900 12.01142 1.000 21.56138 64 ALA B N 1
ATOM 4611 C CA . ALA B 1 66 ? 12.38625 43.97825 13.33522 1.000 24.94463 64 ALA B CA 1
ATOM 4612 C C . ALA B 1 66 ? 13.78146 43.41858 13.49997 1.000 25.56776 64 ALA B C 1
ATOM 4613 O O . ALA B 1 66 ? 14.16812 42.47647 12.80556 1.000 24.82262 64 ALA B O 1
ATOM 4620 N N . ARG B 1 67 ? 14.54556 44.03181 14.39831 1.000 20.53178 65 ARG B N 1
ATOM 4621 C CA . ARG B 1 67 ? 15.95566 43.68073 14.51848 1.000 24.04946 65 ARG B CA 1
ATOM 4622 C C . ARG B 1 67 ? 16.19694 42.50059 15.44198 1.000 26.23451 65 ARG B C 1
ATOM 4623 O O . ARG B 1 67 ? 17.27659 41.90686 15.38466 1.000 25.80376 65 ARG B O 1
ATOM 4644 N N . TRP B 1 68 ? 15.23140 42.12786 16.26365 1.000 24.26021 66 TRP B N 1
ATOM 4645 C CA . TRP B 1 68 ? 15.48103 41.11279 17.27849 1.000 24.36454 66 TRP B CA 1
ATOM 4646 C C . TRP B 1 68 ? 15.27393 39.71726 16.69219 1.000 27.77397 66 TRP B C 1
ATOM 4647 O O . TRP B 1 68 ? 14.54250 39.56037 15.72077 1.000 24.71949 66 TRP B O 1
ATOM 4668 N N . PRO B 1 69 ? 15.94732 38.68461 17.20840 1.000 24.94412 67 PRO B N 1
ATOM 4669 C CA . PRO B 1 69 ? 15.65426 37.31216 16.75117 1.000 25.62174 67 PRO B CA 1
ATOM 4670 C C . PRO B 1 69 ? 14.24959 36.88010 17.16042 1.000 24.13648 67 PRO B C 1
ATOM 4671 O O . PRO B 1 69 ? 13.87019 36.98408 18.32682 1.000 23.04670 67 PRO B O 1
ATOM 4682 N N . VAL B 1 70 ? 13.47658 36.36452 16.19913 1.000 23.85472 68 VAL B N 1
ATOM 4683 C CA . VAL B 1 70 ? 12.11307 35.94178 16.50162 1.000 21.59470 68 VAL B CA 1
ATOM 4684 C C . VAL B 1 70 ? 12.07977 34.76700 17.46654 1.000 25.44732 68 VAL B C 1
ATOM 4685 O O . VAL B 1 70 ? 11.02148 34.48022 18.04589 1.000 22.42000 68 VAL B O 1
ATOM 4698 N N . TYR B 1 71 ? 13.22563 34.11769 17.70033 1.000 22.58644 69 TYR B N 1
ATOM 4699 C CA . TYR B 1 71 ? 13.33057 32.97426 18.58629 1.000 22.80557 69 TYR B CA 1
ATOM 4700 C C . TYR B 1 71 ? 13.94403 33.34381 19.94163 1.000 24.83529 69 TYR B C 1
ATOM 4701 O O . TYR B 1 71 ? 14.13643 32.46275 20.77104 1.000 25.00811 69 TYR B O 1
ATOM 4719 N N . GLU B 1 72 ? 14.21485 34.61549 20.18765 1.000 24.69806 70 GLU B N 1
ATOM 4720 C CA . GLU B 1 72 ? 14.70181 35.07776 21.49166 1.000 29.39484 70 GLU B CA 1
ATOM 4721 C C . GLU B 1 72 ? 13.77283 34.63293 22.61257 1.000 28.56633 70 GLU B C 1
ATOM 4722 O O . GLU B 1 72 ? 12.59519 34.98002 22.62587 1.000 23.80299 70 GLU B O 1
ATOM 4734 N N . GLN B 1 73 ? 14.33391 33.94180 23.60881 1.000 23.13607 71 GLN B N 1
ATOM 4735 C CA . GLN B 1 73 ? 13.50629 33.30642 24.63563 1.000 33.24087 71 GLN B CA 1
ATOM 4736 C C . GLN B 1 73 ? 12.58166 34.30686 25.33454 1.000 25.27870 71 GLN B C 1
ATOM 4737 O O . GLN B 1 73 ? 11.44170 33.97633 25.68925 1.000 27.27561 71 GLN B O 1
ATOM 4751 N N . SER B 1 74 ? 13.07041 35.51529 25.61381 1.000 27.83842 72 SER B N 1
ATOM 4752 C CA . SER B 1 74 ? 12.21995 36.46400 26.33832 1.000 27.27999 72 SER B CA 1
ATOM 4753 C C . SER B 1 74 ? 11.15744 37.09677 25.44267 1.000 26.63321 72 SER B C 1
ATOM 4754 O O . SER B 1 74 ? 10.17150 37.63472 25.95432 1.000 21.13282 72 SER B O 1
ATOM 4762 N N . LEU B 1 75 ? 11.33767 37.04473 24.12979 1.000 25.91234 73 LEU B N 1
ATOM 4763 C CA . LEU B 1 75 ? 10.29276 37.49268 23.19979 1.000 23.51259 73 LEU B CA 1
ATOM 4764 C C . LEU B 1 75 ? 9.27700 36.40022 22.95550 1.000 23.45225 73 LEU B C 1
ATOM 4765 O O . LEU B 1 75 ? 8.06679 36.66134 22.94829 1.000 23.58115 73 LEU B O 1
ATOM 4781 N N . VAL B 1 76 ? 9.74374 35.16199 22.77488 1.000 25.60989 74 VAL B N 1
ATOM 4782 C CA . VAL B 1 76 ? 8.80358 34.04857 22.70371 1.000 23.42271 74 VAL B CA 1
ATOM 4783 C C . VAL B 1 76 ? 7.98413 33.98064 23.99120 1.000 27.06197 74 VAL B C 1
ATOM 4784 O O . VAL B 1 76 ? 6.77934 33.71339 23.97276 1.000 24.39304 74 VAL B O 1
ATOM 4797 N N . GLY B 1 77 ? 8.61322 34.24582 25.13179 1.000 24.02871 75 GLY B N 1
ATOM 4798 C CA . GLY B 1 77 ? 7.86940 34.16440 26.36916 1.000 25.97783 75 GLY B CA 1
ATOM 4799 C C . GLY B 1 77 ? 6.94473 35.33192 26.61340 1.000 25.17935 75 GLY B C 1
ATOM 4800 O O . GLY B 1 77 ? 6.16433 35.28432 27.57406 1.000 25.27551 75 GLY B O 1
ATOM 4804 N N . THR B 1 78 ? 6.99239 36.35270 25.75517 1.000 27.21683 76 THR B N 1
ATOM 4805 C CA . THR B 1 78 ? 6.03494 37.44147 25.79728 1.000 25.50824 76 THR B CA 1
ATOM 4806 C C . THR B 1 78 ? 5.39616 37.63710 24.42713 1.000 23.43369 76 THR B C 1
ATOM 4807 O O . THR B 1 78 ? 4.69039 36.74237 23.93867 1.000 22.73249 76 THR B O 1
ATOM 4818 N N . TRP B 1 79 ? 5.65938 38.77021 23.77806 1.000 23.87103 77 TRP B N 1
ATOM 4819 C CA . TRP B 1 79 ? 4.75734 39.17911 22.68804 1.000 22.27616 77 TRP B CA 1
ATOM 4820 C C . TRP B 1 79 ? 4.96313 38.40454 21.39210 1.000 23.82497 77 TRP B C 1
ATOM 4821 O O . TRP B 1 79 ? 4.04842 38.37443 20.56115 1.000 23.32295 77 TRP B O 1
ATOM 4842 N N . VAL B 1 80 ? 6.10143 37.74097 21.18674 1.000 23.20944 78 VAL B N 1
ATOM 4843 C CA . VAL B 1 80 ? 6.21968 36.98322 19.94191 1.000 22.51913 78 VAL B CA 1
ATOM 4844 C C . VAL B 1 80 ? 5.20082 35.85273 19.91728 1.000 25.41604 78 VAL B C 1
ATOM 4845 O O . VAL B 1 80 ? 4.59586 35.57315 18.88552 1.000 21.01161 78 VAL B O 1
ATOM 4858 N N . THR B 1 81 ? 5.00221 35.17410 21.02958 1.000 21.77287 79 THR B N 1
ATOM 4859 C CA . THR B 1 81 ? 3.97332 34.13514 21.04494 1.000 26.52426 79 THR B CA 1
ATOM 4860 C C . THR B 1 81 ? 2.57396 34.72127 20.90469 1.000 23.44159 79 THR B C 1
ATOM 4861 O O . THR B 1 81 ? 1.69505 34.11171 20.26854 1.000 24.09507 79 THR B O 1
ATOM 4872 N N . ALA B 1 82 ? 2.32955 35.90170 21.47735 1.000 24.82985 80 ALA B N 1
ATOM 4873 C CA . ALA B 1 82 ? 1.00230 36.49332 21.31405 1.000 20.37107 80 ALA B CA 1
ATOM 4874 C C . ALA B 1 82 ? 0.77014 36.85747 19.85084 1.000 24.68457 80 ALA B C 1
ATOM 4875 O O . ALA B 1 82 ? -0.35468 36.76329 19.34708 1.000 20.50106 80 ALA B O 1
ATOM 4882 N N . GLU B 1 83 ? 1.82156 37.30519 19.15687 1.000 24.01631 81 GLU B N 1
ATOM 4883 C CA . GLU B 1 83 ? 1.69441 37.56655 17.72662 1.000 17.28545 81 GLU B CA 1
ATOM 4884 C C . GLU B 1 83 ? 1.47271 36.28814 16.94681 1.000 22.19799 81 GLU B C 1
ATOM 4885 O O . GLU B 1 83 ? 0.69393 36.26877 15.96914 1.000 18.14651 81 GLU B O 1
ATOM 4897 N N . MET B 1 84 ? 2.17279 35.21822 17.32471 1.000 21.29648 82 MET B N 1
ATOM 4898 C CA . MET B 1 84 ? 1.95667 33.93413 16.65449 1.000 19.33131 82 MET B CA 1
ATOM 4899 C C . MET B 1 84 ? 0.51402 33.46704 16.81588 1.000 23.44639 82 MET B C 1
ATOM 4900 O O . MET B 1 84 ? -0.10078 32.93757 15.86530 1.000 21.84127 82 MET B O 1
ATOM 4914 N N . ASP B 1 85 ? -0.05820 33.67919 17.99754 1.000 22.15820 83 ASP B N 1
ATOM 4915 C CA . ASP B 1 85 ? -1.45715 33.33037 18.20509 1.000 23.71837 83 ASP B CA 1
ATOM 4916 C C . ASP B 1 85 ? -2.37676 34.19538 17.33784 1.000 22.25142 83 ASP B C 1
ATOM 4917 O O . ASP B 1 85 ? -3.37084 33.70049 16.78927 1.000 24.34486 83 ASP B O 1
ATOM 4926 N N . MET B 1 86 ? -2.07968 35.49075 17.22200 1.000 21.31040 84 MET B N 1
ATOM 4927 C CA . MET B 1 86 ? -2.86059 36.33734 16.32548 1.000 23.93645 84 MET B CA 1
ATOM 4928 C C . MET B 1 86 ? -2.80464 35.80187 14.90173 1.000 22.10577 84 MET B C 1
ATOM 4929 O O . MET B 1 86 ? -3.83136 35.72979 14.21880 1.000 20.96855 84 MET B O 1
ATOM 4943 N N . MET B 1 87 ? -1.61159 35.41544 14.42841 1.000 22.24058 85 MET B N 1
ATOM 4944 C CA . MET B 1 87 ? -1.51093 34.91694 13.05093 1.000 21.79320 85 MET B CA 1
ATOM 4945 C C . MET B 1 87 ? -2.33533 33.64451 12.84119 1.000 25.60555 85 MET B C 1
ATOM 4946 O O . MET B 1 87 ? -2.96728 33.46654 11.78917 1.000 25.47785 85 MET B O 1
ATOM 4960 N N . ARG B 1 88 ? -2.28048 32.70731 13.79293 1.000 25.05336 86 ARG B N 1
ATOM 4961 C CA . ARG B 1 88 ? -3.05275 31.47216 13.65460 1.000 27.51629 86 ARG B CA 1
ATOM 4962 C C . ARG B 1 88 ? -4.56164 31.75242 13.65763 1.000 27.36309 86 ARG B C 1
ATOM 4963 O O . ARG B 1 88 ? -5.32513 31.15172 12.88508 1.000 26.85770 86 ARG B O 1
ATOM 4984 N N . LYS B 1 89 ? -4.99712 32.67253 14.51365 1.000 25.53388 87 LYS B N 1
ATOM 4985 C CA . LYS B 1 89 ? -6.39036 33.08149 14.54946 1.000 29.54393 87 LYS B CA 1
ATOM 4986 C C . LYS B 1 89 ? -6.80000 33.72485 13.24026 1.000 31.70495 87 LYS B C 1
ATOM 4987 O O . LYS B 1 89 ? -7.89242 33.46395 12.72713 1.000 24.08093 87 LYS B O 1
ATOM 5006 N N . ALA B 1 90 ? -5.94634 34.60580 12.71494 1.000 25.83376 88 ALA B N 1
ATOM 5007 C CA . ALA B 1 90 ? -6.17486 35.20137 11.39811 1.000 28.29890 88 ALA B CA 1
ATOM 5008 C C . ALA B 1 90 ? -6.30158 34.13670 10.32147 1.000 29.13933 88 ALA B C 1
ATOM 5009 O O . ALA B 1 90 ? -7.23824 34.15686 9.49637 1.000 26.63739 88 ALA B O 1
ATOM 5016 N N . ALA B 1 91 ? -5.33516 33.22461 10.27285 1.000 26.29301 89 ALA B N 1
ATOM 5017 C CA . ALA B 1 91 ? -5.35346 32.23509 9.20693 1.000 24.63281 89 ALA B CA 1
ATOM 5018 C C . ALA B 1 91 ? -6.63362 31.41784 9.27310 1.000 29.41931 89 ALA B C 1
ATOM 5019 O O . ALA B 1 91 ? -7.28455 31.17888 8.25312 1.000 29.71137 89 ALA B O 1
ATOM 5026 N N . ASP B 1 92 ? -7.01001 30.97860 10.47606 1.000 27.04624 90 ASP B N 1
ATOM 5027 C CA . ASP B 1 92 ? -8.21574 30.15851 10.61233 1.000 28.76419 90 ASP B CA 1
ATOM 5028 C C . ASP B 1 92 ? -9.46272 30.92944 10.19352 1.000 34.40047 90 ASP B C 1
ATOM 5029 O O . ASP B 1 92 ? -10.38500 30.35812 9.60039 1.000 31.45079 90 ASP B O 1
ATOM 5038 N N . ALA B 1 93 ? -9.49435 32.23047 10.45765 1.000 25.79816 91 ALA B N 1
ATOM 5039 C CA . ALA B 1 93 ? -10.62340 33.06259 10.08759 1.000 29.90248 91 ALA B CA 1
ATOM 5040 C C . ALA B 1 93 ? -10.65288 33.42767 8.61087 1.000 32.43700 91 ALA B C 1
ATOM 5041 O O . ALA B 1 93 ? -11.59023 34.11016 8.17937 1.000 34.96016 91 ALA B O 1
ATOM 5048 N N . GLY B 1 94 ? -9.65295 33.04481 7.83351 1.000 26.77938 92 GLY B N 1
ATOM 5049 C CA . GLY B 1 94 ? -9.65045 33.38180 6.42792 1.000 29.89176 92 GLY B CA 1
ATOM 5050 C C . GLY B 1 94 ? -9.01568 34.71018 6.11462 1.000 24.83304 92 GLY B C 1
ATOM 5051 O O . GLY B 1 94 ? -9.10488 35.16658 4.96420 1.000 27.54229 92 GLY B O 1
ATOM 5055 N N . VAL B 1 95 ? -8.40127 35.35912 7.10706 1.000 23.09018 93 VAL B N 1
ATOM 5056 C CA . VAL B 1 95 ? -7.74439 36.63421 6.86765 1.000 21.81174 93 VAL B CA 1
ATOM 5057 C C . VAL B 1 95 ? -6.47987 36.38575 6.04598 1.000 21.06697 93 VAL B C 1
ATOM 5058 O O . VAL B 1 95 ? -5.76316 35.39482 6.24627 1.000 25.70242 93 VAL B O 1
ATOM 5071 N N . GLY B 1 96 ? -6.21831 37.26880 5.08691 1.000 20.72308 94 GLY B N 1
ATOM 5072 C CA . GLY B 1 96 ? -4.96193 37.20101 4.35809 1.000 17.86198 94 GLY B CA 1
ATOM 5073 C C . GLY B 1 96 ? -3.78967 37.67654 5.21088 1.000 19.40995 94 GLY B C 1
ATOM 5074 O O . GLY B 1 96 ? -3.93448 38.53680 6.08365 1.000 20.40042 94 GLY B O 1
ATOM 5078 N N . ILE B 1 97 ? -2.60285 37.10473 4.97404 1.000 18.78201 95 ILE B N 1
ATOM 5079 C CA . ILE B 1 97 ? -1.43300 37.50891 5.76522 1.000 16.44629 95 ILE B CA 1
ATOM 5080 C C . ILE B 1 97 ? -0.21891 37.69390 4.85873 1.000 17.88116 95 ILE B C 1
ATOM 5081 O O . ILE B 1 97 ? 0.12057 36.79790 4.07750 1.000 17.17029 95 ILE B O 1
ATOM 5097 N N . LEU B 1 98 ? 0.46120 38.83389 4.98223 1.000 17.34153 96 LEU B N 1
ATOM 5098 C CA . LEU B 1 98 ? 1.72604 39.06981 4.29325 1.000 16.88729 96 LEU B CA 1
ATOM 5099 C C . LEU B 1 98 ? 2.76879 39.38876 5.36238 1.000 20.28685 96 LEU B C 1
ATOM 5100 O O . LEU B 1 98 ? 2.66047 40.42601 6.01945 1.000 19.66277 96 LEU B O 1
ATOM 5116 N N . GLY B 1 99 ? 3.76850 38.52765 5.52672 1.000 18.84804 97 GLY B N 1
ATOM 5117 C CA . GLY B 1 99 ? 4.82235 38.73885 6.50110 1.000 18.23481 97 GLY B CA 1
ATOM 5118 C C . GLY B 1 99 ? 6.11927 39.14721 5.82526 1.000 18.22053 97 GLY B C 1
ATOM 5119 O O . GLY B 1 99 ? 6.54223 38.54504 4.83245 1.000 21.43956 97 GLY B O 1
ATOM 5123 N N . VAL B 1 100 ? 6.71461 40.20451 6.34453 1.000 18.16635 98 VAL B N 1
ATOM 5124 C CA . VAL B 1 100 ? 7.97334 40.71608 5.78717 1.000 19.90818 98 VAL B CA 1
ATOM 5125 C C . VAL B 1 100 ? 9.12619 40.55195 6.78195 1.000 19.18278 98 VAL B C 1
ATOM 5126 O O . VAL B 1 100 ? 9.08088 41.08165 7.87570 1.000 20.34007 98 VAL B O 1
ATOM 5151 N N . PHE B 1 102 ? 11.46550 39.64308 9.57712 1.000 21.89985 100 PHE B N 1
ATOM 5152 C CA . PHE B 1 102 ? 11.01700 39.18855 10.91740 1.000 21.30179 100 PHE B CA 1
ATOM 5153 C C . PHE B 1 102 ? 9.56919 38.66063 10.90387 1.000 20.76707 100 PHE B C 1
ATOM 5154 O O . PHE B 1 102 ? 9.27522 37.61731 11.49561 1.000 18.86688 100 PHE B O 1
ATOM 5171 N N . GLY B 1 103 ? 8.66988 39.38835 10.22543 1.000 16.92472 101 GLY B N 1
ATOM 5172 C CA . GLY B 1 103 ? 7.29121 38.95452 10.11643 1.000 18.91787 101 GLY B CA 1
ATOM 5173 C C . GLY B 1 103 ? 7.11072 37.66624 9.34351 1.000 19.38665 101 GLY B C 1
ATOM 5174 O O . GLY B 1 103 ? 6.24222 36.85544 9.68407 1.000 20.60106 101 GLY B O 1
ATOM 5178 N N . GLY B 1 104 ? 7.94293 37.44012 8.33034 1.000 18.42971 102 GLY B N 1
ATOM 5179 C CA . GLY B 1 104 ? 7.87690 36.18775 7.59783 1.000 19.87655 102 GLY B CA 1
ATOM 5180 C C . GLY B 1 104 ? 8.44982 35.03503 8.39817 1.000 21.53789 102 GLY B C 1
ATOM 5181 O O . GLY B 1 104 ? 7.91064 33.93300 8.37011 1.000 18.42474 102 GLY B O 1
ATOM 5185 N N . GLN B 1 105 ? 9.55091 35.28347 9.10759 1.000 19.24023 103 GLN B N 1
ATOM 5186 C CA . GLN B 1 105 ? 10.08724 34.32016 10.05895 1.000 20.18820 103 GLN B CA 1
ATOM 5187 C C . GLN B 1 105 ? 9.08001 33.98627 11.14236 1.000 17.52457 103 GLN B C 1
ATOM 5188 O O . GLN B 1 105 ? 8.95070 32.82549 11.53820 1.000 16.31263 103 GLN B O 1
ATOM 5202 N N . LEU B 1 106 ? 8.39706 34.98946 11.66732 1.000 18.75084 104 LEU B N 1
ATOM 5203 C CA . LEU B 1 106 ? 7.36082 34.73096 12.66589 1.000 17.17235 104 LEU B CA 1
ATOM 5204 C C . LEU B 1 106 ? 6.28522 33.79131 12.10937 1.000 23.47161 104 LEU B C 1
ATOM 5205 O O . LEU B 1 106 ? 5.73919 32.94914 12.82925 1.000 19.96681 104 LEU B O 1
ATOM 5221 N N . LEU B 1 107 ? 5.96930 33.91615 10.82458 1.000 21.59390 105 LEU B N 1
ATOM 5222 C CA . LEU B 1 107 ? 5.00385 32.99446 10.23582 1.000 16.90400 105 LEU B CA 1
ATOM 5223 C C . LEU B 1 107 ? 5.58287 31.58968 10.15835 1.000 18.03906 105 LEU B C 1
ATOM 5224 O O . LEU B 1 107 ? 4.90210 30.60170 10.46590 1.000 19.07217 105 LEU B O 1
ATOM 5240 N N . ALA B 1 108 ? 6.84611 31.47591 9.73287 1.000 25.60828 106 ALA B N 1
ATOM 5241 C CA . ALA B 1 108 ? 7.51173 30.17447 9.73711 1.000 21.25294 106 ALA B CA 1
ATOM 5242 C C . ALA B 1 108 ? 7.44143 29.53566 11.11793 1.000 19.92123 106 ALA B C 1
ATOM 5243 O O . ALA B 1 108 ? 7.06767 28.36665 11.25408 1.000 21.67543 106 ALA B O 1
ATOM 5250 N N . GLN B 1 109 ? 7.74679 30.29952 12.16462 1.000 18.99716 107 GLN B N 1
ATOM 5251 C CA . GLN B 1 109 ? 7.68557 29.76115 13.52386 1.000 17.71875 107 GLN B CA 1
ATOM 5252 C C . GLN B 1 109 ? 6.25595 29.45016 13.96818 1.000 24.67222 107 GLN B C 1
ATOM 5253 O O . GLN B 1 109 ? 6.02915 28.46813 14.69864 1.000 23.88389 107 GLN B O 1
ATOM 5267 N N . THR B 1 110 ? 5.28077 30.26545 13.54130 1.000 23.04499 108 THR B N 1
ATOM 5268 C CA . THR B 1 110 ? 3.89079 30.04155 13.94515 1.000 20.51744 108 THR B CA 1
ATOM 5269 C C . THR B 1 110 ? 3.42836 28.66858 13.50707 1.000 24.84238 108 THR B C 1
ATOM 5270 O O . THR B 1 110 ? 2.76827 27.95330 14.26966 1.000 23.75952 108 THR B O 1
ATOM 5281 N N . PHE B 1 111 ? 3.74900 28.28647 12.26476 1.000 23.29175 109 PHE B N 1
ATOM 5282 C CA . PHE B 1 111 ? 3.13853 27.12124 11.63724 1.000 21.23508 109 PHE B CA 1
ATOM 5283 C C . PHE B 1 111 ? 4.03867 25.89462 11.65883 1.000 21.55370 109 PHE B C 1
ATOM 5284 O O . PHE B 1 111 ? 3.78891 24.93272 10.93534 1.000 26.18540 109 PHE B O 1
ATOM 5301 N N . GLY B 1 112 ? 5.03574 25.88403 12.53072 1.000 23.73438 110 GLY B N 1
ATOM 5302 C CA . GLY B 1 112 ? 5.76289 24.67778 12.84710 1.000 28.12168 110 GLY B CA 1
ATOM 5303 C C . GLY B 1 112 ? 7.10809 24.53686 12.18094 1.000 30.13984 110 GLY B C 1
ATOM 5304 O O . GLY B 1 112 ? 7.72436 23.47206 12.28853 1.000 24.86013 110 GLY B O 1
ATOM 5308 N N . GLY B 1 113 ? 7.58509 25.56650 11.50750 1.000 20.36671 111 GLY B N 1
ATOM 5309 C CA . GLY B 1 113 ? 8.93104 25.56912 10.99847 1.000 21.62361 111 GLY B CA 1
ATOM 5310 C C . GLY B 1 113 ? 9.90210 25.98675 12.07521 1.000 23.88110 111 GLY B C 1
ATOM 5311 O O . GLY B 1 113 ? 9.63642 25.88673 13.28070 1.000 25.58992 111 GLY B O 1
ATOM 5315 N N . SER B 1 114 ? 11.04663 26.47764 11.62270 1.000 25.03653 112 SER B N 1
ATOM 5316 C CA . SER B 1 114 ? 12.14635 26.80484 12.52260 1.000 25.28919 112 SER B CA 1
ATOM 5317 C C . SER B 1 114 ? 12.82897 28.06041 11.99704 1.000 23.69863 112 SER B C 1
ATOM 5318 O O . SER B 1 114 ? 12.81965 28.32013 10.79819 1.000 24.90862 112 SER B O 1
ATOM 5326 N N . VAL B 1 115 ? 13.41473 28.84008 12.89662 1.000 23.30081 113 VAL B N 1
ATOM 5327 C CA . VAL B 1 115 ? 14.15984 30.04463 12.53488 1.000 22.66296 113 VAL B CA 1
ATOM 5328 C C . VAL B 1 115 ? 15.46826 30.01659 13.30478 1.000 20.62676 113 VAL B C 1
ATOM 5329 O O . VAL B 1 115 ? 15.47575 29.69557 14.50264 1.000 21.46358 113 VAL B O 1
ATOM 5342 N N . ALA B 1 116 ? 16.57791 30.30736 12.61281 1.000 19.33010 114 ALA B N 1
ATOM 5343 C CA . ALA B 1 116 ? 17.87110 30.23421 13.27828 1.000 20.55085 114 ALA B CA 1
ATOM 5344 C C . ALA B 1 116 ? 18.87954 31.13776 12.58727 1.000 23.80368 114 ALA B C 1
ATOM 5345 O O . ALA B 1 116 ? 18.71393 31.50929 11.42143 1.000 21.21852 114 ALA B O 1
ATOM 5352 N N . ARG B 1 117 ? 19.96902 31.42738 13.31604 1.000 23.35120 115 ARG B N 1
ATOM 5353 C CA . ARG B 1 117 ? 21.04113 32.25167 12.77126 1.000 23.89194 115 ARG B CA 1
ATOM 5354 C C . ARG B 1 117 ? 21.67304 31.60715 11.55076 1.000 24.35875 115 ARG B C 1
ATOM 5355 O O . ARG B 1 117 ? 22.01040 30.42331 11.55519 1.000 26.87283 115 ARG B O 1
ATOM 5376 N N . ALA B 1 118 ? 21.88012 32.40844 10.51981 1.000 28.88132 116 ALA B N 1
ATOM 5377 C CA . ALA B 1 118 ? 22.40354 31.93870 9.25114 1.000 27.86590 116 ALA B CA 1
ATOM 5378 C C . ALA B 1 118 ? 23.92680 31.95752 9.23074 1.000 32.89761 116 ALA B C 1
ATOM 5379 O O . ALA B 1 118 ? 24.59428 32.62350 10.03441 1.000 29.14021 116 ALA B O 1
ATOM 5386 N N . GLU B 1 119 ? 24.46376 31.20071 8.28614 1.000 32.67749 117 GLU B N 1
ATOM 5387 C CA . GLU B 1 119 ? 25.90331 31.15588 8.06896 1.000 39.95098 117 GLU B CA 1
ATOM 5388 C C . GLU B 1 119 ? 26.39738 32.46917 7.47888 1.000 47.89140 117 GLU B C 1
ATOM 5389 O O . GLU B 1 119 ? 27.29890 33.11237 8.03742 1.000 48.94402 117 GLU B O 1
ATOM 5401 N N . THR B 1 120 ? 25.76811 32.89988 6.37801 1.000 49.58832 118 THR B N 1
ATOM 5402 C CA . THR B 1 120 ? 26.10197 34.12141 5.64615 1.000 51.47908 118 THR B CA 1
ATOM 5403 C C . THR B 1 120 ? 24.91758 35.08226 5.73218 1.000 46.59450 118 THR B C 1
ATOM 5404 O O . THR B 1 120 ? 23.86297 34.81088 5.14958 1.000 50.38098 118 THR B O 1
ATOM 5415 N N . ALA B 1 121 ? 25.07885 36.16813 6.49195 1.000 46.37868 119 ALA B N 1
ATOM 5416 C CA . ALA B 1 121 ? 24.17231 37.31123 6.41968 1.000 50.73670 119 ALA B CA 1
ATOM 5417 C C . ALA B 1 121 ? 23.98161 37.77991 4.98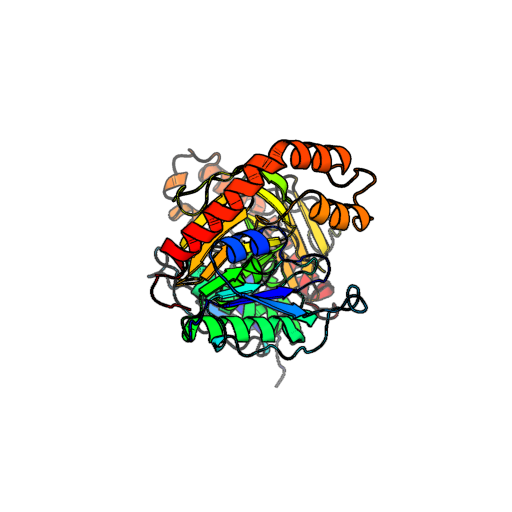226 1.000 45.10858 119 ALA B C 1
ATOM 5418 O O . ALA B 1 121 ? 24.89591 37.69417 4.15270 1.000 48.02430 119 ALA B O 1
ATOM 5425 N N . GLU B 1 122 ? 22.76762 38.26220 4.68257 1.000 38.33938 120 GLU B N 1
ATOM 5426 C CA . GLU B 1 122 ? 22.44343 38.83608 3.37877 1.000 32.44098 120 GLU B CA 1
ATOM 5427 C C . GLU B 1 122 ? 22.07744 40.29749 3.60107 1.000 31.50486 120 GLU B C 1
ATOM 5428 O O . GLU B 1 122 ? 21.00619 40.59467 4.13450 1.000 23.04162 120 GLU B O 1
ATOM 5440 N N . VAL B 1 123 ? 22.94591 41.20770 3.18198 1.000 25.79559 121 VAL B N 1
ATOM 5441 C CA . VAL B 1 123 ? 22.69744 42.63778 3.29789 1.000 26.77255 121 VAL B CA 1
ATOM 5442 C C . VAL B 1 123 ? 22.88933 43.25394 1.91779 1.000 24.81283 121 VAL B C 1
ATOM 5443 O O . VAL B 1 123 ? 24.00843 43.27182 1.40050 1.000 28.95065 121 VAL B O 1
ATOM 5456 N N . GLY B 1 124 ? 21.84236 43.76010 1.34452 1.000 22.00876 122 GLY B N 1
ATOM 5457 C CA . GLY B 1 124 ? 21.91121 44.46755 0.08057 1.000 26.48556 122 GLY B CA 1
ATOM 5458 C C . GLY B 1 124 ? 20.84889 43.95501 -0.86214 1.000 26.43844 122 GLY B C 1
ATOM 5459 O O . GLY B 1 124 ? 19.91417 43.26155 -0.45212 1.000 21.82615 122 GLY B O 1
ATOM 5463 N N . TRP B 1 125 ? 20.99153 44.32987 -2.14292 1.000 22.81419 123 TRP B N 1
ATOM 5464 C CA . TRP B 1 125 ? 20.05057 43.99478 -3.20086 1.000 24.37748 123 TRP B CA 1
ATOM 5465 C C . TRP B 1 125 ? 20.46805 42.69020 -3.87418 1.000 28.69876 123 TRP B C 1
ATOM 5466 O O . TRP B 1 125 ? 21.63105 42.54553 -4.27332 1.000 28.17804 123 TRP B O 1
ATOM 5487 N N . PHE B 1 126 ? 19.52915 41.73811 -3.98904 1.000 28.44564 124 PHE B N 1
ATOM 5488 C CA . PHE B 1 126 ? 19.84421 40.42658 -4.55402 1.000 27.19416 124 PHE B CA 1
ATOM 5489 C C . PHE B 1 126 ? 18.71598 39.89012 -5.43012 1.000 30.59894 124 PHE B C 1
ATOM 5490 O O . PHE B 1 126 ? 17.53077 40.05355 -5.11115 1.000 26.11278 124 PHE B O 1
ATOM 5507 N N . GLU B 1 127 ? 19.09621 39.22201 -6.52302 1.000 25.25981 125 GLU B N 1
ATOM 5508 C CA . GLU B 1 127 ? 18.14370 38.44568 -7.30510 1.000 32.76900 125 GLU B CA 1
ATOM 5509 C C . GLU B 1 127 ? 17.81946 37.15841 -6.56066 1.000 33.45051 125 GLU B C 1
ATOM 5510 O O . GLU B 1 127 ? 18.61347 36.64130 -5.77308 1.000 36.28040 125 GLU B O 1
ATOM 5522 N N . LEU B 1 128 ? 16.65013 36.62106 -6.81308 1.000 32.90273 126 LEU B N 1
ATOM 5523 C CA . LEU B 1 128 ? 16.33773 35.33903 -6.22668 1.000 32.20860 126 LEU B CA 1
ATOM 5524 C C . LEU B 1 128 ? 15.84439 34.40128 -7.31031 1.000 30.07198 126 LEU B C 1
ATOM 5525 O O . LEU B 1 128 ? 15.48644 34.81592 -8.42465 1.000 28.38394 126 LEU B O 1
ATOM 5541 N N . ASP B 1 129 ? 15.89983 33.12023 -6.97684 1.000 29.04058 127 ASP B N 1
ATOM 5542 C CA . ASP B 1 129 ? 15.43408 32.04667 -7.84103 1.000 27.26888 127 ASP B CA 1
ATOM 5543 C C . ASP B 1 129 ? 13.98659 31.73354 -7.47177 1.000 30.87440 127 ASP B C 1
ATOM 5544 O O . ASP B 1 129 ? 13.68716 31.44323 -6.31480 1.000 26.98620 127 ASP B O 1
ATOM 5553 N N . THR B 1 130 ? 13.08295 31.83100 -8.45356 1.000 27.81708 128 THR B N 1
ATOM 5554 C CA . THR B 1 130 ? 11.64827 31.74116 -8.19221 1.000 28.87559 128 THR B CA 1
ATOM 5555 C C . THR B 1 130 ? 11.03797 30.67024 -9.07330 1.000 30.89110 128 THR B C 1
ATOM 5556 O O . THR B 1 130 ? 11.48386 30.45203 -10.20424 1.000 28.91540 128 THR B O 1
ATOM 5567 N N . ASP B 1 131 ? 10.01496 30.00087 -8.53145 1.000 30.36311 129 ASP B N 1
ATOM 5568 C CA . ASP B 1 131 ? 9.19895 29.04112 -9.26931 1.000 33.37028 129 ASP B CA 1
ATOM 5569 C C . ASP B 1 131 ? 7.97044 29.66990 -9.92718 1.000 34.10602 129 ASP B C 1
ATOM 5570 O O . ASP B 1 131 ? 7.25959 28.99150 -10.68372 1.000 28.92222 129 ASP B O 1
ATOM 5579 N N . ASP B 1 132 ? 7.62673 30.90258 -9.56235 1.000 31.56050 130 ASP B N 1
ATOM 5580 C CA . ASP B 1 132 ? 6.39914 31.53251 -10.04914 1.000 27.84049 130 ASP B CA 1
ATOM 5581 C C . ASP B 1 132 ? 6.70121 33.03276 -10.11021 1.000 31.55659 130 ASP B C 1
ATOM 5582 O O . ASP B 1 132 ? 6.45460 33.77540 -9.15218 1.000 29.04726 130 ASP B O 1
ATOM 5591 N N . ALA B 1 133 ? 7.23165 33.46021 -11.26871 1.000 30.15258 131 ALA B N 1
ATOM 5592 C CA . ALA B 1 133 ? 7.65138 34.83750 -11.47567 1.000 33.98848 131 ALA B CA 1
ATOM 5593 C C . ALA B 1 133 ? 6.48289 35.80135 -11.41449 1.000 33.98918 131 ALA B C 1
ATOM 5594 O O . ALA B 1 133 ? 6.68133 36.98819 -11.13196 1.000 34.27187 131 ALA B O 1
ATOM 5601 N N . GLY B 1 134 ? 5.27366 35.31825 -11.68295 1.000 30.03943 132 GLY B N 1
ATOM 5602 C CA . GLY B 1 134 ? 4.07305 36.11848 -11.56024 1.000 34.73729 132 GLY B CA 1
ATOM 5603 C C . GLY B 1 134 ? 3.57565 36.32512 -10.14681 1.000 33.48503 132 GLY B C 1
ATOM 5604 O O . GLY B 1 134 ? 2.64525 37.11210 -9.94208 1.000 35.30780 132 GLY B O 1
ATOM 5608 N N . LEU B 1 135 ? 4.14923 35.63094 -9.17409 1.000 30.26383 133 LEU B N 1
ATOM 5609 C CA . LEU B 1 135 ? 3.87357 35.88830 -7.76620 1.000 30.81613 133 LEU B CA 1
ATOM 5610 C C . LEU B 1 135 ? 5.04922 36.58130 -7.09021 1.000 29.29728 133 LEU B C 1
ATOM 5611 O O . LEU B 1 135 ? 4.89965 37.69847 -6.58118 1.000 27.12162 133 LEU B O 1
ATOM 5627 N N . ILE B 1 136 ? 6.22332 35.95155 -7.12585 1.000 27.12403 134 ILE B N 1
ATOM 5628 C CA . ILE B 1 136 ? 7.46341 36.49389 -6.59089 1.000 24.20983 134 ILE B CA 1
ATOM 5629 C C . ILE B 1 136 ? 8.41331 36.67737 -7.77389 1.000 29.05782 134 ILE B C 1
ATOM 5630 O O . ILE B 1 136 ? 9.00960 35.70794 -8.26553 1.000 25.17649 134 ILE B O 1
ATOM 5646 N N . ALA B 1 137 ? 8.61368 37.91735 -8.21736 1.000 27.29439 135 ALA B N 1
ATOM 5647 C CA . ALA B 1 137 ? 9.53866 38.12703 -9.32981 1.000 26.42338 135 ALA B CA 1
ATOM 5648 C C . ALA B 1 137 ? 10.98890 37.92503 -8.89329 1.000 32.50679 135 ALA B C 1
ATOM 5649 O O . ALA B 1 137 ? 11.32917 38.04685 -7.70416 1.000 25.32083 135 ALA B O 1
ATOM 5656 N N . PRO B 1 138 ? 11.87946 37.65992 -9.85536 1.000 30.09875 136 PRO B N 1
ATOM 5657 C CA . PRO B 1 138 ? 13.30720 37.58267 -9.51352 1.000 25.43454 136 PRO B CA 1
ATOM 5658 C C . PRO B 1 138 ? 13.81663 38.83392 -8.82050 1.000 29.00279 136 PRO B C 1
ATOM 5659 O O . PRO B 1 138 ? 14.74580 38.74324 -8.01625 1.000 24.76319 136 PRO B O 1
ATOM 5670 N N . GLY B 1 139 ? 13.25692 40.00718 -9.09480 1.000 26.86314 137 GLY B N 1
ATOM 5671 C CA . GLY B 1 139 ? 13.72873 41.18792 -8.39671 1.000 30.98250 137 GLY B CA 1
ATOM 5672 C C . GLY B 1 139 ? 14.69746 42.01168 -9.21906 1.000 28.86224 137 GLY B C 1
ATOM 5673 O O . GLY B 1 139 ? 14.43235 42.30632 -10.37932 1.000 30.36075 137 GLY B O 1
ATOM 5677 N N . PRO B 1 140 ? 15.82810 42.42831 -8.64090 1.000 30.23258 138 PRO B N 1
ATOM 5678 C CA . PRO B 1 140 ? 16.32427 42.23976 -7.27458 1.000 23.58607 138 PRO B CA 1
ATOM 5679 C C . PRO B 1 140 ? 15.45081 42.86687 -6.18932 1.000 25.24093 138 PRO B C 1
ATOM 5680 O O . PRO B 1 140 ? 14.64539 43.76087 -6.46545 1.000 27.47258 138 PRO B O 1
ATOM 5691 N N . TRP B 1 141 ? 15.62379 42.33677 -4.97588 1.000 25.32610 139 TRP B N 1
ATOM 5692 C CA . TRP B 1 141 ? 14.91560 42.76656 -3.79125 1.000 27.21775 139 TRP B CA 1
ATOM 5693 C C . TRP B 1 141 ? 15.92267 43.07190 -2.69781 1.000 22.23837 139 TRP B C 1
ATOM 5694 O O . TRP B 1 141 ? 17.00585 42.47933 -2.65795 1.000 25.67344 139 TRP B O 1
ATOM 5715 N N . PHE B 1 142 ? 15.56954 44.00380 -1.81553 1.000 22.80151 140 PHE B N 1
ATOM 5716 C CA . PHE B 1 142 ? 16.48215 44.38882 -0.75771 1.000 20.84770 140 PHE B CA 1
ATOM 5717 C C . PHE B 1 142 ? 16.39440 43.40251 0.38880 1.000 23.48077 140 PHE B C 1
ATOM 5718 O O . PHE B 1 142 ? 15.29416 43.00737 0.82477 1.000 22.11106 140 PHE B O 1
ATOM 5735 N N . GLN B 1 143 ? 17.57004 43.03468 0.89769 1.000 23.15140 141 GLN B N 1
ATOM 5736 C CA . GLN B 1 143 ? 17.70174 42.14972 2.03439 1.000 22.50856 141 GLN B CA 1
ATOM 5737 C C . GLN B 1 143 ? 18.48884 42.82543 3.14904 1.000 22.02967 141 GLN B C 1
ATOM 5738 O O . GLN B 1 143 ? 19.40556 43.59582 2.88994 1.000 23.98468 141 GLN B O 1
ATOM 5752 N N . TRP B 1 144 ? 18.20302 42.44074 4.38983 1.000 20.05351 142 TRP B N 1
ATOM 5753 C CA . TRP B 1 144 ? 19.04261 42.78577 5.53580 1.000 19.81541 142 TRP B CA 1
ATOM 5754 C C . TRP B 1 144 ? 18.63761 41.83979 6.66522 1.000 23.33453 142 TRP B C 1
ATOM 5755 O O . TRP B 1 144 ? 17.80209 42.18332 7.50634 1.000 23.07339 142 TRP B O 1
ATOM 5776 N N . HIS B 1 145 ? 19.17817 40.62575 6.67923 1.000 21.97132 143 HIS B N 1
ATOM 5777 C CA . HIS B 1 145 ? 18.79405 39.69233 7.71983 1.000 26.36526 143 HIS B CA 1
ATOM 5778 C C . HIS B 1 145 ? 19.98963 38.83086 8.09868 1.000 27.63136 143 HIS B C 1
ATOM 5779 O O . HIS B 1 145 ? 20.87900 38.57007 7.28181 1.000 27.33239 143 HIS B O 1
ATOM 5794 N N . PHE B 1 146 ? 19.98359 38.38240 9.34790 1.000 22.61666 144 PHE B N 1
ATOM 5795 C CA . PHE B 1 146 ? 21.00859 37.48511 9.85575 1.000 25.53567 144 PHE B CA 1
ATOM 5796 C C . PHE B 1 146 ? 20.47395 36.11383 10.20132 1.000 29.33087 144 PHE B C 1
ATOM 5797 O O . PHE B 1 146 ? 21.27279 35.19602 10.38112 1.000 26.97027 144 PHE B O 1
ATOM 5814 N N . ASP B 1 147 ? 19.15253 35.95230 10.26705 1.000 24.42587 145 ASP B N 1
ATOM 5815 C CA . ASP B 1 147 ? 18.50062 34.67880 10.52220 1.000 25.93373 145 ASP B CA 1
ATOM 5816 C C . ASP B 1 147 ? 17.80617 34.18838 9.25731 1.000 26.39710 145 ASP B C 1
ATOM 5817 O O . ASP B 1 147 ? 17.46750 34.97643 8.36991 1.000 24.03969 145 ASP B O 1
ATOM 5826 N N . ARG B 1 148 ? 17.52701 32.88226 9.21104 1.000 23.42599 146 ARG B N 1
ATOM 5827 C CA . ARG B 1 148 ? 16.85268 32.25425 8.07412 1.000 21.92760 146 ARG B CA 1
ATOM 5828 C C . ARG B 1 148 ? 15.88093 31.21129 8.63147 1.000 24.66318 146 ARG B C 1
ATOM 5829 O O . ARG B 1 148 ? 16.07062 30.67579 9.72870 1.000 17.61289 146 ARG B O 1
ATOM 5850 N N . TRP B 1 149 ? 14.87415 30.86635 7.85205 1.000 21.80643 147 TRP B N 1
ATOM 5851 C CA . TRP B 1 149 ? 13.84276 29.95234 8.30649 1.000 18.04464 147 TRP B CA 1
ATOM 5852 C C . TRP B 1 149 ? 13.94564 28.61700 7.58453 1.000 18.94455 147 TRP B C 1
ATOM 5853 O O . TRP B 1 149 ? 14.63985 28.48185 6.58037 1.000 18.78329 147 TRP B O 1
ATOM 5874 N N . THR B 1 150 ? 13.31103 27.61000 8.17435 1.000 21.18912 148 THR B N 1
ATOM 5875 C CA . THR B 1 150 ? 12.93068 26.39050 7.47811 1.000 23.34782 148 THR B CA 1
ATOM 5876 C C . THR B 1 150 ? 11.44594 26.50721 7.18298 1.000 22.92297 148 THR B C 1
ATOM 5877 O O . THR B 1 150 ? 10.67850 26.94915 8.04034 1.000 22.02200 148 THR B O 1
ATOM 5888 N N . VAL B 1 151 ? 11.06192 26.18295 5.95550 1.000 22.26788 149 VAL B N 1
ATOM 5889 C CA . VAL B 1 151 ? 9.66484 26.36072 5.53422 1.000 24.78389 149 VAL B CA 1
ATOM 5890 C C . VAL B 1 151 ? 8.76304 25.47768 6.37939 1.000 22.88769 149 VAL B C 1
ATOM 5891 O O . VAL B 1 151 ? 9.06589 24.27804 6.54522 1.000 26.03511 149 VAL B O 1
ATOM 5904 N N . PRO B 1 152 ? 7.67054 25.99680 6.93727 1.000 21.32512 150 PRO B N 1
ATOM 5905 C CA . PRO B 1 152 ? 6.84707 25.17543 7.84526 1.000 22.05247 150 PRO B CA 1
ATOM 5906 C C . PRO B 1 152 ? 6.15990 24.04101 7.10385 1.000 21.71975 150 PRO B C 1
ATOM 5907 O O . PRO B 1 152 ? 5.91666 24.12575 5.88420 1.000 25.10441 150 PRO B O 1
ATOM 5918 N N . PRO B 1 153 ? 5.83535 22.95476 7.81838 1.000 25.78050 151 PRO B N 1
ATOM 5919 C CA . PRO B 1 153 ? 5.11913 21.84444 7.18090 1.000 26.07121 151 PRO B CA 1
ATOM 5920 C C . PRO B 1 153 ? 3.83265 22.33875 6.53363 1.000 28.53927 151 PRO B C 1
ATOM 5921 O O . PRO B 1 153 ? 3.14507 23.23161 7.05319 1.000 25.73106 151 PRO B O 1
ATOM 5932 N N . GLY B 1 154 ? 3.51999 21.75817 5.37384 1.000 24.10174 152 GLY B N 1
ATOM 5933 C CA . GLY B 1 154 ? 2.34677 22.14107 4.60347 1.000 28.97883 152 GLY B CA 1
ATOM 5934 C C . GLY B 1 154 ? 2.50485 23.36973 3.73077 1.000 33.42761 152 GLY B C 1
ATOM 5935 O O . GLY B 1 154 ? 1.63680 23.63687 2.87440 1.000 27.69404 152 GLY B O 1
ATOM 5939 N N . ALA B 1 155 ? 3.56280 24.13310 3.91299 1.000 24.79435 153 ALA B N 1
ATOM 5940 C CA . ALA B 1 155 ? 3.79169 25.31561 3.09775 1.000 24.91163 153 ALA B CA 1
ATOM 5941 C C . ALA B 1 155 ? 4.56451 24.94615 1.84386 1.000 27.38207 153 ALA B C 1
ATOM 5942 O O . ALA B 1 155 ? 5.20651 23.90338 1.76854 1.000 25.63847 153 ALA B O 1
ATOM 5949 N N . THR B 1 156 ? 4.48134 25.81057 0.83918 1.000 24.14913 154 THR B N 1
ATOM 5950 C CA . THR B 1 156 ? 5.21046 25.64095 -0.40674 1.000 24.54100 154 THR B CA 1
ATOM 5951 C C . THR B 1 156 ? 6.18909 26.78053 -0.56872 1.000 21.35593 154 THR B C 1
ATOM 5952 O O . THR B 1 156 ? 5.76608 27.93595 -0.64284 1.000 20.59673 154 THR B O 1
ATOM 5963 N N . GLU B 1 157 ? 7.47824 26.46549 -0.63505 1.000 26.57249 155 GLU B N 1
ATOM 5964 C CA . GLU B 1 157 ? 8.46960 27.48804 -0.94897 1.000 28.07334 155 GLU B CA 1
ATOM 5965 C C . GLU B 1 157 ? 8.28977 27.94087 -2.39967 1.000 26.87916 155 GLU B C 1
ATOM 5966 O O . GLU B 1 157 ? 8.19898 27.10765 -3.31345 1.000 28.70996 155 GLU B O 1
ATOM 5978 N N . ILE B 1 158 ? 8.26184 29.25332 -2.60162 1.000 22.58921 156 ILE B N 1
ATOM 5979 C CA . ILE B 1 158 ? 8.13559 29.84938 -3.91901 1.000 24.34070 156 ILE B CA 1
ATOM 5980 C C . ILE B 1 158 ? 9.47675 30.31496 -4.46638 1.000 24.79670 156 ILE B C 1
ATOM 5981 O O . ILE B 1 158 ? 9.70490 30.24429 -5.67048 1.000 30.13551 156 ILE B O 1
ATOM 5997 N N . ALA B 1 159 ? 10.36136 30.83860 -3.61203 1.000 23.11691 157 ALA B N 1
ATOM 5998 C CA . ALA B 1 159 ? 11.56745 31.49596 -4.07212 1.000 23.63207 157 ALA B CA 1
ATOM 5999 C C . ALA B 1 159 ? 12.64699 31.29444 -3.02878 1.000 24.24795 157 ALA B C 1
ATOM 6000 O O . ALA B 1 159 ? 12.36743 30.94808 -1.87879 1.000 25.15858 157 ALA B O 1
ATOM 6007 N N . ARG B 1 160 ? 13.89760 31.44536 -3.46049 1.000 22.76886 158 ARG B N 1
ATOM 6008 C CA . ARG B 1 160 ? 15.00902 31.28729 -2.54496 1.000 23.68217 158 ARG B CA 1
ATOM 6009 C C . ARG B 1 160 ? 16.25507 31.90055 -3.16833 1.000 33.12702 158 ARG B C 1
ATOM 6010 O O . ARG B 1 160 ? 16.30846 32.11364 -4.38148 1.000 26.91368 158 ARG B O 1
ATOM 6031 N N . THR B 1 161 ? 17.26729 32.15565 -2.32534 1.000 26.41213 159 THR B N 1
ATOM 6032 C CA . THR B 1 161 ? 18.64011 32.33731 -2.79417 1.000 28.22512 159 THR B CA 1
ATOM 6033 C C . THR B 1 161 ? 19.46159 31.12280 -2.35733 1.000 28.11647 159 THR B C 1
ATOM 6034 O O . THR B 1 161 ? 19.00556 30.27482 -1.58451 1.000 27.72096 159 THR B O 1
ATOM 6045 N N . SER B 1 162 ? 20.70167 31.03994 -2.82830 1.000 25.78559 160 SER B N 1
ATOM 6046 C CA . SER B 1 162 ? 21.56110 29.97314 -2.32703 1.000 28.76481 160 SER B CA 1
ATOM 6047 C C . SER B 1 162 ? 21.76093 30.05266 -0.80679 1.000 27.81441 160 SER B C 1
ATOM 6048 O O . SER B 1 162 ? 22.06021 29.04205 -0.18050 1.000 29.66258 160 SER B O 1
ATOM 6056 N N . ARG B 1 163 ? 21.60892 31.22316 -0.19988 1.000 24.81203 161 ARG B N 1
ATOM 6057 C CA . ARG B 1 163 ? 21.84529 31.37031 1.22578 1.000 30.60755 161 ARG B CA 1
ATOM 6058 C C . ARG B 1 163 ? 20.61097 31.14183 2.08712 1.000 30.63391 161 ARG B C 1
ATOM 6059 O O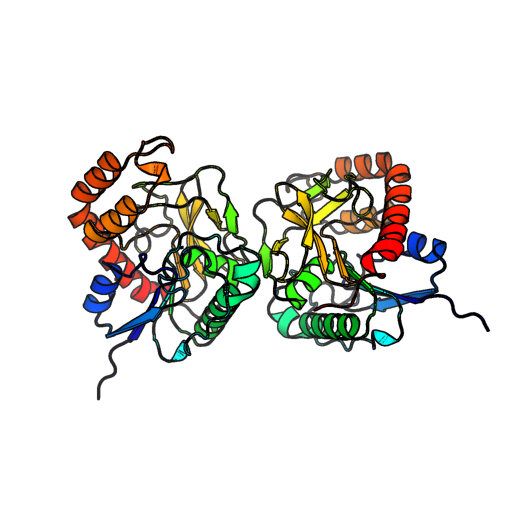 . ARG B 1 163 ? 20.74724 30.74366 3.25633 1.000 27.02935 161 ARG B O 1
ATOM 6080 N N . SER B 1 164 ? 19.41337 31.38912 1.57126 1.000 23.87160 162 SER B N 1
ATOM 6081 C CA . SER B 1 164 ? 18.25077 31.26731 2.44620 1.000 24.94853 162 SER B CA 1
ATOM 6082 C C . SER B 1 164 ? 16.98035 31.14887 1.62263 1.000 27.66883 162 SER B C 1
ATOM 6083 O O . SER B 1 164 ? 16.92995 31.60457 0.48113 1.000 25.62696 162 SER B O 1
ATOM 6091 N N . SER B 1 165 ? 15.94977 30.56233 2.24003 1.000 21.39350 163 SER B N 1
ATOM 6092 C CA . SER B 1 165 ? 14.59994 30.54946 1.67453 1.000 25.22839 163 SER B CA 1
ATOM 6093 C C . SER B 1 165 ? 14.05886 31.97234 1.72791 1.000 19.86327 163 SER B C 1
ATOM 6094 O O . SER B 1 165 ? 14.30949 32.70417 2.69416 1.000 24.35839 163 SER B O 1
ATOM 6102 N N . GLN B 1 166 ? 13.34330 32.37054 0.67916 1.000 20.86267 164 GLN B N 1
ATOM 6103 C CA . GLN B 1 166 ? 12.94521 33.75956 0.49088 1.000 21.74481 164 GLN B CA 1
ATOM 6104 C C . GLN B 1 166 ? 11.44414 33.99459 0.48245 1.000 20.20093 164 GLN B C 1
ATOM 6105 O O . GLN B 1 166 ? 11.01895 35.09517 0.82716 1.000 22.50497 164 GLN B O 1
ATOM 6119 N N . ALA B 1 167 ? 10.63141 33.01129 0.08433 1.000 20.11466 165 ALA B N 1
ATOM 6120 C CA . ALA B 1 167 ? 9.18137 33.16608 0.12898 1.000 17.89582 165 ALA B CA 1
ATOM 6121 C C . ALA B 1 167 ? 8.50527 31.81019 0.17012 1.000 19.91544 165 ALA B C 1
ATOM 6122 O O . ALA B 1 167 ? 8.91668 30.87562 -0.52824 1.000 23.33288 165 ALA B O 1
ATOM 6129 N N . PHE B 1 168 ? 7.44049 31.71831 0.95456 1.000 18.52770 166 PHE B N 1
ATOM 6130 C CA . PHE B 1 168 ? 6.60315 30.53600 0.96220 1.000 18.98393 166 PHE B CA 1
ATOM 6131 C C . PHE B 1 168 ? 5.15258 30.96788 1.12283 1.000 21.46934 166 PHE B C 1
ATOM 6132 O O . PHE B 1 168 ? 4.83470 32.05019 1.64997 1.000 19.90997 166 PHE B O 1
ATOM 6149 N N . VAL B 1 169 ? 4.27989 30.11306 0.62473 1.000 20.46133 167 VAL B N 1
ATOM 6150 C CA . VAL B 1 169 ? 2.85232 30.28450 0.76845 1.000 20.12362 167 VAL B CA 1
ATOM 6151 C C . VAL B 1 169 ? 2.32301 29.16772 1.64683 1.000 23.83242 167 VAL B C 1
ATOM 6152 O O . VAL B 1 169 ? 2.72775 28.00114 1.52019 1.000 23.44054 167 VAL B O 1
ATOM 6165 N N . LEU B 1 170 ? 1.38615 29.52193 2.51359 1.000 21.72122 168 LEU B N 1
ATOM 6166 C CA . LEU B 1 170 ? 0.67862 28.56277 3.35441 1.000 23.42040 168 LEU B CA 1
ATOM 6167 C C . LEU B 1 170 ? -0.74146 29.09983 3.40778 1.000 27.29486 168 LEU B C 1
ATOM 6168 O O . LEU B 1 170 ? -1.00122 30.09686 4.07314 1.000 23.19020 168 LEU B O 1
ATOM 6184 N N . GLY B 1 171 ? -1.65435 28.46676 2.66926 1.000 28.94516 169 GLY B N 1
ATOM 6185 C CA . GLY B 1 171 ? -3.00914 28.97695 2.64784 1.000 29.28379 169 GLY B CA 1
ATOM 6186 C C . GLY B 1 171 ? -2.98732 30.38633 2.09514 1.000 19.79788 169 GLY B C 1
ATOM 6187 O O . GLY B 1 171 ? -2.36764 30.65700 1.05576 1.000 21.91115 169 GLY B O 1
ATOM 6191 N N . ARG B 1 172 ? -3.66103 31.29972 2.80853 1.000 18.85746 170 ARG B N 1
ATOM 6192 C CA . ARG B 1 172 ? -3.72918 32.71047 2.44356 1.000 21.22594 170 ARG B CA 1
ATOM 6193 C C . ARG B 1 172 ? -2.60467 33.54754 3.05783 1.000 23.53292 170 ARG B C 1
ATOM 6194 O O . ARG B 1 172 ? -2.68656 34.78196 3.05150 1.000 17.45426 170 ARG B O 1
ATOM 6215 N N . ALA B 1 173 ? -1.56558 32.91206 3.56579 1.000 22.91359 171 ALA B N 1
ATOM 6216 C CA . ALA B 1 173 ? -0.39726 33.61125 4.06937 1.000 18.61724 171 ALA B CA 1
ATOM 6217 C C . ALA B 1 173 ? 0.77949 33.51010 3.09885 1.000 21.87856 171 ALA B C 1
ATOM 6218 O O . ALA B 1 173 ? 1.12171 32.43026 2.61429 1.000 24.88578 171 ALA B O 1
ATOM 6225 N N . LEU B 1 174 ? 1.44266 34.63442 2.87544 1.000 19.90835 172 LEU B N 1
ATOM 6226 C CA . LEU B 1 174 ? 2.67133 34.69714 2.08996 1.000 15.65914 172 LEU B CA 1
ATOM 6227 C C . LEU B 1 174 ? 3.75161 35.29661 2.97931 1.000 19.39145 172 LEU B C 1
ATOM 6228 O O . LEU B 1 174 ? 3.58559 36.40466 3.49761 1.000 19.94611 172 LEU B O 1
ATOM 6244 N N . ALA B 1 175 ? 4.82456 34.55888 3.18445 1.000 18.23222 173 ALA B N 1
ATOM 6245 C CA . ALA B 1 175 ? 5.94284 34.97849 4.03301 1.000 18.94101 173 ALA B CA 1
ATOM 6246 C C . ALA B 1 175 ? 7.10358 35.37420 3.13456 1.000 18.64191 173 ALA B C 1
ATOM 6247 O O . ALA B 1 175 ? 7.43817 34.63526 2.21922 1.000 20.04182 173 ALA B O 1
ATOM 6254 N N . LEU B 1 176 ? 7.71277 36.52165 3.39364 1.000 18.25372 174 LEU B N 1
ATOM 6255 C CA . LEU B 1 176 ? 8.86405 37.01123 2.63898 1.000 19.25121 174 LEU B CA 1
ATOM 6256 C C . LEU B 1 176 ? 10.04702 37.26463 3.57154 1.000 18.97568 174 LEU B C 1
ATOM 6257 O O . LEU B 1 176 ? 9.87322 37.85620 4.63965 1.000 20.75057 174 LEU B O 1
ATOM 6273 N N . GLN B 1 177 ? 11.25966 36.85964 3.14126 1.000 20.69973 175 GLN B N 1
ATOM 6274 C CA . GLN B 1 177 ? 12.49745 37.14610 3.86793 1.000 21.34982 175 GLN B CA 1
ATOM 6275 C C . GLN B 1 177 ? 13.08119 38.50746 3.48275 1.000 21.34610 175 GLN B C 1
ATOM 6276 O O . GLN B 1 177 ? 13.83149 39.10614 4.27485 1.000 23.98989 175 GLN B O 1
ATOM 6290 N N . PHE B 1 178 ? 12.71571 39.02592 2.32011 1.000 20.93023 176 PHE B N 1
ATOM 6291 C CA . PHE B 1 178 ? 13.20063 40.30550 1.81205 1.000 23.43524 176 PHE B CA 1
ATOM 6292 C C . PHE B 1 178 ? 12.23040 41.44443 2.13042 1.000 20.06933 176 PHE B C 1
ATOM 6293 O O . PHE B 1 178 ? 11.12555 41.22973 2.63055 1.000 19.67129 176 PHE B O 1
ATOM 6310 N N . HIS B 1 179 ? 12.66339 42.67099 1.82206 1.000 21.02855 177 HIS B N 1
ATOM 6311 C CA . HIS B 1 179 ? 11.92891 43.90771 2.09446 1.000 21.83164 177 HIS B CA 1
ATOM 6312 C C . HIS B 1 179 ? 11.42061 44.52276 0.79744 1.000 24.37272 177 HIS B C 1
ATOM 6313 O O . HIS B 1 179 ? 12.09535 45.39398 0.22208 1.000 27.87014 177 HIS B O 1
ATOM 6327 N N . PRO B 1 180 ? 10.21982 44.18680 0.32500 1.000 21.89655 178 PRO B N 1
ATOM 6328 C CA . PRO B 1 180 ? 9.75581 44.80084 -0.93529 1.000 19.11384 178 PRO B CA 1
ATOM 6329 C C . PRO B 1 180 ? 9.38168 46.27296 -0.76462 1.000 23.29000 178 PRO B C 1
ATOM 6330 O O . PRO B 1 180 ? 9.23191 47.00262 -1.76899 1.000 23.07327 178 PRO B O 1
ATOM 6341 N N . GLU B 1 181 ? 9.22824 46.72086 0.48729 1.000 21.43017 179 GLU B N 1
ATOM 6342 C CA . GLU B 1 181 ? 8.71029 48.03540 0.82013 1.000 20.22834 179 GLU B CA 1
ATOM 6343 C C . GLU B 1 181 ? 9.77040 49.13794 0.82306 1.000 23.53016 179 GLU B C 1
ATOM 6344 O O . GLU B 1 181 ? 9.40216 50.32284 0.86143 1.000 23.33827 179 GLU B O 1
ATOM 6356 N N . VAL B 1 182 ? 11.06169 48.79397 0.81196 1.000 21.42009 180 VAL B N 1
ATOM 6357 C CA . VAL B 1 182 ? 12.07325 49.78484 1.17402 1.000 29.16846 180 VAL B CA 1
ATOM 6358 C C . VAL B 1 182 ? 12.20884 50.82149 0.06701 1.000 29.33561 180 VAL B C 1
ATOM 6359 O O . VAL B 1 182 ? 12.30237 50.48406 -1.12393 1.000 28.01944 180 VAL B O 1
ATOM 6372 N N . ASP B 1 183 ? 12.22135 52.09411 0.45924 1.000 28.34138 181 ASP B N 1
ATOM 6373 C CA . ASP B 1 183 ? 12.56031 53.21076 -0.42366 1.000 28.11260 181 ASP B CA 1
ATOM 6374 C C . ASP B 1 183 ? 13.72936 53.98856 0.19299 1.000 27.29907 181 ASP B C 1
ATOM 6375 O O . ASP B 1 183 ? 14.27435 53.62604 1.24872 1.000 26.96939 181 ASP B O 1
ATOM 6384 N N . VAL B 1 184 ? 14.12787 55.06169 -0.49515 1.000 28.71753 182 VAL B N 1
ATOM 6385 C CA . VAL B 1 184 ? 15.29850 55.83008 -0.07854 1.000 26.91345 182 VAL B CA 1
ATOM 6386 C C . VAL B 1 184 ? 15.13543 56.27632 1.36652 1.000 26.71523 182 VAL B C 1
ATOM 6387 O O . VAL B 1 184 ? 16.02117 56.06555 2.21077 1.000 31.95851 182 VAL B O 1
ATOM 6400 N N . ASP B 1 185 ? 13.98365 56.86984 1.68592 1.000 27.76418 183 ASP B N 1
ATOM 6401 C CA . ASP B 1 185 ? 13.80530 57.40017 3.03276 1.000 35.16909 183 ASP B CA 1
ATOM 6402 C C . ASP B 1 185 ? 13.79857 56.29203 4.08635 1.000 30.30521 183 ASP B C 1
ATOM 6403 O O . ASP B 1 185 ? 14.37712 56.45480 5.16731 1.000 25.46381 183 ASP B O 1
ATOM 6412 N N . LEU B 1 186 ? 13.14761 55.15951 3.80336 1.000 27.33642 184 LEU B N 1
ATOM 6413 C CA . LEU B 1 186 ? 13.15855 54.06360 4.77407 1.000 29.29279 184 LEU B CA 1
ATOM 6414 C C . LEU B 1 186 ? 14.58302 53.58844 5.03513 1.000 26.98271 184 LEU B C 1
ATOM 6415 O O . LEU B 1 186 ? 15.01320 53.45096 6.19317 1.000 24.28118 184 LEU B O 1
ATOM 6431 N N . LEU B 1 187 ? 15.34637 53.35960 3.95636 1.000 25.39968 185 LEU B N 1
ATOM 6432 C CA . LEU B 1 187 ? 16.72653 52.92668 4.11392 1.000 28.81363 185 LEU B CA 1
ATOM 6433 C C . LEU B 1 187 ? 17.54506 53.94923 4.90226 1.000 23.88011 185 LEU B C 1
ATOM 6434 O O . LEU B 1 187 ? 18.40079 53.57294 5.71452 1.000 23.29321 185 LEU B O 1
ATOM 6450 N N . GLU B 1 188 ? 17.29231 55.24787 4.70300 1.000 27.61337 186 GLU B N 1
ATOM 6451 C CA . GLU B 1 188 ? 18.09158 56.23756 5.42784 1.000 31.50803 186 GLU B CA 1
ATOM 6452 C C . GLU B 1 188 ? 17.89857 56.08718 6.93876 1.000 30.69485 186 GLU B C 1
ATOM 6453 O O . GLU B 1 188 ? 18.85667 56.20642 7.71141 1.000 30.32570 186 GLU B O 1
ATOM 6465 N N . GLY B 1 189 ? 16.67319 55.78662 7.37857 1.000 29.19158 187 GLY B N 1
ATOM 6466 C CA . GLY B 1 189 ? 16.44237 55.57272 8.80318 1.000 30.56780 187 GLY B CA 1
ATOM 6467 C C . GLY B 1 189 ? 17.22682 54.39173 9.33864 1.000 32.78488 187 GLY B C 1
ATOM 6468 O O . GLY B 1 189 ? 17.75004 54.43116 10.45490 1.000 29.98265 187 GLY B O 1
ATOM 6472 N N . TRP B 1 190 ? 17.33359 53.33126 8.54326 1.000 28.36982 188 TRP B N 1
ATOM 6473 C CA . TRP B 1 190 ? 18.09850 52.17785 8.97398 1.000 30.02436 188 TRP B CA 1
ATOM 6474 C C . TRP B 1 190 ? 19.59565 52.48128 8.99693 1.000 34.14763 188 TRP B C 1
ATOM 6475 O O . TRP B 1 190 ? 20.29212 52.06654 9.92434 1.000 32.34968 188 TRP B O 1
ATOM 6496 N N . LEU B 1 191 ? 20.11780 53.16127 7.96602 1.000 27.32844 189 LEU B N 1
ATOM 6497 C CA . LEU B 1 191 ? 21.55370 53.41907 7.92119 1.000 29.30568 189 LEU B CA 1
ATOM 6498 C C . LEU B 1 191 ? 21.97154 54.33917 9.06048 1.000 31.77266 189 LEU B C 1
ATOM 6499 O O . LEU B 1 191 ? 23.03874 54.16428 9.64254 1.000 30.29615 189 LEU B O 1
ATOM 6515 N N . ALA B 1 192 ? 21.12267 55.31162 9.40667 1.000 29.89783 190 ALA B N 1
ATOM 6516 C CA . ALA B 1 192 ? 21.44716 56.24120 10.47897 1.000 33.72665 190 ALA B CA 1
ATOM 6517 C C . ALA B 1 192 ? 21.61244 55.52911 11.80721 1.000 37.97726 190 ALA B C 1
ATOM 6518 O O . ALA B 1 192 ? 22.42485 55.95062 12.63414 1.000 40.35366 190 ALA B O 1
ATOM 6525 N N . ASP B 1 193 ? 20.86105 54.45687 12.03597 1.000 36.46338 191 ASP B N 1
ATOM 6526 C CA . ASP B 1 193 ? 20.96063 53.70692 13.27832 1.000 38.23650 191 ASP B CA 1
ATOM 6527 C C . ASP B 1 193 ? 21.84669 52.47572 13.14989 1.000 35.54111 191 ASP B C 1
ATOM 6528 O O . ASP B 1 193 ? 21.92843 51.67746 14.08851 1.000 42.16523 191 ASP B O 1
ATOM 6537 N N . ASP B 1 194 ? 22.53299 52.30490 12.02947 1.000 31.66925 192 ASP B N 1
ATOM 6538 C CA . ASP B 1 194 ? 23.42615 51.15677 11.87827 1.000 32.77801 192 ASP B CA 1
ATOM 6539 C C . ASP B 1 194 ? 24.81379 51.48743 12.42366 1.000 36.88900 192 ASP B C 1
ATOM 6540 O O . ASP B 1 194 ? 25.79167 51.64587 11.68312 1.000 36.89227 192 ASP B O 1
ATOM 6549 N N . ARG B 1 195 ? 24.88905 51.54967 13.75258 1.000 41.20400 193 ARG B N 1
ATOM 6550 C CA . ARG B 1 195 ? 26.10541 52.02135 14.40001 1.000 45.52411 193 ARG B CA 1
ATOM 6551 C C . ARG B 1 195 ? 27.29213 51.10426 14.12106 1.000 43.89704 193 ARG B C 1
ATOM 6552 O O . ARG B 1 195 ? 28.39537 51.58296 13.89515 1.000 45.46544 193 ARG B O 1
ATOM 6573 N N . GLU B 1 196 ? 27.09735 49.78971 14.11604 1.000 39.82382 194 GLU B N 1
ATOM 6574 C CA . GLU B 1 196 ? 28.25383 48.92086 13.92758 1.000 44.06708 194 GLU B CA 1
ATOM 6575 C C . GLU B 1 196 ? 28.69606 48.90010 12.47837 1.000 41.83394 194 GLU B C 1
ATOM 6576 O O . GLU B 1 196 ? 29.82309 48.44040 12.22304 1.000 34.14416 194 GLU B O 1
ATOM 6588 N N . GLY B 1 197 ? 27.80067 49.24123 11.54722 1.000 38.08064 195 GLY B N 1
ATOM 6589 C CA . GLY B 1 197 ? 28.15141 49.07611 10.15294 1.000 39.12233 195 GLY B CA 1
ATOM 6590 C C . GLY B 1 197 ? 28.62838 50.29057 9.36786 1.000 32.12608 195 GLY B C 1
ATOM 6591 O O . GLY B 1 197 ? 29.10505 50.12148 8.24914 1.000 39.34024 195 GLY B O 1
ATOM 6595 N N . ILE B 1 198 ? 28.53717 51.50671 9.90431 1.000 34.58594 196 ILE B N 1
ATOM 6596 C CA . ILE B 1 198 ? 28.94693 52.68662 9.15127 1.000 41.38600 196 ILE B CA 1
ATOM 6597 C C . ILE B 1 198 ? 30.40510 52.58129 8.74017 1.000 41.76114 196 ILE B C 1
ATOM 6598 O O . ILE B 1 198 ? 30.79579 53.09450 7.66797 1.000 46.95808 196 ILE B O 1
ATOM 6614 N N . SER B 1 199 ? 31.26017 52.02162 9.62061 1.000 43.35020 197 SER B N 1
ATOM 6615 C CA . SER B 1 199 ? 32.68570 52.00516 9.30256 1.000 50.83811 197 SER B CA 1
ATOM 6616 C C . SER B 1 199 ? 33.03326 51.08301 8.12359 1.000 49.83207 197 SER B C 1
ATOM 6617 O O . SER B 1 199 ? 34.17566 51.11921 7.63426 1.000 49.77735 197 SER B O 1
ATOM 6625 N N . GLY B 1 200 ? 32.06247 50.34000 7.59643 1.000 49.53074 198 GLY B N 1
ATOM 6626 C CA . GLY B 1 200 ? 32.30300 49.38373 6.54604 1.000 46.03590 198 GLY B CA 1
ATOM 6627 C C . GLY B 1 200 ? 32.88462 48.08309 6.98999 1.000 47.84548 198 GLY B C 1
ATOM 6628 O O . GLY B 1 200 ? 33.16380 47.23379 6.12879 1.000 49.69685 198 GLY B O 1
ATOM 6632 N N . LYS B 1 201 ? 32.96911 47.85320 8.29077 1.000 48.29925 199 LYS B N 1
ATOM 6633 C CA . LYS B 1 201 ? 33.62922 46.65312 8.67620 1.000 50.52821 199 LYS B CA 1
ATOM 6634 C C . LYS B 1 201 ? 32.61889 45.54937 8.79713 1.000 52.49240 199 LYS B C 1
ATOM 6635 O O . LYS B 1 201 ? 32.89335 44.75433 9.62682 1.000 55.28482 199 LYS B O 1
ATOM 6654 N N . LEU B 1 202 ? 31.47455 45.41235 8.14136 1.000 41.58653 200 LEU B N 1
ATOM 6655 C CA . LEU B 1 202 ? 30.73570 44.15867 8.31428 1.000 41.48862 200 LEU B CA 1
ATOM 6656 C C . LEU B 1 202 ? 30.46500 43.47909 6.97513 1.000 36.16511 200 LEU B C 1
ATOM 6657 O O . LEU B 1 202 ? 29.54847 42.67990 6.86409 1.000 35.58107 200 LEU B O 1
ATOM 6673 N N . GLY B 1 203 ? 31.22219 43.80575 5.93400 1.000 38.01386 201 GLY B N 1
ATOM 6674 C CA . GLY B 1 203 ? 31.04041 43.17212 4.63923 1.000 31.49240 201 GLY B CA 1
ATOM 6675 C C . GLY B 1 203 ? 30.19446 43.95588 3.67545 1.000 31.30811 201 GLY B C 1
ATOM 6676 O O . GLY B 1 203 ? 29.94195 43.48131 2.56432 1.000 31.23513 201 GLY B O 1
ATOM 6680 N N . TYR B 1 204 ? 29.72931 45.12443 4.08392 1.000 29.54946 202 TYR B N 1
ATOM 6681 C CA . TYR B 1 204 ? 29.01061 46.05646 3.24176 1.000 30.75707 202 TYR B CA 1
ATOM 6682 C C . TYR B 1 204 ? 29.41200 47.45445 3.69063 1.000 29.46222 202 TYR B C 1
ATOM 6683 O O . TYR B 1 204 ? 30.08840 47.62753 4.70535 1.000 29.38649 202 TYR B O 1
ATOM 6701 N N . ASN B 1 205 ? 29.00293 48.45916 2.91837 1.000 28.60943 203 ASN B N 1
ATOM 6702 C CA . ASN B 1 205 ? 29.19836 49.84641 3.30774 1.000 27.20078 203 ASN B CA 1
ATOM 6703 C C . ASN B 1 205 ? 27.96114 50.65544 2.92560 1.000 28.72137 203 ASN B C 1
ATOM 6704 O O . ASN B 1 205 ? 27.31892 50.41157 1.90219 1.000 26.37884 203 ASN B O 1
ATOM 6715 N N . HIS B 1 206 ? 27.65572 51.65796 3.73933 1.000 31.06612 204 HIS B N 1
ATOM 6716 C CA . HIS B 1 206 ? 26.44751 52.44541 3.51763 1.000 26.99701 204 HIS B CA 1
ATOM 6717 C C . HIS B 1 206 ? 26.44104 53.13540 2.16571 1.000 29.66645 204 HIS B C 1
ATOM 6718 O O . HIS B 1 206 ? 25.37830 53.28427 1.55327 1.000 27.42846 204 HIS B O 1
ATOM 6732 N N . ASP B 1 207 ? 27.60741 53.55163 1.66706 1.000 29.86137 205 ASP B N 1
ATOM 6733 C CA . ASP B 1 207 ? 27.62057 54.30463 0.41828 1.000 31.32383 205 ASP B CA 1
ATOM 6734 C C . ASP B 1 207 ? 27.10367 53.45196 -0.73422 1.000 26.68956 205 ASP B C 1
ATOM 6735 O O . ASP B 1 207 ? 26.36370 53.93622 -1.58520 1.000 26.76239 205 ASP B O 1
ATOM 6744 N N . ASP B 1 208 ? 27.54190 52.19071 -0.81916 1.000 30.39664 206 ASP B N 1
ATOM 6745 C CA . ASP B 1 208 ? 27.11184 51.34756 -1.93408 1.000 28.76644 206 ASP B CA 1
ATOM 6746 C C . ASP B 1 208 ? 25.65619 50.92033 -1.76015 1.000 26.34521 206 ASP B C 1
ATOM 6747 O O . ASP B 1 208 ? 24.89541 50.86896 -2.73651 1.000 24.90054 206 ASP B O 1
ATOM 6756 N N . LEU B 1 209 ? 25.23916 50.64000 -0.52217 1.000 28.15536 207 LEU B N 1
ATOM 6757 C CA . LEU B 1 209 ? 23.82360 50.35482 -0.26871 1.000 27.10618 207 LEU B CA 1
ATOM 6758 C C . LEU B 1 209 ? 22.93793 51.50882 -0.72485 1.000 22.57905 207 LEU B C 1
ATOM 6759 O O . LEU B 1 209 ? 21.93048 51.30143 -1.39674 1.000 25.94631 207 LEU B O 1
ATOM 6775 N N . ARG B 1 210 ? 23.32440 52.74953 -0.42118 1.000 22.08775 208 ARG B N 1
ATOM 6776 C CA . ARG B 1 210 ? 22.49429 53.90949 -0.78736 1.000 23.60061 208 ARG B CA 1
ATOM 6777 C C . ARG B 1 210 ? 22.44979 54.13469 -2.29394 1.000 27.09752 208 ARG B C 1
ATOM 6778 O O . ARG B 1 210 ? 21.38121 54.44416 -2.87573 1.000 24.94649 208 ARG B O 1
ATOM 6799 N N . LEU B 1 211 ? 23.59453 53.95419 -2.94183 1.000 27.94514 209 LEU B N 1
ATOM 6800 C CA . LEU B 1 211 ? 23.68149 54.16044 -4.37762 1.000 26.28747 209 LEU B CA 1
ATOM 6801 C C . LEU B 1 211 ? 22.83976 53.14522 -5.12874 1.000 25.88741 209 LEU B C 1
ATOM 6802 O O . LEU B 1 211 ? 22.09335 53.50165 -6.05550 1.000 27.67351 209 LEU B O 1
ATOM 6818 N N . ARG B 1 212 ? 22.95736 51.86449 -4.75593 1.000 26.38561 210 ARG B N 1
ATOM 6819 C CA . ARG B 1 212 ? 22.19034 50.82662 -5.43847 1.000 29.13848 210 ARG B CA 1
ATOM 6820 C C . ARG B 1 212 ? 20.70238 51.05960 -5.23845 1.000 25.85537 210 ARG B C 1
ATOM 6821 O O . ARG B 1 212 ? 19.90732 50.88644 -6.15917 1.000 26.24094 210 ARG B O 1
ATOM 6842 N N . THR B 1 213 ? 20.31773 51.46346 -4.03644 1.000 26.40407 211 THR B N 1
ATOM 6843 C CA . THR B 1 213 ? 18.92889 51.77580 -3.76564 1.000 27.95846 211 THR B CA 1
ATOM 6844 C C . THR B 1 213 ? 18.44423 52.91663 -4.64344 1.000 30.84446 211 THR B C 1
ATOM 6845 O O . THR B 1 213 ? 17.39212 52.81524 -5.28040 1.000 26.53153 211 THR B O 1
ATOM 6856 N N . LYS B 1 214 ? 19.22173 53.99322 -4.73469 1.000 29.06249 212 LYS B N 1
ATOM 6857 C CA . LYS B 1 214 ? 18.78744 55.12508 -5.55222 1.000 25.86772 212 LYS B CA 1
ATOM 6858 C C . LYS B 1 214 ? 18.60292 54.71234 -7.00563 1.000 27.23996 212 LYS B C 1
ATOM 6859 O O . LYS B 1 214 ? 17.64599 55.12611 -7.66627 1.000 32.24210 212 LYS B O 1
ATOM 6878 N N . GLU B 1 215 ? 19.51282 53.89561 -7.51913 1.000 27.15410 213 GLU B N 1
ATOM 6879 C CA . GLU B 1 215 ? 19.41805 53.45449 -8.90099 1.000 36.93075 213 GLU B CA 1
ATOM 6880 C C . GLU B 1 215 ? 18.12450 52.69819 -9.15934 1.000 36.90267 213 GLU B C 1
ATOM 6881 O O . GLU B 1 215 ? 17.53846 52.80558 -10.23896 1.000 33.05253 213 GLU B O 1
ATOM 6893 N N . LEU B 1 216 ? 17.65484 51.93505 -8.18509 1.000 32.34503 214 LEU B N 1
ATOM 6894 C CA . LEU B 1 216 ? 16.56419 51.01366 -8.43397 1.000 28.36859 214 LEU B CA 1
ATOM 6895 C C . LEU B 1 216 ? 15.21851 51.52887 -7.94895 1.000 33.36606 214 LEU B C 1
ATOM 6896 O O . LEU B 1 216 ? 14.24094 50.77760 -7.97784 1.000 30.73268 214 LEU B O 1
ATOM 6912 N N . VAL B 1 217 ? 15.13724 52.79595 -7.54499 1.000 30.91061 215 VAL B N 1
ATOM 6913 C CA . VAL B 1 217 ? 13.90989 53.32656 -6.95126 1.000 34.94984 215 VAL B CA 1
ATOM 6914 C C . VAL B 1 217 ? 12.71636 53.04138 -7.84762 1.000 31.34198 215 VAL B C 1
ATOM 6915 O O . VAL B 1 217 ? 11.69176 52.51136 -7.40580 1.000 33.21887 215 VAL B O 1
ATOM 6928 N N . ASP B 1 218 ? 12.81738 53.43303 -9.11515 1.000 34.25038 216 ASP B N 1
ATOM 6929 C CA . ASP B 1 218 ? 11.66515 53.34861 -9.99934 1.000 30.44080 216 ASP B CA 1
ATOM 6930 C C . ASP B 1 218 ? 11.26911 51.90521 -10.26473 1.000 25.74704 216 ASP B C 1
ATOM 6931 O O . ASP B 1 218 ? 10.07781 51.57465 -10.24583 1.000 33.41284 216 ASP B O 1
ATOM 6940 N N . ASP B 1 219 ? 12.24250 51.03156 -10.50469 1.000 27.30158 217 ASP B N 1
ATOM 6941 C CA . ASP B 1 219 ? 11.89129 49.63085 -10.73021 1.000 30.58913 217 ASP B CA 1
ATOM 6942 C C . ASP B 1 219 ? 11.31871 49.00197 -9.46241 1.000 31.65543 217 ASP B C 1
ATOM 6943 O O . ASP B 1 219 ? 10.34898 48.24189 -9.52767 1.000 26.31741 217 ASP B O 1
ATOM 6952 N N . ALA B 1 220 ? 11.91535 49.29507 -8.29466 1.000 28.37650 218 ALA B N 1
ATOM 6953 C CA . ALA B 1 220 ? 11.41971 48.71195 -7.04503 1.000 29.33456 218 ALA B CA 1
ATOM 6954 C C . ALA B 1 220 ? 9.98942 49.15757 -6.74708 1.000 26.02664 218 ALA B C 1
ATOM 6955 O O . ALA B 1 220 ? 9.18319 48.37186 -6.23625 1.000 22.01644 218 ALA B O 1
ATOM 6962 N N . ALA B 1 221 ? 9.66242 50.41841 -7.05539 1.000 26.03283 219 ALA B N 1
ATOM 6963 C CA . ALA B 1 221 ? 8.32191 50.93732 -6.80123 1.000 28.46304 219 ALA B CA 1
ATOM 6964 C C . ALA B 1 221 ? 7.28540 50.17455 -7.60144 1.000 27.80880 219 ALA B C 1
ATOM 6965 O O . ALA B 1 221 ? 6.17510 49.89879 -7.11550 1.000 24.52823 219 ALA B O 1
ATOM 6972 N N . VAL B 1 222 ? 7.64091 49.81231 -8.83062 1.000 29.51904 220 VAL B N 1
ATOM 6973 C CA . VAL B 1 222 ? 6.72774 49.05347 -9.68017 1.000 22.66965 220 VAL B CA 1
ATOM 6974 C C . VAL B 1 222 ? 6.57769 47.63887 -9.15340 1.000 24.47832 220 VAL B C 1
ATOM 6975 O O . VAL B 1 222 ? 5.46776 47.10305 -9.07543 1.000 25.63057 220 VAL B O 1
ATOM 6988 N N . ARG B 1 223 ? 7.68162 47.05243 -8.70987 1.000 24.02033 221 ARG B N 1
ATOM 6989 C CA . ARG B 1 223 ? 7.66787 45.65851 -8.27931 1.000 25.84399 221 ARG B CA 1
ATOM 6990 C C . ARG B 1 223 ? 6.82216 45.45147 -7.02981 1.000 24.33084 221 ARG B C 1
ATOM 6991 O O . ARG B 1 223 ? 6.16496 44.41413 -6.89765 1.000 26.54219 221 ARG B O 1
ATOM 7012 N N . VAL B 1 224 ? 6.87407 46.36695 -6.06297 1.000 25.29207 222 VAL B N 1
ATOM 7013 C CA . VAL B 1 224 ? 6.11768 46.12997 -4.83611 1.000 27.86810 222 VAL B CA 1
ATOM 7014 C C . VAL B 1 224 ? 4.62208 46.20416 -5.12866 1.000 23.49803 222 VAL B C 1
ATOM 7015 O O . VAL B 1 224 ? 3.82380 45.44916 -4.55852 1.000 25.65195 222 VAL B O 1
ATOM 7028 N N . ARG B 1 225 ? 4.20910 47.10362 -6.03415 1.000 23.87816 223 ARG B N 1
ATOM 7029 C CA . ARG B 1 225 ? 2.80488 47.16434 -6.41611 1.000 28.78946 223 ARG B CA 1
ATOM 7030 C C . ARG B 1 225 ? 2.38478 45.88482 -7.10828 1.000 26.82441 223 ARG B C 1
ATOM 7031 O O . ARG B 1 225 ? 1.31250 45.34868 -6.83794 1.000 20.87966 223 ARG B O 1
ATOM 7052 N N . GLU B 1 226 ? 3.22274 45.36595 -7.98876 1.000 22.78840 224 GLU B N 1
ATOM 7053 C CA . GLU B 1 226 ? 2.85668 44.13939 -8.67651 1.000 24.10705 224 GLU B CA 1
ATOM 7054 C C . GLU B 1 226 ? 2.83265 42.95747 -7.72901 1.000 22.74352 224 GLU B C 1
ATOM 7055 O O . GLU B 1 226 ? 2.00767 42.04447 -7.89488 1.000 22.53741 224 GLU B O 1
ATOM 7067 N N . LEU B 1 227 ? 3.72433 42.96154 -6.73178 1.000 21.32955 225 LEU B N 1
ATOM 7068 C CA . LEU B 1 227 ? 3.74166 41.90093 -5.75074 1.000 19.28704 225 LEU B CA 1
ATOM 7069 C C . LEU B 1 227 ? 2.45376 41.89272 -4.93749 1.000 14.81174 225 LEU B C 1
ATOM 7070 O O . LEU B 1 227 ? 1.82799 40.84665 -4.75259 1.000 17.96425 225 LEU B O 1
ATOM 7086 N N . VAL B 1 228 ? 2.01342 43.05655 -4.48420 1.000 17.70521 226 VAL B N 1
ATOM 7087 C CA . VAL B 1 228 ? 0.78362 43.13277 -3.70347 1.000 17.43552 226 VAL B CA 1
ATOM 7088 C C . VAL B 1 228 ? -0.41356 42.68880 -4.55020 1.000 21.48485 226 VAL B C 1
ATOM 7089 O O . VAL B 1 228 ? -1.24473 41.89259 -4.10562 1.000 23.72149 226 VAL B O 1
ATOM 7102 N N . ARG B 1 229 ? -0.50351 43.18027 -5.78977 1.000 19.03550 227 ARG B N 1
ATOM 7103 C CA . ARG B 1 229 ? -1.62434 42.77509 -6.65882 1.000 22.33494 227 ARG B CA 1
ATOM 7104 C C . ARG B 1 229 ? -1.66520 41.26235 -6.83253 1.000 24.21612 227 ARG B C 1
ATOM 7105 O O . ARG B 1 229 ? -2.72248 40.64586 -6.70674 1.000 24.89022 227 ARG B O 1
ATOM 7126 N N . ALA B 1 230 ? -0.50901 40.64464 -7.05292 1.000 24.52330 228 ALA B N 1
ATOM 7127 C CA . ALA B 1 230 ? -0.45778 39.20492 -7.26905 1.000 26.68921 228 ALA B CA 1
ATOM 7128 C C . ALA B 1 230 ? -0.77698 38.46009 -5.98640 1.000 23.80500 228 ALA B C 1
ATOM 7129 O O . ALA B 1 230 ? -1.46148 37.44017 -6.00651 1.000 25.16410 228 ALA B O 1
ATOM 7136 N N . PHE B 1 231 ? -0.28343 38.96287 -4.85452 1.000 25.36964 229 PHE B N 1
ATOM 7137 C CA . PHE B 1 231 ? -0.66226 38.41124 -3.56406 1.000 24.80108 229 PHE B CA 1
ATOM 7138 C C . PHE B 1 231 ? -2.17967 38.36757 -3.41643 1.000 21.29710 229 PHE B C 1
ATOM 7139 O O . PHE B 1 231 ? -2.74796 37.35292 -2.99147 1.000 21.76629 229 PHE B O 1
ATOM 7156 N N . LEU B 1 232 ? -2.83656 39.48982 -3.71751 1.000 24.86240 230 LEU B N 1
ATOM 7157 C CA . LEU B 1 232 ? -4.28702 39.56644 -3.61463 1.000 23.04905 230 LEU B CA 1
ATOM 7158 C C . LEU B 1 232 ? -4.94222 38.62810 -4.61352 1.000 26.98254 230 LEU B C 1
ATOM 7159 O O . LEU B 1 232 ? -5.98054 38.02728 -4.31926 1.000 27.50511 230 LEU B O 1
ATOM 7175 N N . ASP B 1 233 ? -4.34412 38.48981 -5.80144 1.000 24.06261 231 ASP B N 1
ATOM 7176 C CA . ASP B 1 233 ? -4.96030 37.67770 -6.85414 1.000 30.73347 231 ASP B CA 1
ATOM 7177 C C . ASP B 1 233 ? -4.86868 36.19457 -6.51554 1.000 29.49487 231 ASP B C 1
ATOM 7178 O O . ASP B 1 233 ? -5.83679 35.43633 -6.68548 1.000 32.34028 231 ASP B O 1
ATOM 7187 N N . LYS B 1 234 ? -3.69227 35.76090 -6.06799 1.000 26.69954 232 LYS B N 1
ATOM 7188 C CA . LYS B 1 234 ? -3.32255 34.34504 -6.01385 1.000 28.94931 232 LYS B CA 1
ATOM 7189 C C . LYS B 1 234 ? -3.20064 33.75316 -4.61677 1.000 30.93739 232 LYS B C 1
ATOM 7190 O O . LYS B 1 234 ? -3.46564 32.56520 -4.44157 1.000 31.31981 232 LYS B O 1
ATOM 7209 N N . VAL B 1 235 ? -2.80278 34.51799 -3.60595 1.000 24.90999 233 VAL B N 1
ATOM 7210 C CA . VAL B 1 235 ? -2.66652 33.95359 -2.25767 1.000 23.10541 233 VAL B CA 1
ATOM 7211 C C . VAL B 1 235 ? -3.93302 34.14032 -1.43322 1.000 22.91276 233 VAL B C 1
ATOM 7212 O O . VAL B 1 235 ? -4.45625 33.20045 -0.83304 1.000 23.68466 233 VAL B O 1
ATOM 7225 N N . VAL B 1 236 ? -4.43241 35.36117 -1.34417 1.000 23.60555 234 VAL B N 1
ATOM 7226 C CA . VAL B 1 236 ? -5.66146 35.60184 -0.60275 1.000 27.98652 234 VAL B CA 1
ATOM 7227 C C . VAL B 1 236 ? -6.80762 34.77965 -1.16929 1.000 29.14973 234 VAL B C 1
ATOM 7228 O O . VAL B 1 236 ? -7.73858 34.43247 -0.44258 1.000 30.64436 234 VAL B O 1
ATOM 7241 N N . ARG B 1 237 ? -6.74155 34.41091 -2.44852 1.000 35.13208 235 ARG B N 1
ATOM 7242 C CA . ARG B 1 237 ? -7.80363 33.58850 -3.03169 1.000 39.44452 235 ARG B CA 1
ATOM 7243 C C . ARG B 1 237 ? -7.74072 32.13236 -2.57223 1.000 43.90461 235 ARG B C 1
ATOM 7244 O O . ARG B 1 237 ? -8.72508 31.39353 -2.72922 1.000 38.66705 235 ARG B O 1
ATOM 7265 N N . ALA B 1 238 ? -6.61225 31.70968 -2.01295 1.000 36.37079 236 ALA B N 1
ATOM 7266 C CA . ALA B 1 238 ? -6.40573 30.31786 -1.64981 1.000 40.98954 236 ALA B CA 1
ATOM 7267 C C . ALA B 1 238 ? -7.35740 29.89586 -0.53254 1.000 38.31532 236 ALA B C 1
ATOM 7268 O O . ALA B 1 238 ? -8.00400 30.71183 0.10290 1.000 34.97137 236 ALA B O 1
ATOM 7275 N N . ASP B 1 239 ? -7.45055 28.57300 -0.30698 1.000 42.51581 237 ASP B N 1
ATOM 7276 C CA . ASP B 1 239 ? -8.22022 28.06662 0.82874 1.000 45.60843 237 ASP B CA 1
ATOM 7277 C C . ASP B 1 239 ? -7.39992 28.20756 2.11878 1.000 44.03263 237 ASP B C 1
ATOM 7278 O O . ASP B 1 239 ? -6.18942 27.98726 2.11022 1.000 36.48925 237 ASP B O 1
ATOM 7287 N N . PRO B 1 240 ? -8.02319 28.59610 3.22868 1.000 43.01112 238 PRO B N 1
ATOM 7288 C CA . PRO B 1 240 ? -7.25009 28.83473 4.45986 1.000 38.38351 238 PRO B CA 1
ATOM 7289 C C . PRO B 1 240 ? -6.53442 27.58286 4.93152 1.000 46.79989 238 PRO B C 1
ATOM 7290 O O . PRO B 1 240 ? -7.00461 26.46066 4.72240 1.000 44.21825 238 PRO B O 1
ATOM 7301 N N . ALA B 1 241 ? -5.39093 27.79298 5.59340 1.000 43.51016 239 ALA B N 1
ATOM 7302 C CA . ALA B 1 241 ? -4.58264 26.67748 6.07502 1.000 42.68077 239 ALA B CA 1
ATOM 7303 C C . ALA B 1 241 ? -3.68025 27.12071 7.22551 1.000 42.79151 239 ALA B C 1
ATOM 7304 O O . ALA B 1 241 ? -3.37146 28.30323 7.39313 1.000 39.78234 239 ALA B O 1
ATOM 7311 N N . SER B 1 242 ? -3.26941 26.14347 8.02116 1.000 45.55225 240 SER B N 1
ATOM 7312 C CA . SER B 1 242 ? -2.42433 26.39082 9.18567 1.000 43.20266 240 SER B CA 1
ATOM 7313 C C . SER B 1 242 ? -1.45921 25.22920 9.38992 1.000 42.90254 240 SER B C 1
ATOM 7314 O O . SER B 1 242 ? -1.47345 24.59852 10.46538 1.000 53.02254 240 SER B O 1
#

Solvent-accessible surface area: 20026 Å² total

B-factor: mean 33.29, std 11.23, range [14.81, 128.85]

Nearest PDB structures (foldseek):
  7d54-assembly1_B  TM=1.003E+00  e=7.377E-55  Mycolicibacterium smegmatis
  8khs-assembly1_A  TM=8.808E-01  e=3.285E-18  Alcaligenes ammonioxydans
  1o1y-assembly1_A  TM=8.329E-01  e=2.114E-18  Thermotoga maritima
  1i1q-assembly1_B  TM=6.949E-01  e=1.636E-09  Salmonella enterica subsp. enterica serovar Typhimurium
  1r9g-assembly2_B  TM=6.052E-01  e=1.112E-07  Bacillus subtilis

Radius of gyration: 24.42 Å; Cα contacts (8 Å, |Δi|>4): 1066; chains: 2; bounding box: 67×61×59 Å

Organism: Mycolicibacterium smegmatis (strain ATCC 700084 / mc(2)155) (NCBI:txid246196)

Foldseek 3Di:
DDDFAEEEEECADDLFGQALLVVLVVVVRYDYHYDYQADPVCLVPNADADADDQPVVGQEYEYTDHDDQLVPPRNCVHHLVVVLVNVVNCLVSLRAYEYAVHLQSPQVSQAKHKAFWPDADAAWAFKAFPCCQQVNRDRFGAGDGMEIGRHPQKAQGIGHPGYRAWIAHANYIGGRTDLNDALVSVVSVVVPPVVPCVPPPVDHPVVRNVVRVVCHVVSSVNSSSNVVSSVVPRSPGHRGD/DDDWAEEEEECADPLFGQALLVVLVVVVGYDYHYHYQADPVCLVPNADADQDDQQLVGQEYEYTDHDDQLVPPRCCVHHLVVVLVNVVNCLVSLRAYEYAVHLQSPQVSQAKAKAFFPDFDAAWAFKAFPCCQQPNRDRFGAGDGMEIDHHPQKAQGIAHPGHGAWIAHANYIGGRTDLNDALVSVVSVVVPPVVPCVPPPPGHPVVRNVVRVVCRVVSSVNSSSNVVSSVVPRSPGHRGD

Secondary structure (DSSP, 8-state):
-----EEEEEESSTT---HHHHHHHHHTT-EEEEEESS-GGGTT---S---PPPGGG-SEEEE---SS-TT-HHHHTTHHHHHHHHHHHHHHTT-EEEE--HHHHHHHHTTB-EEEEEEEEEEEE--EES-TTTS----EEEEEEEEEPPPTT-EEEEE-SS-EEEEEETTEEEESSBTT--HHHHHHHHHH-GGGTTSTTS--HHHHHHHHHHHHHHHHHHHHHHHHHIIIIITTSPP--/-----EEEEEESSTT---HHHHHHHHHTT-EEEEEESS-GGGTT---S--PPPPGGG-SEEEE---SS-TT-HHHHTTHHHHHHHHHHHHHHTT-EEEE--HHHHHHHHTT-EEEEEEEEEEEEE--EES-TTTS----EEEEEEEEEEPPTT-EEEEE-SSSEEEEEETTEEEESSBTT--HHHHHHHHHT-TTTTTSTTS--HHHHHHHHHHHHHHHHHHHHHHHHHIIIIITTSPP--

Sequence (482 aa):
EFMAPKVLFIHNEHMCTEAMLGDAFSECGFDIETFEVVPPERVETPAGDVAFPDPTAYDVIVPLGARWPVYEQSLVGTWVTAEMDMMRKAADAGVGILGVFGGQLLAQTFGGSVARAETAEVGWFELDTDDAGLIAPGPWFQWHFDRWTVPPGATEIARTSRSSQAFVLGRALALQFHPEVDVDLLEGWLADDREGISGKLGYNHDDLRLRTKELVDDAAVRVRELVRAFLDKVVRADPASEFMAPKVLFIHNEHMCTEAMLGDAFSECGFDIETFEVVPPERVETPAGDVAFPDPTAYDVIVPLGARWPVYEQSLVGTWVTAEMDMMRKAADAGVGILGVFGGQLLAQTFGGSVARAETAEVGWFELDTDDAGLIAPGPWFQWHFDRWTVPPGATEIARTSRSSQAFVLGRALALQFHPEVDVDLLEGWLADDREGISGKLGYNHDDLRLRTKELVDDAAVRVRELVRAFLDKVVRADPAS